Protein 3T69 (pdb70)

CATH classification: 3.30.420.300 (+1 more: 3.30.420.310)

Sequence (605 aa):
YYAAVDWGTSSFRLWIIGEDGAVLAERRSAEGMTTAAKTGFHTILDGHLAAVSAPAHLPIIICGMAGARQGWKEAGYIETPAALAEIAGRATAIPDVDRDIRILPGLAQRDRRHPDVMRGEETQLLGAAAHLGAGSHLVCMPGTHSKWVRLADDRVEGFSTFMTGELFDTIARHTILSHAVAEADTFAAGSAAFTDAVSRTRENPALATNLLFSVRAGQLLHGTAAADARAQLSGTLIGLEIAGALAGSGSVDGVCLVGSGGLGTLYRTALESQGLNVRAVDADEAVRAGLSAAARAIWPLYYAAVDWGTSSFRLWIIGEDGAVLAERRSAEGMTTAAKTFHTILDGHLAAVSAPAHLPIIICGMAGARQGWKEAGYIETPAALAEIAGRATAIPDVDRDIRILPGLAQRDRRHPDVMRGEETQLLGAAAHLGAGSHLVCMPGTHSKWVRLADDRVEGFSTFMTGELFDTIARHTILSHAVAEADTFAAGSAAFTDAVSRTRENPALATNLLFSVRAGQLLHGTAAADARAQLSGTLIGLEIAGALASVDGVCLVGSGGLGTLYRTALESQGLNVRAVDADEAVRAGLSAAARAIWPLAENLYFQ

Secondary structure (DSSP, 8-state):
-EEEEEE-SS-EEEEEE-TTS-EEEEEEES--HHHHHHH-HHHHHHHHHHHTT--TT--EEEEEGGGSTTSSS---EEESSEETTHHHHTPEEPSSSSS-EEE--EEEE--TTS-EEESSHHHHHHHHHTTS-SS-EEEEE-SSSEEEEEEETTEEEEEEEE-HHHHHHHHHHHSTTHHHHTT-S---TTSHHHHHHHHHHHH-GGGHHHHHHHHHHHHHHH---HHHHHHHHHHHHHHHHHHHHHTT-SS--EEEEEE-HHHHHHHHHHHHHTT-EEEEEEHHHHHHHHHHHHHHHHS--/-EEEEEE-SS-EEEEEE-TTS-EEEEEEES--HHHHTT--THHHHHHHHHTT--TT--EEEEEGGGSTTSSS---EEESSEEGGGTGGG-EEEP-SS--EEE--EEEE--SSS-EEESSHHHHHHHHHHHH-SSEEEEEE-SSSEEEEEEESSEEEEEEEE-HHHHHHHHHHHSTTHHHHTT-----TTSHHHHHHHHHHHH-GGGHHHHHHHHHHHHHHS---HHHHHHHHHHHHHHHHHHHHT----EEEEB--HHHHHHHHHHHHHTT-EE--B-HHHHHHHHHHHHHHHHS-----TT--

Radius of gyration: 28.6 Å; Cα contacts (8 Å, |Δi|>4): 1329; chains: 2; bounding box: 54×69×95 Å

Solvent-accessible surface area: 24964 Å² total; per-residue (Å²): 108,18,0,1,0,41,0,20,71,83,61,0,73,0,6,10,6,4,116,123,36,48,58,97,25,96,88,188,34,76,51,0,14,82,46,0,63,168,85,28,13,71,95,14,0,59,40,10,4,78,58,38,96,22,71,71,128,8,24,0,0,0,0,4,52,0,1,11,145,129,20,46,95,110,4,28,59,9,107,14,75,3,34,9,86,77,2,9,71,134,21,34,57,15,99,138,51,113,39,50,2,69,0,1,0,0,2,3,27,124,70,172,144,70,10,2,13,2,39,13,35,0,0,34,0,25,1,0,8,89,118,22,49,56,43,96,46,19,0,0,5,19,21,86,43,0,8,1,0,105,4,25,99,65,87,1,66,5,2,23,0,1,0,2,25,27,6,42,73,4,2,8,152,66,8,40,0,21,110,3,0,74,158,12,137,103,46,68,19,68,37,64,24,0,31,86,6,0,30,56,0,73,120,62,24,16,31,2,4,12,9,6,6,10,0,10,0,6,31,35,14,50,61,39,57,24,42,60,0,48,0,50,0,7,0,5,5,14,0,4,0,0,2,5,12,23,54,89,42,73,112,32,109,16,7,6,6,3,11,43,62,55,73,12,58,33,4,91,20,0,0,83,50,37,67,12,113,30,119,77,15,57,12,62,109,2,7,84,40,0,0,22,42,0,1,161,72,31,52,102,170,52,4,0,1,0,32,0,22,60,80,62,2,10,0,20,12,12,8,135,112,46,44,85,114,31,89,89,131,40,78,56,0,9,95,81,1,72,72,98,51,60,77,14,1,70,40,12,5,80,58,33,93,22,82,63,128,10,19,0,0,0,0,2,43,0,0,5,136,70,20,37,88,99,0,33,65,15,98,16,68,1,32,4,89,65,1,11,52,142,24,30,54,9,106,56,152,68,31,54,4,66,0,0,2,0,0,1,29,104,73,182,146,67,11,3,10,0,13,8,34,0,0,27,2,30,19,14,9,85,138,47,38,94,30,103,43,38,8,0,3,22,20,77,34,0,5,8,0,143,11,20,100,76,92,0,60,1,7,36,0,1,0,4,19,27,5,34,78,11,2,11,180,76,5,52,0,22,122,4,0,52,182,16,126,109,39,73,23,64,36,65,24,0,36,87,4,0,33,46,0,76,125,57,25,14,38,1,4,9,12,5,7,7,0,20,0,6,40,52,37,30,73,45,39,34,42,65,0,46,0,50,0,7,0,3,4,7,0,5,0,0,6,4,29,48,98,154,60,102,35,4,28,5,7,19,54,58,63,74,8,82,25,3,25,34,0,0,98,53,29,64,10,106,30,66,72,30,76,13,45,63,4,0,24,41,0,0,27,44,0,0,158,64,40,42,96,67,111,129,70,151,181,145,214

B-factor: mean 48.3, std 12.0, range [20.0, 86.22]

Nearest PDB structures (foldseek):
  3t69-assembly1_A  TM=1.003E+00  e=5.692E-64  Sinorhizobium meliloti 1021
  3t69-assembly1_B  TM=9.667E-01  e=6.360E-55  Sinorhizobium meliloti 1021
  3r1x-assembly1_A  TM=9.160E-01  e=2.643E-26  Klebsiella pneumoniae subsp. pneumoniae MGH 78578
  5f7r-assembly1_E  TM=4.695E-01  e=1.061E-04  Listeria monocytogenes EGD-e
  4mo5-assembly2_D  TM=3.779E-01  e=2.503E-03  Pseudomonas aeruginosa

Foldseek 3Di:
DAKEWEAEQQKIKIFDADPVGDTPDIDIGRCHFVNCLVVHDVVVVVVVCVVVVPDQAHAYEYFYDCQPPSHVHPLEAAEPQFALVVFLVSWDFDPDGDYTYTYTYWHWHPDPVATDTGTRVSLLCLLVVVVDDQAWAFEWEDDCWIKTFIGHNRTTHDIHIARLNVVLVCCCPPHPLVVQQVVDDEADLPDPLQLVLLVVCLVPVVCLVVQLVVLVVCCVPPNDHNRSSSNNNNSSSVSNVVSVSVVPPPDDQHYEYEEDDVRSVSNCSSQVSVRHDYHYDYNVSSNSSSSVVSCCVVPPD/DAKEWEAEQFKIKIFDADPVGDTPDIDIDGCHFVNCLVPPCPVVVVVCVVSVHDQAHAYEYWYPCQPPSHVHPQAAAEPQDQLVCFLVRWDFDDDPRYTYTYTHWHWHPPPVQTDTGTRVSLLCLQCVVVVHAAWAWEWEDDCWIKTFTDHDSTTHDIDTQRLNVCLVCCCPPDPCVVLAVPPDEADLVDPLQLVLLVVCLVPVVCLVVQLVCLVVVCVPPNDDNRSSSSSSSNNSVSNVVNVVPCPDQDHEYEEAPDVSSNVCSSVVSVNHDYNYDYNVSSNSRSSVVSCCVPCPDDDDPPDD

Structure (mmCIF, N/CA/C/O backbone):
data_3T69
#
_entry.id   3T69
#
_cell.length_a   62.398
_cell.length_b   109.741
_cell.length_c   121.134
_cell.angle_alpha   90.00
_cell.angle_beta   90.00
_cell.angle_gamma   90.00
#
_symmetry.space_group_name_H-M   'P 21 21 21'
#
loop_
_entity.id
_entity.type
_entity.pdbx_description
1 polymer 'Putative 2-dehydro-3-deoxygalactonokinase'
2 non-polymer 'SULFATE ION'
3 water water
#
loop_
_atom_site.group_PDB
_atom_site.id
_atom_site.type_symbol
_atom_site.label_atom_id
_atom_site.label_alt_id
_atom_site.label_comp_id
_atom_site.label_asym_id
_atom_site.label_entity_id
_atom_site.label_seq_id
_atom_site.pdbx_PDB_ins_code
_atom_site.Cartn_x
_atom_site.Cartn_y
_atom_site.Cartn_z
_atom_site.occupancy
_atom_site.B_iso_or_equiv
_atom_site.auth_seq_id
_atom_site.auth_comp_id
_atom_site.auth_asym_id
_atom_site.auth_atom_id
_atom_site.pdbx_PDB_model_num
ATOM 1 N N . TYR A 1 8 ? 2.991 38.236 -70.534 1.00 46.14 8 TYR A N 1
ATOM 2 C CA . TYR A 1 8 ? 3.832 37.115 -71.069 1.00 45.57 8 TYR A CA 1
ATOM 3 C C . TYR A 1 8 ? 5.110 37.223 -70.209 1.00 43.22 8 TYR A C 1
ATOM 4 O O . TYR A 1 8 ? 5.866 38.175 -70.331 1.00 40.96 8 TYR A O 1
ATOM 13 N N . TYR A 1 9 ? 5.286 36.265 -69.303 1.00 41.67 9 TYR A N 1
ATOM 14 C CA . TYR A 1 9 ? 6.511 36.086 -68.527 1.00 40.88 9 TYR A CA 1
ATOM 15 C C . TYR A 1 9 ? 6.509 34.636 -68.191 1.00 39.08 9 TYR A C 1
ATOM 16 O O . TYR A 1 9 ? 5.497 33.991 -68.385 1.00 39.08 9 TYR A O 1
ATOM 25 N N . ALA A 1 10 ? 7.652 34.123 -67.744 1.00 36.79 10 ALA A N 1
ATOM 26 C CA . ALA A 1 10 ? 7.719 32.851 -67.065 1.00 34.01 10 ALA A CA 1
ATOM 27 C C . ALA A 1 10 ? 7.591 33.180 -65.569 1.00 33.20 10 ALA A C 1
ATOM 28 O O . ALA A 1 10 ? 7.961 34.272 -65.114 1.00 32.81 10 ALA A O 1
ATOM 30 N N . ALA A 1 11 ? 7.079 32.233 -64.806 1.00 32.05 11 ALA A N 1
ATOM 31 C CA . ALA A 1 11 ? 7.038 32.346 -63.375 1.00 32.18 11 ALA A CA 1
ATOM 32 C C . ALA A 1 11 ? 7.575 31.053 -62.862 1.00 32.61 11 ALA A C 1
ATOM 33 O O . ALA A 1 11 ? 7.148 29.990 -63.317 1.00 32.22 11 ALA A O 1
ATOM 35 N N . VAL A 1 12 ? 8.476 31.150 -61.878 1.00 33.15 12 VAL A N 1
ATOM 36 C CA . VAL A 1 12 ? 9.132 29.991 -61.306 1.00 32.43 12 VAL A CA 1
ATOM 37 C C . VAL A 1 12 ? 9.029 29.878 -59.777 1.00 32.94 12 VAL A C 1
ATOM 38 O O . VAL A 1 12 ? 9.410 30.777 -58.987 1.00 32.54 12 VAL A O 1
ATOM 42 N N . ASP A 1 13 ? 8.590 28.718 -59.345 1.00 33.61 13 ASP A N 1
ATOM 43 C CA . ASP A 1 13 ? 8.682 28.387 -57.928 1.00 34.35 13 ASP A CA 1
ATOM 44 C C . ASP A 1 13 ? 9.889 27.480 -57.791 1.00 33.32 13 ASP A C 1
ATOM 45 O O . ASP A 1 13 ? 9.861 26.340 -58.230 1.00 32.64 13 ASP A O 1
ATOM 50 N N . TRP A 1 14 ? 10.973 28.017 -57.228 1.00 34.04 14 TRP A N 1
ATOM 51 C CA . TRP A 1 14 ? 12.213 27.236 -57.051 1.00 33.83 14 TRP A CA 1
ATOM 52 C C . TRP A 1 14 ? 12.248 26.793 -55.580 1.00 34.86 14 TRP A C 1
ATOM 53 O O . TRP A 1 14 ? 12.398 27.616 -54.675 1.00 34.40 14 TRP A O 1
ATOM 64 N N . GLY A 1 15 ? 11.998 25.501 -55.356 1.00 35.84 15 GLY A N 1
ATOM 65 C CA . GLY A 1 15 ? 12.037 24.919 -54.026 1.00 37.29 15 GLY A CA 1
ATOM 66 C C . GLY A 1 15 ? 13.384 24.261 -53.683 1.00 39.21 15 GLY A C 1
ATOM 67 O O . GLY A 1 15 ? 14.340 24.251 -54.493 1.00 38.66 15 GLY A O 1
ATOM 68 N N . THR A 1 16 ? 13.482 23.700 -52.485 1.00 40.41 16 THR A N 1
ATOM 69 C CA . THR A 1 16 ? 14.766 23.174 -52.121 1.00 42.88 16 THR A CA 1
ATOM 70 C C . THR A 1 16 ? 15.056 21.844 -52.812 1.00 43.77 16 THR A C 1
ATOM 71 O O . THR A 1 16 ? 16.210 21.554 -53.127 1.00 44.45 16 THR A O 1
ATOM 75 N N . SER A 1 17 ? 14.013 21.089 -53.148 1.00 45.02 17 SER A N 1
ATOM 76 C CA . SER A 1 17 ? 14.201 19.799 -53.868 1.00 45.87 17 SER A CA 1
ATOM 77 C C . SER A 1 17 ? 13.396 19.643 -55.156 1.00 45.38 17 SER A C 1
ATOM 78 O O . SER A 1 17 ? 13.492 18.585 -55.799 1.00 45.27 17 SER A O 1
ATOM 81 N N . SER A 1 18 ? 12.605 20.669 -55.517 1.00 43.93 18 SER A N 1
ATOM 82 C CA . SER A 1 18 ? 11.865 20.652 -56.772 1.00 42.80 18 SER A CA 1
ATOM 83 C C . SER A 1 18 ? 11.833 21.993 -57.538 1.00 42.03 18 SER A C 1
ATOM 84 O O . SER A 1 18 ? 12.269 23.039 -57.047 1.00 41.24 18 SER A O 1
ATOM 87 N N . PHE A 1 19 ? 11.269 21.957 -58.741 1.00 41.19 19 PHE A N 1
ATOM 88 C CA . PHE A 1 19 ? 11.276 23.121 -59.595 1.00 40.26 19 PHE A CA 1
ATOM 89 C C . PHE A 1 19 ? 10.001 23.129 -60.431 1.00 40.92 19 PHE A C 1
ATOM 90 O O . PHE A 1 19 ? 9.706 22.136 -61.090 1.00 42.47 19 PHE A O 1
ATOM 98 N N . ARG A 1 20 ? 9.252 24.226 -60.411 1.00 40.18 20 ARG A N 1
ATOM 99 C CA . ARG A 1 20 ? 8.034 24.380 -61.218 1.00 41.08 20 ARG A CA 1
ATOM 100 C C . ARG A 1 20 ? 8.130 25.635 -62.097 1.00 39.52 20 ARG A C 1
ATOM 101 O O . ARG A 1 20 ? 8.548 26.667 -61.622 1.00 40.21 20 ARG A O 1
ATOM 109 N N . LEU A 1 21 ? 7.727 25.569 -63.356 1.00 37.70 21 LEU A N 1
ATOM 110 C CA . LEU A 1 21 ? 7.704 26.747 -64.187 1.00 36.49 21 LEU A CA 1
ATOM 111 C C . LEU A 1 21 ? 6.419 26.811 -65.001 1.00 36.58 21 LEU A C 1
ATOM 112 O O . LEU A 1 21 ? 5.904 25.787 -65.436 1.00 35.66 21 LEU A O 1
ATOM 117 N N . TRP A 1 22 ? 5.933 28.033 -65.208 1.00 36.99 22 TRP A N 1
ATOM 118 C CA . TRP A 1 22 ? 4.743 28.304 -65.973 1.00 37.99 22 TRP A CA 1
ATOM 119 C C . TRP A 1 22 ? 5.020 29.406 -66.989 1.00 38.07 22 TRP A C 1
ATOM 120 O O . TRP A 1 22 ? 5.496 30.458 -66.601 1.00 37.73 22 TRP A O 1
ATOM 131 N N . ILE A 1 23 ? 4.671 29.220 -68.261 1.00 37.73 23 ILE A N 1
ATOM 132 C CA . ILE A 1 23 ? 4.705 30.368 -69.148 1.00 38.72 23 ILE A CA 1
ATOM 133 C C . ILE A 1 23 ? 3.331 30.919 -69.154 1.00 39.85 23 ILE A C 1
ATOM 134 O O . ILE A 1 23 ? 2.418 30.181 -69.445 1.00 39.65 23 ILE A O 1
ATOM 139 N N . ILE A 1 24 ? 3.192 32.203 -68.829 1.00 41.82 24 ILE A N 1
ATOM 140 C CA . ILE A 1 24 ? 1.907 32.885 -68.778 1.00 43.96 24 ILE A CA 1
ATOM 141 C C . ILE A 1 24 ? 1.746 33.806 -69.985 1.00 45.91 24 ILE A C 1
ATOM 142 O O . ILE A 1 24 ? 2.618 34.638 -70.258 1.00 45.37 24 ILE A O 1
ATOM 147 N N . GLY A 1 25 ? 0.621 33.679 -70.688 1.00 48.15 25 GLY A N 1
ATOM 148 C CA . GLY A 1 25 ? 0.355 34.549 -71.826 1.00 51.78 25 GLY A CA 1
ATOM 149 C C . GLY A 1 25 ? -0.223 35.888 -71.435 1.00 54.44 25 GLY A C 1
ATOM 150 O O . GLY A 1 25 ? -0.729 36.073 -70.309 1.00 55.20 25 GLY A O 1
ATOM 151 N N . GLU A 1 26 ? -0.139 36.819 -72.385 1.00 57.04 26 GLU A N 1
ATOM 152 C CA . GLU A 1 26 ? -0.634 38.215 -72.267 1.00 58.83 26 GLU A CA 1
ATOM 153 C C . GLU A 1 26 ? -2.003 38.287 -71.576 1.00 58.84 26 GLU A C 1
ATOM 154 O O . GLU A 1 26 ? -2.325 39.298 -70.986 1.00 59.29 26 GLU A O 1
ATOM 160 N N . ASP A 1 27 ? -2.788 37.208 -71.628 1.00 59.57 27 ASP A N 1
ATOM 161 C CA . ASP A 1 27 ? -4.181 37.211 -71.102 1.00 60.01 27 ASP A CA 1
ATOM 162 C C . ASP A 1 27 ? -4.384 36.472 -69.776 1.00 58.46 27 ASP A C 1
ATOM 163 O O . ASP A 1 27 ? -5.512 36.309 -69.320 1.00 58.13 27 ASP A O 1
ATOM 168 N N . GLY A 1 28 ? -3.276 36.028 -69.177 1.00 57.29 28 GLY A N 1
ATOM 169 C CA . GLY A 1 28 ? -3.278 35.391 -67.881 1.00 54.00 28 GLY A CA 1
ATOM 170 C C . GLY A 1 28 ? -3.211 33.886 -67.972 1.00 53.27 28 GLY A C 1
ATOM 171 O O . GLY A 1 28 ? -2.981 33.210 -66.942 1.00 53.07 28 GLY A O 1
ATOM 172 N N . ALA A 1 29 ? -3.439 33.329 -69.172 1.00 51.43 29 ALA A N 1
ATOM 173 C CA . ALA A 1 29 ? -3.500 31.852 -69.300 1.00 49.58 29 ALA A CA 1
ATOM 174 C C . ALA A 1 29 ? -2.092 31.195 -69.260 1.00 48.31 29 ALA A C 1
ATOM 175 O O . ALA A 1 29 ? -1.131 31.740 -69.831 1.00 47.32 29 ALA A O 1
ATOM 177 N N . VAL A 1 30 ? -2.000 30.047 -68.579 1.00 46.36 30 VAL A N 1
ATOM 178 C CA . VAL A 1 30 ? -0.886 29.136 -68.704 1.00 45.71 30 VAL A CA 1
ATOM 179 C C . VAL A 1 30 ? -0.760 28.551 -70.107 1.00 45.73 30 VAL A C 1
ATOM 180 O O . VAL A 1 30 ? -1.609 27.773 -70.546 1.00 46.31 30 VAL A O 1
ATOM 184 N N . LEU A 1 31 ? 0.326 28.905 -70.782 1.00 45.42 31 LEU A N 1
ATOM 185 C CA . LEU A 1 31 ? 0.618 28.456 -72.128 1.00 44.78 31 LEU A CA 1
ATOM 186 C C . LEU A 1 31 ? 1.484 27.205 -72.120 1.00 44.78 31 LEU A C 1
ATOM 187 O O . LEU A 1 31 ? 1.473 26.451 -73.088 1.00 45.41 31 LEU A O 1
ATOM 192 N N . ALA A 1 32 ? 2.220 26.996 -71.026 1.00 44.05 32 ALA A N 1
ATOM 193 C CA . ALA A 1 32 ? 3.172 25.901 -70.846 1.00 43.63 32 ALA A CA 1
ATOM 194 C C . ALA A 1 32 ? 3.570 25.734 -69.372 1.00 43.87 32 ALA A C 1
ATOM 195 O O . ALA A 1 32 ? 3.515 26.681 -68.581 1.00 43.25 32 ALA A O 1
ATOM 197 N N . GLU A 1 33 ? 4.022 24.534 -69.024 1.00 44.50 33 GLU A N 1
ATOM 198 C CA . GLU A 1 33 ? 4.273 24.176 -67.644 1.00 45.99 33 GLU A CA 1
ATOM 199 C C . GLU A 1 33 ? 5.411 23.173 -67.607 1.00 45.57 33 GLU A C 1
ATOM 200 O O . GLU A 1 33 ? 5.436 22.256 -68.406 1.00 46.55 33 GLU A O 1
ATOM 206 N N . ARG A 1 34 ? 6.355 23.321 -66.693 1.00 44.56 34 ARG A N 1
ATOM 207 C CA . ARG A 1 34 ? 7.384 22.315 -66.575 1.00 44.34 34 ARG A CA 1
ATOM 208 C C . ARG A 1 34 ? 7.606 22.039 -65.115 1.00 45.32 34 ARG A C 1
ATOM 209 O O . ARG A 1 34 ? 7.422 22.920 -64.281 1.00 45.72 34 ARG A O 1
ATOM 217 N N . ARG A 1 35 ? 8.068 20.845 -64.783 1.00 46.03 35 ARG A N 1
ATOM 218 C CA . ARG A 1 35 ? 8.134 20.482 -63.387 1.00 47.22 35 ARG A CA 1
ATOM 219 C C . ARG A 1 35 ? 9.223 19.422 -63.223 1.00 46.43 35 ARG A C 1
ATOM 220 O O . ARG A 1 35 ? 9.306 18.505 -64.016 1.00 47.70 35 ARG A O 1
ATOM 228 N N . SER A 1 36 ? 10.103 19.568 -62.240 1.00 45.24 36 SER A N 1
ATOM 229 C CA . SER A 1 36 ? 11.209 18.647 -62.125 1.00 43.75 36 SER A CA 1
ATOM 230 C C . SER A 1 36 ? 11.735 18.593 -60.723 1.00 44.32 36 SER A C 1
ATOM 231 O O . SER A 1 36 ? 11.178 19.228 -59.826 1.00 44.83 36 SER A O 1
ATOM 234 N N . ALA A 1 37 ? 12.804 17.815 -60.569 1.00 44.45 37 ALA A N 1
ATOM 235 C CA . ALA A 1 37 ? 13.543 17.572 -59.325 1.00 45.26 37 ALA A CA 1
ATOM 236 C C . ALA A 1 37 ? 14.757 18.496 -59.160 1.00 45.45 37 ALA A C 1
ATOM 237 O O . ALA A 1 37 ? 15.538 18.323 -58.204 1.00 45.14 37 ALA A O 1
ATOM 239 N N . GLU A 1 38 ? 14.977 19.409 -60.106 1.00 44.62 38 GLU A N 1
ATOM 240 C CA . GLU A 1 38 ? 16.174 20.217 -60.030 1.00 43.99 38 GLU A CA 1
ATOM 241 C C . GLU A 1 38 ? 15.885 21.403 -59.084 1.00 43.00 38 GLU A C 1
ATOM 242 O O . GLU A 1 38 ? 15.648 22.526 -59.536 1.00 42.84 38 GLU A O 1
ATOM 248 N N . GLY A 1 39 ? 15.853 21.129 -57.782 1.00 41.06 39 GLY A N 1
ATOM 249 C CA . GLY A 1 39 ? 15.565 22.135 -56.788 1.00 40.30 39 GLY A CA 1
ATOM 250 C C . GLY A 1 39 ? 16.821 22.900 -56.407 1.00 39.88 39 GLY A C 1
ATOM 251 O O . GLY A 1 39 ? 17.808 22.792 -57.094 1.00 38.80 39 GLY A O 1
ATOM 252 N N . MET A 1 40 ? 16.795 23.642 -55.296 1.00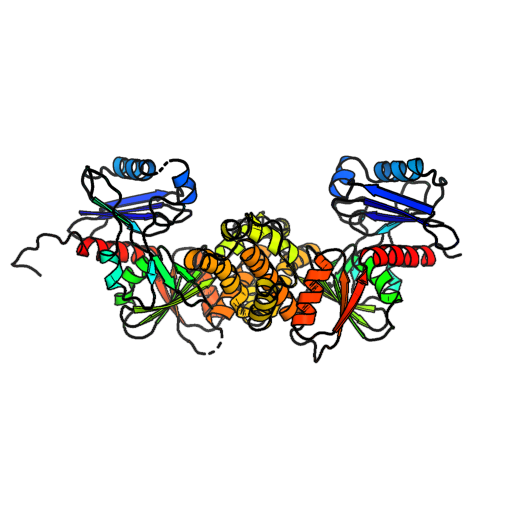 40.23 40 MET A N 1
ATOM 253 C CA . MET A 1 40 ? 17.977 24.404 -54.872 1.00 40.90 40 MET A CA 1
ATOM 254 C C . MET A 1 40 ? 19.234 23.505 -54.768 1.00 41.75 40 MET A C 1
ATOM 255 O O . MET A 1 40 ? 20.296 23.842 -55.292 1.00 41.78 40 MET A O 1
ATOM 260 N N . THR A 1 41 ? 19.109 22.346 -54.138 1.00 42.54 41 THR A N 1
ATOM 261 C CA . THR A 1 41 ? 20.302 21.582 -53.871 1.00 44.11 41 THR A CA 1
ATOM 262 C C . THR A 1 41 ? 20.951 20.953 -55.141 1.00 44.78 41 THR A C 1
ATOM 263 O O . THR A 1 41 ? 22.181 20.876 -55.198 1.00 45.03 41 THR A O 1
ATOM 267 N N . THR A 1 42 ? 20.149 20.569 -56.156 1.00 44.88 42 THR A N 1
ATOM 268 C CA . THR A 1 42 ? 20.688 20.134 -57.440 1.00 45.10 42 THR A CA 1
ATOM 269 C C . THR A 1 42 ? 21.314 21.316 -58.216 1.00 45.87 42 THR A C 1
ATOM 270 O O . THR A 1 42 ? 22.437 21.228 -58.767 1.00 45.68 42 THR A O 1
ATOM 274 N N . ALA A 1 43 ? 20.591 22.429 -58.240 1.00 45.55 43 ALA A N 1
ATOM 275 C CA . ALA A 1 43 ? 20.988 23.553 -59.033 1.00 45.19 43 ALA A CA 1
ATOM 276 C C . ALA A 1 43 ? 22.271 24.174 -58.535 1.00 46.05 43 ALA A C 1
ATOM 277 O O . ALA A 1 43 ? 23.026 24.734 -59.325 1.00 46.98 43 ALA A O 1
ATOM 279 N N . ALA A 1 44 ? 22.529 24.110 -57.231 1.00 46.37 44 ALA A N 1
ATOM 280 C CA . ALA A 1 44 ? 23.774 24.655 -56.710 1.00 45.85 44 ALA A CA 1
ATOM 281 C C . ALA A 1 44 ? 24.998 23.814 -57.152 1.00 46.58 44 ALA A C 1
ATOM 282 O O . ALA A 1 44 ? 26.115 24.322 -57.151 1.00 47.37 44 ALA A O 1
ATOM 284 N N . LYS A 1 45 ? 24.803 22.543 -57.515 1.00 46.72 45 LYS A N 1
ATOM 285 C CA . LYS A 1 45 ? 25.888 21.738 -58.095 1.00 46.74 45 LYS A CA 1
ATOM 286 C C . LYS A 1 45 ? 26.028 21.955 -59.607 1.00 46.05 45 LYS A C 1
ATOM 287 O O . LYS A 1 45 ? 27.151 21.889 -60.157 1.00 47.36 45 LYS A O 1
ATOM 293 N N . THR A 1 46 ? 24.900 22.134 -60.301 1.00 43.67 46 THR A N 1
ATOM 294 C CA . THR A 1 46 ? 24.925 22.026 -61.738 1.00 41.92 46 THR A CA 1
ATOM 295 C C . THR A 1 46 ? 24.594 23.317 -62.499 1.00 40.79 46 THR A C 1
ATOM 296 O O . THR A 1 46 ? 24.859 23.416 -63.717 1.00 39.02 46 THR A O 1
ATOM 300 N N . GLY A 1 47 ? 24.038 24.300 -61.772 1.00 39.34 47 GLY A N 1
ATOM 301 C CA . GLY A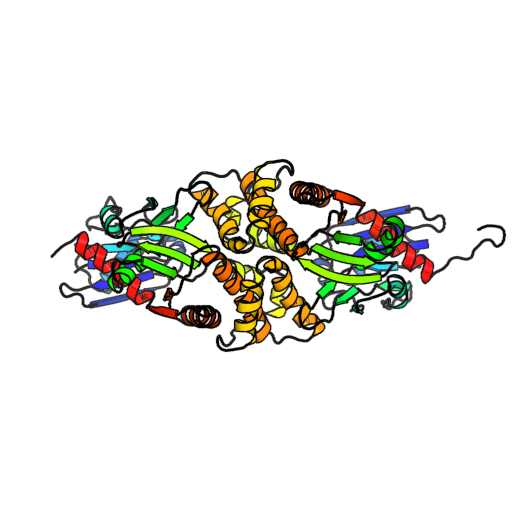 1 47 ? 23.899 25.664 -62.268 1.00 36.63 47 GLY A CA 1
ATOM 302 C C . GLY A 1 47 ? 22.463 26.043 -62.517 1.00 35.29 47 GLY A C 1
ATOM 303 O O . GLY A 1 47 ? 21.757 25.370 -63.293 1.00 35.17 47 GLY A O 1
ATOM 304 N N . PHE A 1 48 ? 22.040 27.112 -61.846 1.00 33.63 48 PHE A N 1
ATOM 305 C CA . PHE A 1 48 ? 20.672 27.635 -61.909 1.00 33.77 48 PHE A CA 1
ATOM 306 C C . PHE A 1 48 ? 20.293 28.102 -63.298 1.00 33.74 48 PHE A C 1
ATOM 307 O O . PHE A 1 48 ? 19.260 27.748 -63.808 1.00 32.72 48 PHE A O 1
ATOM 315 N N . HIS A 1 49 ? 21.191 28.861 -63.913 1.00 35.06 49 HIS A N 1
ATOM 316 C CA . HIS A 1 49 ? 20.963 29.518 -65.173 1.00 36.00 49 HIS A CA 1
ATOM 317 C C . HIS A 1 49 ? 20.785 28.440 -66.253 1.00 35.19 49 HIS A C 1
ATOM 318 O O . HIS A 1 49 ? 19.893 28.528 -67.149 1.00 35.42 49 HIS A O 1
ATOM 325 N N . THR A 1 50 ? 21.550 27.373 -66.115 1.00 33.36 50 THR A N 1
ATOM 326 C CA . THR A 1 50 ? 21.543 26.324 -67.111 1.00 33.26 50 THR A CA 1
ATOM 327 C C . THR A 1 50 ? 20.273 25.514 -66.996 1.00 33.90 50 THR A C 1
ATOM 328 O O . THR A 1 50 ? 19.589 25.248 -68.015 1.00 34.16 50 THR A O 1
ATOM 332 N N . ILE A 1 51 ? 19.934 25.105 -65.758 1.00 34.35 51 ILE A N 1
ATOM 333 C CA . ILE A 1 51 ? 18.641 24.468 -65.513 1.00 33.51 51 ILE A CA 1
ATOM 334 C C . ILE A 1 51 ? 17.470 25.317 -66.068 1.00 33.57 51 ILE A C 1
ATOM 335 O O . ILE A 1 51 ? 16.634 24.816 -66.824 1.00 33.61 51 ILE A O 1
ATOM 340 N N . LEU A 1 52 ? 17.460 26.608 -65.785 1.00 33.23 52 LEU A N 1
ATOM 341 C CA . LEU A 1 52 ? 16.422 27.467 -66.354 1.00 34.67 52 LEU A CA 1
ATOM 342 C C . LEU A 1 52 ? 16.424 27.510 -67.893 1.00 35.46 52 LEU A C 1
ATOM 343 O O . LEU A 1 52 ? 15.370 27.282 -68.549 1.00 34.37 52 LEU A O 1
ATOM 348 N N . ASP A 1 53 ? 17.608 27.789 -68.479 1.00 37.21 53 ASP A N 1
ATOM 349 C CA . ASP A 1 53 ? 17.722 27.862 -69.966 1.00 37.48 53 ASP A CA 1
ATOM 350 C C . ASP A 1 53 ? 17.225 26.546 -70.612 1.00 36.59 53 ASP A C 1
ATOM 351 O O . ASP A 1 53 ? 16.551 26.565 -71.640 1.00 36.38 53 ASP A O 1
ATOM 356 N N . GLY A 1 54 ? 17.459 25.420 -69.944 1.00 35.73 54 GLY A N 1
ATOM 357 C CA . GLY A 1 54 ? 16.872 24.142 -70.348 1.00 35.98 54 GLY A CA 1
ATOM 358 C C . GLY A 1 54 ? 15.358 24.147 -70.499 1.00 37.55 54 GLY A C 1
ATOM 359 O O . GLY A 1 54 ? 14.819 23.742 -71.538 1.00 38.66 54 GLY A O 1
ATOM 360 N N . HIS A 1 55 ? 14.649 24.641 -69.484 1.00 37.45 55 HIS A N 1
ATOM 361 C CA . HIS A 1 55 ? 13.204 24.664 -69.543 1.00 36.63 55 HIS A CA 1
ATOM 362 C C . HIS A 1 55 ? 12.670 25.709 -70.556 1.00 37.16 55 HIS A C 1
ATOM 363 O O . HIS A 1 55 ? 11.788 25.394 -71.376 1.00 37.43 55 HIS A O 1
ATOM 370 N N . LEU A 1 56 ? 13.248 26.910 -70.556 1.00 37.23 56 LEU A N 1
ATOM 371 C CA . LEU A 1 56 ? 12.882 27.921 -71.581 1.00 37.42 56 LEU A CA 1
ATOM 372 C C . LEU A 1 56 ? 13.074 27.386 -72.975 1.00 38.49 56 LEU A C 1
ATOM 373 O O . LEU A 1 56 ? 12.145 27.470 -73.762 1.00 39.53 56 LEU A O 1
ATOM 378 N N . ALA A 1 57 ? 14.231 26.791 -73.288 1.00 39.13 57 ALA A N 1
ATOM 379 C CA . ALA A 1 57 ? 14.391 26.107 -74.607 1.00 39.88 57 ALA A CA 1
ATOM 380 C C . ALA A 1 57 ? 13.351 25.008 -74.853 1.00 40.23 57 ALA A C 1
ATOM 381 O O . ALA A 1 57 ? 12.751 24.952 -75.901 1.00 39.65 57 ALA A O 1
ATOM 383 N N . ALA A 1 58 ? 13.126 24.157 -73.863 1.00 41.00 58 ALA A N 1
ATOM 384 C CA . ALA A 1 58 ? 12.215 23.032 -74.026 1.00 41.45 58 ALA A CA 1
ATOM 385 C C . ALA A 1 58 ? 10.773 23.448 -74.417 1.00 41.50 58 ALA A C 1
ATOM 386 O O . ALA A 1 58 ? 10.052 22.696 -75.095 1.00 42.33 58 ALA A O 1
ATOM 388 N N . VAL A 1 59 ? 10.374 24.649 -74.019 1.00 41.18 59 VAL A N 1
ATOM 389 C CA . VAL A 1 59 ? 9.082 25.194 -74.408 1.00 40.46 59 VAL A CA 1
ATOM 390 C C . VAL A 1 59 ? 9.197 26.372 -75.373 1.00 41.28 59 VAL A C 1
ATOM 391 O O . VAL A 1 59 ? 8.231 27.108 -75.574 1.00 41.38 59 VAL A O 1
ATOM 395 N N . SER A 1 60 ? 10.360 26.561 -75.991 1.00 41.80 60 SER A N 1
ATOM 396 C CA . SER A 1 60 ? 10.492 27.630 -76.984 1.00 42.76 60 SER A CA 1
ATOM 397 C C . SER A 1 60 ? 10.068 29.016 -76.464 1.00 43.59 60 SER A C 1
ATOM 398 O O . SER A 1 60 ? 9.309 29.739 -77.125 1.00 43.94 60 SER A O 1
ATOM 401 N N . ALA A 1 61 ? 10.562 29.400 -75.289 1.00 43.99 61 ALA A N 1
ATOM 402 C CA . ALA A 1 61 ? 10.384 30.764 -74.842 1.00 44.54 61 ALA A CA 1
ATOM 403 C C . ALA A 1 61 ? 11.141 31.733 -75.785 1.00 45.61 61 ALA A C 1
ATOM 404 O O . ALA A 1 61 ? 12.213 31.404 -76.296 1.00 46.51 61 ALA A O 1
ATOM 406 N N . PRO A 1 62 ? 10.577 32.925 -76.038 1.00 46.06 62 PRO A N 1
ATOM 407 C CA . PRO A 1 62 ? 11.338 34.012 -76.683 1.00 46.41 62 PRO A CA 1
ATOM 408 C C . PRO A 1 62 ? 12.561 34.388 -75.836 1.00 47.14 62 PRO A C 1
ATOM 409 O O . PRO A 1 62 ? 12.488 34.256 -74.605 1.00 48.24 62 PRO A O 1
ATOM 413 N N . ALA A 1 63 ? 13.651 34.890 -76.445 1.00 47.11 63 ALA A N 1
ATOM 414 C CA . ALA A 1 63 ? 14.885 35.169 -75.677 1.00 45.92 63 ALA A CA 1
ATOM 415 C C . ALA A 1 63 ? 14.750 36.342 -74.675 1.00 45.77 63 ALA A C 1
ATOM 416 O O . ALA A 1 63 ? 15.580 36.490 -73.768 1.00 46.07 63 ALA A O 1
ATOM 418 N N . HIS A 1 64 ? 13.731 37.181 -74.842 1.00 44.57 64 HIS A N 1
ATOM 419 C CA . HIS A 1 64 ? 13.580 38.342 -73.986 1.00 44.00 64 HIS A CA 1
ATOM 420 C C . HIS A 1 64 ? 12.328 38.254 -73.136 1.00 41.92 64 HIS A C 1
ATOM 421 O O . HIS A 1 64 ? 11.847 39.248 -72.623 1.00 41.91 64 HIS A O 1
ATOM 428 N N . LEU A 1 65 ? 11.809 37.041 -72.987 1.00 39.88 65 LEU A N 1
ATOM 429 C CA . LEU A 1 65 ? 10.735 36.769 -72.070 1.00 37.17 65 LEU A CA 1
ATOM 430 C C . LEU A 1 65 ? 11.230 37.007 -70.669 1.00 35.87 65 LEU A C 1
ATOM 431 O O . LEU A 1 65 ? 12.252 36.470 -70.234 1.00 36.07 65 LEU A O 1
ATOM 436 N N . PRO A 1 66 ? 10.543 37.863 -69.953 1.00 34.92 66 PRO A N 1
ATOM 437 C CA . PRO A 1 66 ? 11.062 38.139 -68.593 1.00 33.31 66 PRO A CA 1
ATOM 438 C C . PRO A 1 66 ? 10.596 37.042 -67.620 1.00 33.83 66 PRO A C 1
ATOM 439 O O . PRO A 1 66 ? 9.611 36.293 -67.902 1.00 34.38 66 PRO A O 1
ATOM 443 N N . ILE A 1 67 ? 11.257 36.959 -66.466 1.00 33.56 67 ILE A N 1
ATOM 444 C CA . ILE A 1 67 ? 11.104 35.819 -65.605 1.00 32.69 67 ILE A CA 1
ATOM 445 C C . ILE A 1 67 ? 11.121 36.242 -64.172 1.00 32.79 67 ILE A C 1
ATOM 446 O O . ILE A 1 67 ? 12.071 36.901 -63.740 1.00 33.57 67 ILE A O 1
ATOM 451 N N . ILE A 1 68 ? 10.073 35.836 -63.446 1.00 31.35 68 ILE A N 1
ATOM 452 C CA . ILE A 1 68 ? 9.889 36.157 -62.061 1.00 30.75 68 ILE A CA 1
ATOM 453 C C . ILE A 1 68 ? 10.049 34.848 -61.292 1.00 31.66 68 ILE A C 1
ATOM 454 O O . ILE A 1 68 ? 9.474 33.793 -61.685 1.00 31.92 68 ILE A O 1
ATOM 459 N N . ILE A 1 69 ? 10.850 34.896 -60.221 1.00 31.05 69 ILE A N 1
ATOM 460 C CA . ILE A 1 69 ? 11.122 33.709 -59.420 1.00 30.53 69 ILE A CA 1
ATOM 461 C C . ILE A 1 69 ? 10.863 33.968 -57.945 1.00 30.61 69 ILE A C 1
ATOM 462 O O . ILE A 1 69 ? 11.194 35.039 -57.463 1.00 30.56 69 ILE A O 1
ATOM 467 N N . CYS A 1 70 ? 10.317 32.992 -57.222 1.00 30.43 70 CYS A N 1
ATOM 468 C CA . CYS A 1 70 ? 10.288 33.077 -55.732 1.00 31.63 70 CYS A CA 1
ATOM 469 C C . CYS A 1 70 ? 10.953 31.864 -55.106 1.00 31.20 70 CYS A C 1
ATOM 470 O O . CYS A 1 70 ? 11.110 30.852 -55.796 1.00 31.16 70 CYS A O 1
ATOM 473 N N . GLY A 1 71 ? 11.309 31.932 -53.814 1.00 30.93 71 GLY A N 1
ATOM 474 C CA . GLY A 1 71 ? 11.807 30.733 -53.123 1.00 31.90 71 GLY A CA 1
ATOM 475 C C . GLY A 1 71 ? 13.306 30.588 -52.958 1.00 33.29 71 GLY A C 1
ATOM 476 O O . GLY A 1 71 ? 14.034 31.599 -52.828 1.00 35.60 71 GLY A O 1
ATOM 477 N N . MET A 1 72 ? 13.800 29.364 -52.943 1.00 32.50 72 MET A N 1
ATOM 478 C CA . MET A 1 72 ? 15.183 29.146 -52.457 1.00 34.02 72 MET A CA 1
ATOM 479 C C . MET A 1 72 ? 16.297 29.510 -53.507 1.00 34.77 72 MET A C 1
ATOM 480 O O . MET A 1 72 ? 17.491 29.607 -53.194 1.00 34.94 72 MET A O 1
ATOM 485 N N . ALA A 1 73 ? 15.895 29.756 -54.745 1.00 35.54 73 ALA A N 1
ATOM 486 C CA . ALA A 1 73 ? 16.825 30.330 -55.696 1.00 35.87 73 ALA A CA 1
ATOM 487 C C . ALA A 1 73 ? 17.414 31.646 -55.104 1.00 36.56 73 ALA A C 1
ATOM 488 O O . ALA A 1 73 ? 18.479 32.108 -55.534 1.00 36.34 73 ALA A O 1
ATOM 490 N N . GLY A 1 74 ? 16.733 32.215 -54.093 1.00 36.70 74 GLY A N 1
ATOM 491 C CA . GLY A 1 74 ? 17.121 33.497 -53.482 1.00 36.61 74 GLY A CA 1
ATOM 492 C C . GLY A 1 74 ? 17.751 33.396 -52.093 1.00 37.04 74 GLY A C 1
ATOM 493 O O . GLY A 1 74 ? 18.019 34.411 -51.468 1.00 35.78 74 GLY A O 1
ATOM 494 N N . ALA A 1 75 ? 17.964 32.167 -51.614 1.00 38.39 75 ALA A N 1
ATOM 495 C CA . ALA A 1 75 ? 18.686 31.921 -50.374 1.00 40.18 75 ALA A CA 1
ATOM 496 C C . ALA A 1 75 ? 20.227 32.105 -50.539 1.00 41.89 75 ALA A C 1
ATOM 497 O O . ALA A 1 75 ? 20.761 32.095 -51.633 1.00 41.34 75 ALA A O 1
ATOM 499 N N . ARG A 1 76 ? 20.923 32.254 -49.423 1.00 44.93 76 ARG A N 1
ATOM 500 C CA . ARG A 1 76 ? 22.379 32.331 -49.387 1.00 47.15 76 ARG A CA 1
ATOM 501 C C . ARG A 1 76 ? 22.971 31.162 -50.159 1.00 46.82 76 ARG A C 1
ATOM 502 O O . ARG A 1 76 ? 23.917 31.350 -50.877 1.00 47.29 76 ARG A O 1
ATOM 510 N N . GLN A 1 77 ? 22.404 29.967 -50.073 1.00 47.36 77 GLN A N 1
ATOM 511 C CA . GLN A 1 77 ? 23.005 28.854 -50.818 1.00 48.06 77 GLN A CA 1
ATOM 512 C C . GLN A 1 77 ? 22.474 28.740 -52.258 1.00 47.24 77 GLN A C 1
ATOM 513 O O . GLN A 1 77 ? 22.785 27.771 -52.939 1.00 48.35 77 GLN A O 1
ATOM 519 N N . GLY A 1 78 ? 21.694 29.726 -52.718 1.00 46.07 78 GLY A N 1
ATOM 520 C CA . GLY A 1 78 ? 20.981 29.661 -54.008 1.00 44.52 78 GLY A CA 1
ATOM 521 C C . GLY A 1 78 ? 21.659 30.374 -55.168 1.00 43.72 78 GLY A C 1
ATOM 522 O O . GLY A 1 78 ? 22.881 30.453 -55.226 1.00 44.65 78 GLY A O 1
ATOM 523 N N . TRP A 1 79 ? 20.876 30.883 -56.106 1.00 41.63 79 TRP A N 1
ATOM 524 C CA . TRP A 1 79 ? 21.413 31.493 -57.316 1.00 40.36 79 TRP A CA 1
ATOM 525 C C . TRP A 1 79 ? 22.047 32.877 -57.023 1.00 40.95 79 TRP A C 1
ATOM 526 O O . TRP A 1 79 ? 23.070 33.229 -57.585 1.00 39.00 79 TRP A O 1
ATOM 537 N N . LYS A 1 80 ? 21.387 33.652 -56.157 1.00 41.60 80 LYS A N 1
ATOM 538 C CA . LYS A 1 80 ? 21.753 35.015 -55.854 1.00 43.03 80 LYS A CA 1
ATOM 539 C C . LYS A 1 80 ? 20.898 35.453 -54.662 1.00 43.34 80 LYS A C 1
ATOM 540 O O . LYS A 1 80 ? 19.688 35.396 -54.710 1.00 44.29 80 LYS A O 1
ATOM 546 N N . GLU A 1 81 ? 21.535 35.884 -53.588 1.00 43.75 81 GLU A N 1
ATOM 547 C CA . GLU A 1 81 ? 20.834 36.316 -52.408 1.00 44.48 81 GLU A CA 1
ATOM 548 C C . GLU A 1 81 ? 19.790 37.358 -52.725 1.00 43.81 81 GLU A C 1
ATOM 549 O O . GLU A 1 81 ? 20.101 38.347 -53.364 1.00 44.56 81 GLU A O 1
ATOM 555 N N . ALA A 1 82 ? 18.559 37.124 -52.272 1.00 41.93 82 ALA A N 1
ATOM 556 C CA . ALA A 1 82 ? 17.499 38.088 -52.423 1.00 40.10 82 ALA A CA 1
ATOM 557 C C . ALA A 1 82 ? 17.184 38.804 -51.117 1.00 39.31 82 ALA A C 1
ATOM 558 O O . ALA A 1 82 ? 16.521 39.816 -51.135 1.00 39.60 82 ALA A O 1
ATOM 560 N N . GLY A 1 83 ? 17.663 38.279 -49.991 1.00 38.87 83 GLY A N 1
ATOM 561 C CA . GLY A 1 83 ? 17.504 38.915 -48.697 1.00 38.03 83 GLY A CA 1
ATOM 562 C C . GLY A 1 83 ? 16.069 38.915 -48.231 1.00 38.78 83 GLY A C 1
ATOM 563 O O . GLY A 1 83 ? 15.239 38.113 -48.691 1.00 38.73 83 GLY A O 1
ATOM 564 N N . TYR A 1 84 ? 15.775 39.823 -47.312 1.00 38.96 84 TYR A N 1
ATOM 565 C CA . TYR A 1 84 ? 14.482 39.903 -46.689 1.00 39.45 84 TYR A CA 1
ATOM 566 C C . TYR A 1 84 ? 14.018 41.322 -46.669 1.00 39.78 84 TYR A C 1
ATOM 567 O O . TYR A 1 84 ? 14.797 42.251 -46.773 1.00 40.45 84 TYR A O 1
ATOM 576 N N . ILE A 1 85 ? 12.719 41.463 -46.510 1.00 40.57 85 ILE A N 1
ATOM 577 C CA . ILE A 1 85 ? 12.076 42.712 -46.143 1.00 40.87 85 ILE A CA 1
ATOM 578 C C . ILE A 1 85 ? 11.595 42.561 -44.708 1.00 41.82 85 ILE A C 1
ATOM 579 O O . ILE A 1 85 ? 11.048 41.520 -44.310 1.00 41.45 85 ILE A O 1
ATOM 584 N N . GLU A 1 86 ? 11.819 43.598 -43.931 1.00 43.51 86 GLU A N 1
ATOM 585 C CA . GLU A 1 86 ? 11.465 43.589 -42.526 1.00 45.72 86 GLU A CA 1
ATOM 586 C C . GLU A 1 86 ? 10.010 43.845 -42.344 1.00 44.93 86 GLU A C 1
ATOM 587 O O . GLU A 1 86 ? 9.471 44.799 -42.911 1.00 45.77 86 GLU A O 1
ATOM 593 N N . THR A 1 87 ? 9.388 43.039 -41.511 1.00 44.19 87 THR A N 1
ATOM 594 C CA . THR A 1 87 ? 7.997 43.228 -41.170 1.00 44.19 87 THR A CA 1
ATOM 595 C C . THR A 1 87 ? 7.950 44.224 -40.026 1.00 44.34 87 THR A C 1
ATOM 596 O O . THR A 1 87 ? 8.910 44.336 -39.268 1.00 44.41 87 THR A O 1
ATOM 600 N N . PRO A 1 88 ? 6.825 44.948 -39.865 1.00 44.54 88 PRO A N 1
ATOM 601 C CA . PRO A 1 88 ? 5.632 45.002 -40.700 1.00 43.31 88 PRO A CA 1
ATOM 602 C C . PRO A 1 88 ? 5.982 45.459 -42.095 1.00 43.12 88 PRO A C 1
ATOM 603 O O . PRO A 1 88 ? 6.973 46.156 -42.281 1.00 43.34 88 PRO A O 1
ATOM 607 N N . ALA A 1 89 ? 5.208 45.022 -43.085 1.00 42.29 89 ALA A N 1
ATOM 608 C CA . ALA A 1 89 ? 5.459 45.384 -44.502 1.00 41.38 89 ALA A CA 1
ATOM 609 C C . ALA A 1 89 ? 4.195 45.149 -45.370 1.00 41.12 89 ALA A C 1
ATOM 610 O O . ALA A 1 89 ? 3.572 44.061 -45.335 1.00 41.23 89 ALA A O 1
ATOM 612 N N . ALA A 1 90 ? 3.809 46.174 -46.132 1.00 40.16 90 ALA A N 1
ATOM 613 C CA . ALA A 1 90 ? 2.809 46.001 -47.167 1.00 38.49 90 ALA A CA 1
ATOM 614 C C . ALA A 1 90 ? 3.206 44.812 -48.069 1.00 37.98 90 ALA A C 1
ATOM 615 O O . ALA A 1 90 ? 4.341 44.750 -48.549 1.00 37.66 90 ALA A O 1
ATOM 617 N N . LEU A 1 91 ? 2.270 43.887 -48.325 1.00 37.68 91 LEU A N 1
ATOM 618 C CA . LEU A 1 91 ? 2.405 42.895 -49.448 1.00 37.49 91 LEU A CA 1
ATOM 619 C C . LEU A 1 91 ? 2.936 43.442 -50.783 1.00 38.47 91 LEU A C 1
ATOM 620 O O . LEU A 1 91 ? 3.710 42.761 -51.437 1.00 39.29 91 LEU A O 1
ATOM 625 N N . ALA A 1 92 ? 2.535 44.650 -51.182 1.00 39.65 92 ALA A N 1
ATOM 626 C CA . ALA A 1 92 ? 3.044 45.280 -52.411 1.00 41.64 92 ALA A CA 1
ATOM 627 C C . ALA A 1 92 ? 4.538 45.648 -52.379 1.00 43.28 92 ALA A C 1
ATOM 628 O O . ALA A 1 92 ? 5.101 46.006 -53.399 1.00 44.01 92 ALA A O 1
ATOM 630 N N . GLU A 1 93 ? 5.193 45.595 -51.227 1.00 44.68 93 GLU A N 1
ATOM 631 C CA . GLU A 1 93 ? 6.600 45.965 -51.229 1.00 46.18 93 GLU A CA 1
ATOM 632 C C . GLU A 1 93 ? 7.375 44.858 -51.927 1.00 45.59 93 GLU A C 1
ATOM 633 O O . GLU A 1 93 ? 8.402 45.103 -52.539 1.00 46.93 93 GLU A O 1
ATOM 639 N N . ILE A 1 94 ? 6.876 43.640 -51.832 1.00 44.52 94 ILE A N 1
ATOM 640 C CA . ILE A 1 94 ? 7.650 42.467 -52.251 1.00 43.86 94 ILE A CA 1
ATOM 641 C C . ILE A 1 94 ? 8.249 42.577 -53.675 1.00 44.08 94 ILE A C 1
ATOM 642 O O . ILE A 1 94 ? 9.475 42.389 -53.862 1.00 43.73 94 ILE A O 1
ATOM 647 N N . ALA A 1 95 ? 7.378 42.907 -54.650 1.00 44.16 95 ALA A N 1
ATOM 648 C CA . ALA A 1 95 ? 7.703 42.944 -56.097 1.00 43.51 95 ALA A CA 1
ATOM 649 C C . ALA A 1 95 ? 8.737 43.997 -56.423 1.00 43.21 95 ALA A C 1
ATOM 650 O O . ALA A 1 95 ? 9.585 43.806 -57.304 1.00 42.98 95 ALA A O 1
ATOM 652 N N . GLY A 1 96 ? 8.654 45.107 -55.707 1.00 43.96 96 GLY A N 1
ATOM 653 C CA . GLY A 1 96 ? 9.560 46.213 -55.920 1.00 45.07 96 GLY A CA 1
ATOM 654 C C . GLY A 1 96 ? 10.929 45.935 -55.326 1.00 46.02 96 GLY A C 1
ATOM 655 O O . GLY A 1 96 ? 11.923 46.478 -55.822 1.00 46.99 96 GLY A O 1
ATOM 656 N N . ARG A 1 97 ? 11.012 45.076 -54.306 1.00 45.82 97 ARG A N 1
ATOM 657 C CA . ARG A 1 97 ? 12.328 44.820 -53.692 1.00 46.43 97 ARG A CA 1
ATOM 658 C C . ARG A 1 97 ? 12.960 43.511 -54.235 1.00 45.86 97 ARG A C 1
ATOM 659 O O . ARG A 1 97 ? 13.754 42.861 -53.546 1.00 46.02 97 ARG A O 1
ATOM 667 N N . ALA A 1 98 ? 12.604 43.124 -55.457 1.00 44.30 98 ALA A N 1
ATOM 668 C CA . ALA A 1 98 ? 13.163 41.913 -56.049 1.00 44.42 98 ALA A CA 1
ATOM 669 C C . ALA A 1 98 ? 14.583 42.082 -56.654 1.00 44.29 98 ALA A C 1
ATOM 670 O O . ALA A 1 98 ? 14.937 43.118 -57.181 1.00 44.06 98 ALA A O 1
ATOM 672 N N . THR A 1 99 ? 15.377 41.040 -56.595 1.00 43.47 99 THR A N 1
ATOM 673 C CA . THR A 1 99 ? 16.726 41.124 -57.041 1.00 44.33 99 THR A CA 1
ATOM 674 C C . THR A 1 99 ? 16.850 40.611 -58.489 1.00 44.40 99 THR A C 1
ATOM 675 O O . THR A 1 99 ? 16.305 39.538 -58.835 1.00 44.23 99 THR A O 1
ATOM 679 N N . ALA A 1 100 ? 17.587 41.382 -59.294 1.00 44.00 100 ALA A N 1
ATOM 680 C CA . ALA A 1 100 ? 17.892 41.126 -60.712 1.00 43.60 100 ALA A CA 1
ATOM 681 C C . ALA A 1 100 ? 19.130 40.260 -60.857 1.00 44.03 100 ALA A C 1
ATOM 682 O O . ALA A 1 100 ? 20.081 40.429 -60.126 1.00 44.72 100 ALA A O 1
ATOM 684 N N . ILE A 1 101 ? 19.123 39.313 -61.774 1.00 45.55 101 ILE A N 1
ATOM 685 C CA . ILE A 1 101 ? 20.327 38.523 -62.063 1.00 47.01 101 ILE A CA 1
ATOM 686 C C . ILE A 1 101 ? 21.199 39.312 -63.048 1.00 49.34 101 ILE A C 1
ATOM 687 O O . ILE A 1 101 ? 20.730 39.636 -64.135 1.00 48.48 101 ILE A O 1
ATOM 692 N N . PRO A 1 102 ? 22.480 39.587 -62.671 1.00 51.53 102 PRO A N 1
ATOM 693 C CA . PRO A 1 102 ? 23.298 40.704 -63.156 1.00 53.28 102 PRO A CA 1
ATOM 694 C C . PRO A 1 102 ? 23.970 40.662 -64.520 1.00 55.69 102 PRO A C 1
ATOM 695 O O . PRO A 1 102 ? 24.334 41.779 -65.040 1.00 57.15 102 PRO A O 1
ATOM 699 N N . ASP A 1 103 ? 24.221 39.485 -65.100 1.00 56.06 103 ASP A N 1
ATOM 700 C CA . ASP A 1 103 ? 25.096 39.525 -66.294 1.00 57.49 103 ASP A CA 1
ATOM 701 C C . ASP A 1 103 ? 24.513 38.675 -67.427 1.00 57.08 103 ASP A C 1
ATOM 702 O O . ASP A 1 103 ? 25.163 37.781 -68.037 1.00 57.55 103 ASP A O 1
ATOM 707 N N . VAL A 1 104 ? 23.245 38.956 -67.691 1.00 55.72 104 VAL A N 1
ATOM 708 C CA . VAL A 1 104 ? 22.460 38.152 -68.591 1.00 53.82 104 VAL A CA 1
ATOM 709 C C . VAL A 1 104 ? 21.628 39.113 -69.450 1.00 53.61 104 VAL A C 1
ATOM 710 O O . VAL A 1 104 ? 21.590 40.310 -69.201 1.00 53.99 104 VAL A O 1
ATOM 714 N N . ASP A 1 105 ? 21.018 38.583 -70.482 1.00 53.06 105 ASP A N 1
ATOM 715 C CA . ASP A 1 105 ? 20.331 39.342 -71.491 1.00 51.88 105 ASP A CA 1
ATOM 716 C C . ASP A 1 105 ? 18.833 39.204 -71.378 1.00 50.51 105 ASP A C 1
ATOM 717 O O . ASP A 1 105 ? 18.139 39.266 -72.345 1.00 50.70 105 ASP A O 1
ATOM 722 N N . ARG A 1 106 ? 18.361 38.909 -70.188 1.00 48.05 106 ARG A N 1
ATOM 723 C CA . ARG A 1 106 ? 16.972 38.712 -69.915 1.00 44.86 106 ARG A CA 1
ATOM 724 C C . ARG A 1 106 ? 16.702 39.338 -68.592 1.00 42.82 106 ARG A C 1
ATOM 725 O O . ARG A 1 106 ? 17.537 39.304 -67.756 1.00 42.28 106 ARG A O 1
ATOM 733 N N . ASP A 1 107 ? 15.514 39.856 -68.373 1.00 40.33 107 ASP A N 1
ATOM 734 C CA . ASP A 1 107 ? 15.170 40.393 -67.088 1.00 38.89 107 ASP A CA 1
ATOM 735 C C . ASP A 1 107 ? 14.716 39.223 -66.243 1.00 37.41 107 ASP A C 1
ATOM 736 O O . ASP A 1 107 ? 13.694 38.657 -66.462 1.00 35.30 107 ASP A O 1
ATOM 741 N N . ILE A 1 108 ? 15.521 38.870 -65.268 1.00 35.88 108 ILE A N 1
ATOM 742 C CA . ILE A 1 108 ? 15.264 37.734 -64.416 1.00 34.85 108 ILE A CA 1
ATOM 743 C C . ILE A 1 108 ? 15.383 38.299 -63.044 1.00 35.23 108 ILE A C 1
ATOM 744 O O . ILE A 1 108 ? 16.430 38.880 -62.691 1.00 35.12 108 ILE A O 1
ATOM 749 N N . ARG A 1 109 ? 14.302 38.146 -62.282 1.00 34.61 109 ARG A N 1
ATOM 750 C CA . ARG A 1 109 ? 14.221 38.700 -60.946 1.00 34.25 109 ARG A CA 1
ATOM 751 C C . ARG A 1 109 ? 13.784 37.685 -59.889 1.00 33.63 109 ARG A C 1
ATOM 752 O O . ARG A 1 109 ? 12.978 36.800 -60.147 1.00 32.83 109 ARG A O 1
ATOM 760 N N . ILE A 1 110 ? 14.327 37.822 -58.687 1.00 34.00 110 ILE A N 1
ATOM 761 C CA . ILE A 1 110 ? 14.002 36.896 -57.578 1.00 32.93 110 ILE A CA 1
ATOM 762 C C . ILE A 1 110 ? 13.420 37.673 -56.437 1.00 32.83 110 ILE A C 1
ATOM 763 O O . ILE A 1 110 ? 13.952 38.697 -56.043 1.00 34.02 110 ILE A O 1
ATOM 768 N N . LEU A 1 111 ? 12.300 37.210 -55.923 1.00 32.88 111 LEU A N 1
ATOM 769 C CA . LEU A 1 111 ? 11.619 37.885 -54.850 1.00 32.24 111 LEU A CA 1
ATOM 770 C C . LEU A 1 111 ? 12.230 37.555 -53.479 1.00 33.42 111 LEU A C 1
ATOM 771 O O . LEU A 1 111 ? 12.701 36.407 -53.235 1.00 33.59 111 LEU A O 1
ATOM 776 N N . PRO A 1 112 ? 12.232 38.537 -52.560 1.00 33.05 112 PRO A N 1
ATOM 777 C CA . PRO A 1 112 ? 12.848 38.295 -51.256 1.00 33.37 112 PRO A CA 1
ATOM 778 C C . PRO A 1 112 ? 11.890 37.603 -50.295 1.00 33.85 112 PRO A C 1
ATOM 779 O O . PRO A 1 112 ? 10.683 37.553 -50.577 1.00 33.15 112 PRO A O 1
ATOM 783 N N . GLY A 1 113 ? 12.454 37.046 -49.206 1.00 34.13 113 GLY A N 1
ATOM 784 C CA . GLY A 1 113 ? 11.699 36.509 -48.072 1.00 34.22 113 GLY A CA 1
ATOM 785 C C . GLY A 1 113 ? 11.244 37.662 -47.193 1.00 34.83 113 GLY A C 1
ATOM 786 O O . GLY A 1 113 ? 11.359 38.841 -47.556 1.00 35.83 113 GLY A O 1
ATOM 787 N N . LEU A 1 114 ? 10.711 37.327 -46.053 1.00 34.51 114 LEU A N 1
ATOM 788 C CA . LEU A 1 114 ? 10.291 38.306 -45.080 1.00 35.72 114 LEU A CA 1
ATOM 789 C C . LEU A 1 114 ? 11.052 37.993 -43.798 1.00 36.81 114 LEU A C 1
ATOM 790 O O . LEU A 1 114 ? 11.342 36.839 -43.511 1.00 36.94 114 LEU A O 1
ATOM 795 N N . ALA A 1 115 ? 11.384 39.009 -43.028 1.00 37.33 115 ALA A N 1
ATOM 796 C CA . ALA A 1 115 ? 12.108 38.752 -41.789 1.00 38.30 115 ALA A CA 1
ATOM 797 C C . ALA A 1 115 ? 11.510 39.557 -40.654 1.00 39.04 115 ALA A C 1
ATOM 798 O O . ALA A 1 115 ? 11.141 40.726 -40.822 1.00 40.25 115 ALA A O 1
ATOM 800 N N . GLN A 1 116 ? 11.375 38.934 -39.505 1.00 39.25 116 GLN A N 1
ATOM 801 C CA . GLN A 1 116 ? 10.901 39.654 -38.370 1.00 40.48 116 GLN A CA 1
ATOM 802 C C . GLN A 1 116 ? 12.146 39.809 -37.528 1.00 42.39 116 GLN A C 1
ATOM 803 O O . GLN A 1 116 ? 12.670 38.837 -36.986 1.00 42.63 116 GLN A O 1
ATOM 809 N N . ARG A 1 117 ? 12.675 41.027 -37.489 1.00 45.09 117 ARG A N 1
ATOM 810 C CA . ARG A 1 117 ? 13.923 41.285 -36.779 1.00 47.72 117 ARG A CA 1
ATOM 811 C C . ARG A 1 117 ? 13.757 41.330 -35.224 1.00 48.84 117 ARG A C 1
ATOM 812 O O . ARG A 1 117 ? 14.739 41.210 -34.518 1.00 49.80 117 ARG A O 1
ATOM 820 N N . ASP A 1 118 ? 12.540 41.440 -34.680 1.00 50.04 118 ASP A N 1
ATOM 821 C CA . ASP A 1 118 ? 12.377 41.507 -33.215 1.00 51.57 118 ASP A CA 1
ATOM 822 C C . ASP A 1 118 ? 13.324 40.595 -32.428 1.00 51.73 118 ASP A C 1
ATOM 823 O O . ASP A 1 118 ? 13.319 39.398 -32.613 1.00 51.56 118 ASP A O 1
ATOM 828 N N . ARG A 1 119 ? 14.112 41.152 -31.519 1.00 52.46 119 ARG A N 1
ATOM 829 C CA . ARG A 1 119 ? 15.074 40.330 -30.752 1.00 53.45 119 ARG A CA 1
ATOM 830 C C . ARG A 1 119 ? 14.470 39.223 -29.875 1.00 52.45 119 ARG A C 1
ATOM 831 O O . ARG A 1 119 ? 15.034 38.154 -29.790 1.00 52.51 119 ARG A O 1
ATOM 839 N N . ARG A 1 120 ? 13.347 39.456 -29.222 1.00 51.59 120 ARG A N 1
ATOM 840 C CA . ARG A 1 120 ? 12.715 38.341 -28.511 1.00 52.29 120 ARG A CA 1
ATOM 841 C C . ARG A 1 120 ? 11.970 37.324 -29.428 1.00 50.68 120 ARG A C 1
ATOM 842 O O . ARG A 1 120 ? 11.678 36.197 -29.009 1.00 49.80 120 ARG A O 1
ATOM 850 N N . HIS A 1 121 ? 11.663 37.720 -30.670 1.00 49.13 121 HIS A N 1
ATOM 851 C CA . HIS A 1 121 ? 10.942 36.833 -31.601 1.00 47.27 121 HIS A CA 1
ATOM 852 C C . HIS A 1 121 ? 11.520 36.797 -33.000 1.00 44.90 121 HIS A C 1
ATOM 853 O O . HIS A 1 121 ? 10.825 37.060 -33.978 1.00 44.55 121 HIS A O 1
ATOM 860 N N . PRO A 1 122 ? 12.799 36.470 -33.118 1.00 43.28 122 PRO A N 1
ATOM 861 C CA . PRO A 1 122 ? 13.317 36.548 -34.482 1.00 42.51 122 PRO A CA 1
ATOM 862 C C . PRO A 1 122 ? 12.632 35.494 -35.357 1.00 42.38 122 PRO A C 1
ATOM 863 O O . PRO A 1 122 ? 12.318 34.369 -34.876 1.00 42.44 122 PRO A O 1
ATOM 867 N N . ASP A 1 123 ? 12.373 35.841 -36.616 1.00 41.17 123 ASP A N 1
ATOM 868 C CA . ASP A 1 123 ? 11.683 34.896 -37.505 1.00 39.80 123 ASP A CA 1
ATOM 869 C C . ASP A 1 123 ? 11.851 35.187 -38.979 1.00 38.78 123 ASP A C 1
ATOM 870 O O . ASP A 1 123 ? 12.090 36.294 -39.382 1.00 38.84 123 ASP A O 1
ATOM 875 N N . VAL A 1 124 ? 11.672 34.172 -39.797 1.00 38.39 124 VAL A N 1
ATOM 876 C CA . VAL A 1 124 ? 12.170 34.241 -41.140 1.00 37.11 124 VAL A CA 1
ATOM 877 C C . VAL A 1 124 ? 11.325 33.380 -42.094 1.00 36.80 124 VAL A C 1
ATOM 878 O O . VAL A 1 124 ? 10.776 32.367 -41.703 1.00 36.55 124 VAL A O 1
ATOM 882 N N . MET A 1 125 ? 11.137 33.822 -43.325 1.00 36.81 125 MET A N 1
ATOM 883 C CA . MET A 1 125 ? 10.351 33.042 -44.300 1.00 36.25 125 MET A CA 1
ATOM 884 C C . MET A 1 125 ? 10.895 33.343 -45.683 1.00 35.92 125 MET A C 1
ATOM 885 O O . MET A 1 125 ? 11.253 34.453 -45.959 1.00 35.47 125 MET A O 1
ATOM 890 N N . ARG A 1 126 ? 10.970 32.331 -46.535 1.00 36.86 126 ARG A N 1
ATOM 891 C CA . ARG A 1 126 ? 11.372 32.497 -47.904 1.00 37.45 126 ARG A CA 1
ATOM 892 C C . ARG A 1 126 ? 10.507 31.590 -48.794 1.00 38.53 126 ARG A C 1
ATOM 893 O O . ARG A 1 126 ? 10.648 30.362 -48.700 1.00 39.69 126 ARG A O 1
ATOM 901 N N . GLY A 1 127 ? 9.641 32.164 -49.662 1.00 38.07 127 GLY A N 1
ATOM 902 C CA . GLY A 1 127 ? 8.660 31.338 -50.432 1.00 37.23 127 GLY A CA 1
ATOM 903 C C . GLY A 1 127 ? 7.220 31.666 -50.038 1.00 36.46 127 GLY A C 1
ATOM 904 O O . GLY A 1 127 ? 6.430 32.172 -50.833 1.00 36.97 127 GLY A O 1
ATOM 905 N N . GLU A 1 128 ? 6.894 31.420 -48.784 1.00 36.13 128 GLU A N 1
ATOM 906 C CA . GLU A 1 128 ? 5.566 31.678 -48.236 1.00 35.98 128 GLU A CA 1
ATOM 907 C C . GLU A 1 128 ? 5.089 33.086 -48.476 1.00 35.55 128 GLU A C 1
ATOM 908 O O . GLU A 1 128 ? 3.891 33.280 -48.669 1.00 36.26 128 GLU A O 1
ATOM 914 N N . GLU A 1 129 ? 6.000 34.067 -48.508 1.00 34.06 129 GLU A N 1
ATOM 915 C CA . GLU A 1 129 ? 5.575 35.430 -48.740 1.00 33.30 129 GLU A CA 1
ATOM 916 C C . GLU A 1 129 ? 4.838 35.551 -50.089 1.00 34.54 129 GLU A C 1
ATOM 917 O O . GLU A 1 129 ? 3.948 36.403 -50.227 1.00 34.12 129 GLU A O 1
ATOM 923 N N . THR A 1 130 ? 5.184 34.686 -51.060 1.00 34.00 130 THR A N 1
ATOM 924 C CA . THR A 1 130 ? 4.646 34.826 -52.379 1.00 34.08 130 THR A CA 1
ATOM 925 C C . THR A 1 130 ? 3.288 34.132 -52.460 1.00 35.05 130 THR A C 1
ATOM 926 O O . THR A 1 130 ? 2.345 34.631 -53.106 1.00 33.31 130 THR A O 1
ATOM 930 N N . GLN A 1 131 ? 3.175 33.024 -51.731 1.00 35.66 131 GLN A N 1
ATOM 931 C CA . GLN A 1 131 ? 1.898 32.392 -51.513 1.00 36.27 131 GLN A CA 1
ATOM 932 C C . GLN A 1 131 ? 0.992 33.435 -50.828 1.00 38.06 131 GLN A C 1
ATOM 933 O O . GLN A 1 131 ? -0.219 33.564 -51.197 1.00 38.45 131 GLN A O 1
ATOM 939 N N . LEU A 1 132 ? 1.545 34.227 -49.880 1.00 37.54 132 LEU A N 1
ATOM 940 C CA . LEU A 1 132 ? 0.661 35.190 -49.194 1.00 37.55 132 LEU A CA 1
ATOM 941 C C . LEU A 1 132 ? 0.155 36.191 -50.163 1.00 36.33 132 LEU A C 1
ATOM 942 O O . LEU A 1 132 ? -0.967 36.623 -50.039 1.00 36.28 132 LEU A O 1
ATOM 947 N N . LEU A 1 133 ? 1.008 36.597 -51.084 1.00 35.70 133 LEU A N 1
ATOM 948 C CA . LEU A 1 133 ? 0.657 37.603 -52.061 1.00 36.18 133 LEU A CA 1
ATOM 949 C C . LEU A 1 133 ? -0.527 37.071 -52.932 1.00 37.12 133 LEU A C 1
ATOM 950 O O . LEU A 1 133 ? -1.462 37.800 -53.191 1.00 38.28 133 LEU A O 1
ATOM 955 N N . GLY A 1 134 ? -0.541 35.772 -53.254 1.00 37.62 134 GLY A N 1
ATOM 956 C CA . GLY A 1 134 ? -1.598 35.159 -54.031 1.00 37.49 134 GLY A CA 1
ATOM 957 C C . GLY A 1 134 ? -2.841 34.928 -53.211 1.00 38.69 134 GLY A C 1
ATOM 958 O O . GLY A 1 134 ? -3.946 35.119 -53.703 1.00 39.89 134 GLY A O 1
ATOM 959 N N . ALA A 1 135 ? -2.682 34.521 -51.962 1.00 38.82 135 ALA A N 1
ATOM 960 C CA . ALA A 1 135 ? -3.820 34.270 -51.080 1.00 38.53 135 ALA A CA 1
ATOM 961 C C . ALA A 1 135 ? -4.557 35.537 -50.730 1.00 39.36 135 ALA A C 1
ATOM 962 O O . ALA A 1 135 ? -5.808 35.526 -50.680 1.00 40.71 135 ALA A O 1
ATOM 964 N N . ALA A 1 136 ? -3.825 36.620 -50.483 1.00 39.01 136 ALA A N 1
ATOM 965 C CA . ALA A 1 136 ? -4.438 37.834 -49.928 1.00 39.42 136 ALA A CA 1
ATOM 966 C C . ALA A 1 136 ? -5.394 38.491 -50.927 1.00 39.90 136 ALA A C 1
ATOM 967 O O . ALA A 1 136 ? -6.372 39.118 -50.547 1.00 41.43 136 ALA A O 1
ATOM 969 N N . ALA A 1 137 ? -5.113 38.323 -52.198 1.00 40.89 137 ALA A N 1
ATOM 970 C CA . ALA A 1 137 ? -5.970 38.796 -53.265 1.00 41.98 137 ALA A CA 1
ATOM 971 C C . ALA A 1 137 ? -7.349 38.165 -53.174 1.00 42.31 137 ALA A C 1
ATOM 972 O O . ALA A 1 137 ? -8.321 38.794 -53.541 1.00 42.62 137 ALA A O 1
ATOM 974 N N . HIS A 1 138 ? -7.440 36.948 -52.654 1.00 42.72 138 HIS A N 1
ATOM 975 C CA . HIS A 1 138 ? -8.757 36.308 -52.468 1.00 44.02 138 HIS A CA 1
ATOM 976 C C . HIS A 1 138 ? -9.511 36.748 -51.218 1.00 43.97 138 HIS A C 1
ATOM 977 O O . HIS A 1 138 ? -10.698 36.453 -51.087 1.00 44.39 138 HIS A O 1
ATOM 984 N N . LEU A 1 139 ? -8.822 37.405 -50.291 1.00 43.86 139 LEU A N 1
ATOM 985 C CA . LEU A 1 139 ? -9.436 37.837 -49.028 1.00 43.81 139 LEU A CA 1
ATOM 986 C C . LEU A 1 139 ? -9.661 39.376 -49.045 1.00 43.51 139 LEU A C 1
ATOM 987 O O . LEU A 1 139 ? -9.178 40.063 -49.928 1.00 44.15 139 LEU A O 1
ATOM 992 N N . GLY A 1 140 ? -10.377 39.920 -48.073 1.00 43.43 140 GLY A N 1
ATOM 993 C CA . GLY A 1 140 ? -10.463 41.374 -47.937 1.00 43.27 140 GLY A CA 1
ATOM 994 C C . GLY A 1 140 ? -9.164 42.038 -47.472 1.00 42.35 140 GLY A C 1
ATOM 995 O O . GLY A 1 140 ? -8.149 41.378 -47.284 1.00 42.53 140 GLY A O 1
ATOM 996 N N . ALA A 1 141 ? -9.201 43.349 -47.291 1.00 41.27 141 ALA A N 1
ATOM 997 C CA . ALA A 1 141 ? -8.099 44.050 -46.664 1.00 40.42 141 ALA A CA 1
ATOM 998 C C . ALA A 1 141 ? -8.253 44.105 -45.162 1.00 39.51 141 ALA A C 1
ATOM 999 O O . ALA A 1 141 ? -7.493 44.792 -44.499 1.00 40.49 141 ALA A O 1
ATOM 1001 N N . GLY A 1 142 ? -9.227 43.385 -44.628 1.00 38.68 142 GLY A N 1
ATOM 1002 C CA . GLY A 1 142 ? -9.449 43.297 -43.190 1.00 37.88 142 GLY A CA 1
ATOM 1003 C C . GLY A 1 142 ? -8.409 42.433 -42.491 1.00 37.39 142 GLY A C 1
ATOM 1004 O O . GLY A 1 142 ? -7.340 42.200 -43.019 1.00 36.54 142 GLY A O 1
ATOM 1005 N N . SER A 1 143 ? -8.756 41.930 -41.317 1.00 37.47 143 SER A N 1
ATOM 1006 C CA . SER A 1 143 ? -7.806 41.220 -40.461 1.00 38.33 143 SER A CA 1
ATOM 1007 C C . SER A 1 143 ? -7.843 39.736 -40.765 1.00 37.11 143 SER A C 1
ATOM 1008 O O . SER A 1 143 ? -8.927 39.189 -40.927 1.00 36.30 143 SER A O 1
ATOM 1011 N N . HIS A 1 144 ? -6.679 39.090 -40.894 1.00 36.23 144 HIS A N 1
ATOM 1012 C CA . HIS A 1 144 ? -6.665 37.633 -41.082 1.00 35.07 144 HIS A CA 1
ATOM 1013 C C . HIS A 1 144 ? -5.554 36.963 -40.306 1.00 34.33 144 HIS A C 1
ATOM 1014 O O . HIS A 1 144 ? -4.452 37.489 -40.233 1.00 33.90 144 HIS A O 1
ATOM 1021 N N . LEU A 1 145 ? -5.853 35.806 -39.732 1.00 33.64 145 LEU A N 1
ATOM 1022 C CA . LEU A 1 145 ? -4.827 34.953 -39.189 1.00 33.34 145 LEU A CA 1
ATOM 1023 C C . LEU A 1 145 ? -4.685 33.809 -40.174 1.00 33.36 145 LEU A C 1
ATOM 1024 O O . LEU A 1 145 ? -5.665 33.076 -40.428 1.00 33.87 145 LEU A O 1
ATOM 1029 N N . VAL A 1 146 ? -3.492 33.652 -40.731 1.00 32.06 146 VAL A N 1
ATOM 1030 C CA . VAL A 1 146 ? -3.285 32.713 -41.805 1.00 32.27 146 VAL A CA 1
ATOM 1031 C C . VAL A 1 146 ? -2.338 31.582 -41.404 1.00 32.46 146 VAL A C 1
ATOM 1032 O O . VAL A 1 146 ? -1.232 31.826 -40.914 1.00 33.38 146 VAL A O 1
ATOM 1036 N N . CYS A 1 147 ? -2.759 30.343 -41.597 1.00 31.85 147 CYS A N 1
ATOM 1037 C CA . CYS A 1 147 ? -1.917 29.199 -41.288 1.00 32.91 147 CYS A CA 1
ATOM 1038 C C . CYS A 1 147 ? -1.264 28.605 -42.566 1.00 33.09 147 CYS A C 1
ATOM 1039 O O . CYS A 1 147 ? -1.973 28.207 -43.486 1.00 32.57 147 CYS A O 1
ATOM 1042 N N . MET A 1 148 ? 0.064 28.500 -42.603 1.00 32.67 148 MET A N 1
ATOM 1043 C CA . MET A 1 148 ? 0.732 27.950 -43.805 1.00 33.11 148 MET A CA 1
ATOM 1044 C C . MET A 1 148 ? 1.605 26.734 -43.464 1.00 33.03 148 MET A C 1
ATOM 1045 O O . MET A 1 148 ? 2.773 26.887 -43.198 1.00 33.59 148 MET A O 1
ATOM 1050 N N . PRO A 1 149 ? 1.020 25.528 -43.441 1.00 32.33 149 PRO A N 1
ATOM 1051 C CA . PRO A 1 149 ? 1.693 24.394 -42.861 1.00 33.04 149 PRO A CA 1
ATOM 1052 C C . PRO A 1 149 ? 2.795 23.769 -43.746 1.00 34.28 149 PRO A C 1
ATOM 1053 O O . PRO A 1 149 ? 2.855 24.042 -44.934 1.00 32.82 149 PRO A O 1
ATOM 1057 N N . GLY A 1 150 ? 3.671 22.973 -43.119 1.00 35.16 150 GLY A N 1
ATOM 1058 C CA . GLY A 1 150 ? 4.814 22.358 -43.793 1.00 37.45 150 GLY A CA 1
ATOM 1059 C C . GLY A 1 150 ? 5.873 21.826 -42.827 1.00 38.52 150 GLY A C 1
ATOM 1060 O O . GLY A 1 150 ? 5.627 21.567 -41.642 1.00 38.58 150 GLY A O 1
ATOM 1061 N N . THR A 1 151 ? 7.065 21.636 -43.353 1.00 39.48 151 THR A N 1
ATOM 1062 C CA . THR A 1 151 ? 8.206 21.299 -42.524 1.00 40.47 151 THR A CA 1
ATOM 1063 C C . THR A 1 151 ? 8.328 22.401 -41.471 1.00 41.47 151 THR A C 1
ATOM 1064 O O . THR A 1 151 ? 8.687 22.141 -40.336 1.00 42.61 151 THR A O 1
ATOM 1068 N N . HIS A 1 152 ? 7.986 23.634 -41.841 1.00 42.00 152 HIS A N 1
ATOM 1069 C CA . HIS A 1 152 ? 7.898 24.727 -40.892 1.00 41.35 152 HIS A CA 1
ATOM 1070 C C . HIS A 1 152 ? 6.560 25.416 -41.111 1.00 40.78 152 HIS A C 1
ATOM 1071 O O . HIS A 1 152 ? 6.426 26.116 -42.059 1.00 42.13 152 HIS A O 1
ATOM 1078 N N . SER A 1 153 ? 5.557 25.214 -40.269 1.00 40.74 153 SER A N 1
ATOM 1079 C CA . SER A 1 153 ? 4.292 25.966 -40.392 1.00 40.59 153 SER A CA 1
ATOM 1080 C C . SER A 1 153 ? 4.464 27.431 -40.055 1.00 40.31 153 SER A C 1
ATOM 1081 O O . SER A 1 153 ? 5.066 27.774 -39.022 1.00 40.30 153 SER A O 1
ATOM 1084 N N . LYS A 1 154 ? 3.897 28.292 -40.900 1.00 39.06 154 LYS A N 1
ATOM 1085 C CA . LYS A 1 154 ? 3.989 29.713 -40.679 1.00 38.14 154 LYS A CA 1
ATOM 1086 C C . LYS A 1 154 ? 2.616 30.191 -40.332 1.00 36.99 154 LYS A C 1
ATOM 1087 O O . LYS A 1 154 ? 1.636 29.813 -41.005 1.00 36.72 154 LYS A O 1
ATOM 1093 N N . TRP A 1 155 ? 2.524 30.983 -39.263 1.00 35.41 155 TRP A N 1
ATOM 1094 C CA . TRP A 1 155 ? 1.263 31.583 -38.880 1.00 34.66 155 TRP A CA 1
ATOM 1095 C C . TRP A 1 155 ? 1.425 33.041 -39.021 1.00 34.69 155 TRP A C 1
ATOM 1096 O O . TRP A 1 155 ? 2.282 33.615 -38.402 1.00 35.69 155 TRP A O 1
ATOM 1107 N N . VAL A 1 156 ? 0.604 33.663 -39.851 1.00 35.09 156 VAL A N 1
ATOM 1108 C CA . VAL A 1 156 ? 0.850 35.060 -40.239 1.00 34.12 156 VAL A CA 1
ATOM 1109 C C . VAL A 1 156 ? -0.346 35.924 -39.908 1.00 34.49 156 VAL A C 1
ATOM 1110 O O . VAL A 1 156 ? -1.469 35.480 -40.038 1.00 34.85 156 VAL A O 1
ATOM 1114 N N . ARG A 1 157 ? -0.089 37.144 -39.470 1.00 35.53 157 ARG A N 1
ATOM 1115 C CA . ARG A 1 157 ? -1.120 38.109 -39.131 1.00 37.30 157 ARG A CA 1
ATOM 1116 C C . ARG A 1 157 ? -1.182 39.102 -40.265 1.00 37.16 157 ARG A C 1
ATOM 1117 O O . ARG A 1 157 ? -0.258 39.885 -40.444 1.00 37.92 157 ARG A O 1
ATOM 1125 N N . LEU A 1 158 ? -2.257 39.092 -41.031 1.00 37.67 158 LEU A N 1
ATOM 1126 C CA . LEU A 1 158 ? -2.468 40.080 -42.110 1.00 38.01 158 LEU A CA 1
ATOM 1127 C C . LEU A 1 158 ? -3.474 41.148 -41.683 1.00 38.07 158 LEU A C 1
ATOM 1128 O O . LEU A 1 158 ? -4.568 40.832 -41.143 1.00 39.16 158 LEU A O 1
ATOM 1133 N N . ALA A 1 159 ? -3.158 42.401 -41.942 1.00 36.92 159 ALA A N 1
ATOM 1134 C CA . ALA A 1 159 ? -4.183 43.408 -41.799 1.00 36.54 159 ALA A CA 1
ATOM 1135 C C . ALA A 1 159 ? -3.878 44.487 -42.817 1.00 36.56 159 ALA A C 1
ATOM 1136 O O . ALA A 1 159 ? -2.716 44.809 -42.994 1.00 36.21 159 ALA A O 1
ATOM 1138 N N . ASP A 1 160 ? -4.899 44.982 -43.540 1.00 36.91 160 ASP A N 1
ATOM 1139 C CA . ASP A 1 160 ? -4.708 46.069 -44.494 1.00 36.99 160 ASP A CA 1
ATOM 1140 C C . ASP A 1 160 ? -3.734 45.690 -45.568 1.00 37.16 160 ASP A C 1
ATOM 1141 O O . ASP A 1 160 ? -3.042 46.541 -46.089 1.00 36.00 160 ASP A O 1
ATOM 1146 N N . ASP A 1 161 ? -3.615 44.399 -45.848 1.00 38.27 161 ASP A N 1
ATOM 1147 C CA . ASP A 1 161 ? -2.708 43.933 -46.885 1.00 39.34 161 ASP A CA 1
ATOM 1148 C C . ASP A 1 161 ? -1.248 44.125 -46.474 1.00 39.32 161 ASP A C 1
ATOM 1149 O O . ASP A 1 161 ? -0.354 44.242 -47.332 1.00 39.87 161 ASP A O 1
ATOM 1154 N N . ARG A 1 162 ? -1.018 44.178 -45.166 1.00 38.28 162 ARG A N 1
ATOM 1155 C CA . ARG A 1 162 ? 0.334 44.244 -44.653 1.00 38.25 162 ARG A CA 1
ATOM 1156 C C . ARG A 1 162 ? 0.526 42.976 -43.910 1.00 36.96 162 ARG A C 1
ATOM 1157 O O . ARG A 1 162 ? -0.413 42.463 -43.363 1.00 38.30 162 ARG A O 1
ATOM 1165 N N . VAL A 1 163 ? 1.735 42.456 -43.909 1.00 36.25 163 VAL A N 1
ATOM 1166 C CA . VAL A 1 163 ? 2.109 41.396 -42.985 1.00 36.11 163 VAL A CA 1
ATOM 1167 C C . VAL A 1 163 ? 2.587 42.103 -41.708 1.00 36.64 163 VAL A C 1
ATOM 1168 O O . VAL A 1 163 ? 3.581 42.830 -41.737 1.00 35.75 163 VAL A O 1
ATOM 1172 N N . GLU A 1 164 ? 1.852 41.927 -40.617 1.00 37.55 164 GLU A N 1
ATOM 1173 C CA . GLU A 1 164 ? 2.189 42.594 -39.340 1.00 39.75 164 GLU A CA 1
ATOM 1174 C C . GLU A 1 164 ? 3.292 41.848 -38.520 1.00 39.02 164 GLU A C 1
ATOM 1175 O O . GLU A 1 164 ? 4.195 42.470 -37.948 1.00 39.33 164 GLU A O 1
ATOM 1181 N N . GLY A 1 165 ? 3.197 40.526 -3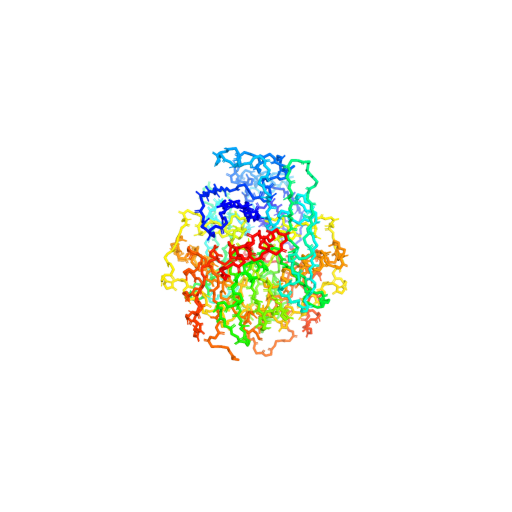8.473 1.00 37.99 165 GLY A N 1
ATOM 1182 C CA . GLY A 1 165 ? 4.235 39.687 -37.892 1.00 36.98 165 GLY A CA 1
ATOM 1183 C C . GLY A 1 165 ? 3.854 38.252 -38.181 1.00 36.56 165 GLY A C 1
ATOM 1184 O O . GLY A 1 165 ? 2.799 37.999 -38.766 1.00 38.23 165 GLY A O 1
ATOM 1185 N N . PHE A 1 166 ? 4.679 37.312 -37.773 1.00 35.34 166 PHE A N 1
ATOM 1186 C CA . PHE A 1 166 ? 4.420 35.913 -38.000 1.00 34.90 166 PHE A CA 1
ATOM 1187 C C . PHE A 1 166 ? 5.219 34.998 -37.032 1.00 35.53 166 PHE A C 1
ATOM 1188 O O . PHE A 1 166 ? 6.248 35.388 -36.475 1.00 34.26 166 PHE A O 1
ATOM 1196 N N . SER A 1 167 ? 4.794 33.754 -36.900 1.00 35.51 167 SER A N 1
ATOM 1197 C CA . SER A 1 167 ? 5.526 32.843 -36.067 1.00 36.49 167 SER A CA 1
ATOM 1198 C C . SER A 1 167 ? 5.729 31.546 -36.825 1.00 36.77 167 SER A C 1
ATOM 1199 O O . SER A 1 167 ? 4.755 30.988 -37.328 1.00 37.75 167 SER A O 1
ATOM 1202 N N . THR A 1 168 ? 6.969 31.066 -36.924 1.00 35.54 168 THR A N 1
ATOM 1203 C CA . THR A 1 168 ? 7.197 29.733 -37.434 1.00 35.12 168 THR A CA 1
ATOM 1204 C C . THR A 1 168 ? 7.094 28.731 -36.297 1.00 35.66 168 THR A C 1
ATOM 1205 O O . THR A 1 168 ? 7.556 29.009 -35.188 1.00 35.58 168 THR A O 1
ATOM 1209 N N . PHE A 1 169 ? 6.508 27.570 -36.589 1.00 35.81 169 PHE A N 1
ATOM 1210 C CA . PHE A 1 169 ? 6.528 26.414 -35.696 1.00 35.69 169 PHE A CA 1
ATOM 1211 C C . PHE A 1 169 ? 7.138 25.250 -36.436 1.00 35.89 169 PHE A C 1
ATOM 1212 O O . PHE A 1 169 ? 6.618 24.873 -37.465 1.00 35.82 169 PHE A O 1
ATOM 1220 N N . MET A 1 170 ? 8.210 24.650 -35.914 1.00 36.31 170 MET A N 1
ATOM 1221 C CA . MET A 1 170 ? 8.923 23.584 -36.672 1.00 36.19 170 MET A CA 1
ATOM 1222 C C . MET A 1 170 ? 8.299 22.192 -36.625 1.00 36.99 170 MET A C 1
ATOM 1223 O O . MET A 1 170 ? 9.026 21.173 -36.669 1.00 38.19 170 MET A O 1
ATOM 1228 N N . THR A 1 171 ? 6.959 22.147 -36.607 1.00 36.40 171 THR A N 1
ATOM 1229 C CA . THR A 1 171 ? 6.213 20.919 -36.384 1.00 36.49 171 THR A CA 1
ATOM 1230 C C . THR A 1 171 ? 6.529 19.800 -37.392 1.00 36.23 171 THR A C 1
ATOM 1231 O O . THR A 1 171 ? 6.809 18.654 -36.981 1.00 36.39 171 THR A O 1
ATOM 1235 N N . GLY A 1 172 ? 6.580 20.113 -38.683 1.00 35.52 172 GLY A N 1
ATOM 1236 C CA . GLY A 1 172 ? 6.877 19.072 -39.678 1.00 35.48 172 GLY A CA 1
ATOM 1237 C C . GLY A 1 172 ? 8.283 18.488 -39.538 1.00 36.62 172 GLY A C 1
ATOM 1238 O O . GLY A 1 172 ? 8.506 17.271 -39.704 1.00 35.12 172 GLY A O 1
ATOM 1239 N N . GLU A 1 173 ? 9.247 19.363 -39.228 1.00 36.96 173 GLU A N 1
ATOM 1240 C CA . GLU A 1 173 ? 10.607 18.933 -39.165 1.00 37.49 173 GLU A CA 1
ATOM 1241 C C . GLU A 1 173 ? 10.708 18.086 -37.911 1.00 37.38 173 GLU A C 1
ATOM 1242 O O . GLU A 1 173 ? 11.321 17.027 -37.935 1.00 37.58 173 GLU A O 1
ATOM 1248 N N . LEU A 1 174 ? 10.053 18.522 -36.837 1.00 37.76 174 LEU A N 1
ATOM 1249 C CA . LEU A 1 174 ? 10.049 17.751 -35.590 1.00 36.95 174 LEU A CA 1
ATOM 1250 C C . LEU A 1 174 ? 9.432 16.391 -35.803 1.00 36.47 174 LEU A C 1
ATOM 1251 O O . LEU A 1 174 ? 9.995 15.376 -35.405 1.00 36.91 174 LEU A O 1
ATOM 1256 N N . PHE A 1 175 ? 8.297 16.351 -36.471 1.00 36.64 175 PHE A N 1
ATOM 1257 C CA . PHE A 1 175 ? 7.685 15.062 -36.772 1.00 36.87 175 PHE A CA 1
ATOM 1258 C C . PHE A 1 175 ? 8.658 14.110 -37.452 1.00 37.89 175 PHE A C 1
ATOM 1259 O O . PHE A 1 175 ? 8.758 12.931 -37.103 1.00 37.56 175 PHE A O 1
ATOM 1267 N N . ASP A 1 176 ? 9.374 14.617 -38.438 1.00 39.59 176 ASP A N 1
ATOM 1268 C CA . ASP A 1 176 ? 10.164 13.731 -39.234 1.00 41.29 176 ASP A CA 1
ATOM 1269 C C . ASP A 1 176 ? 11.394 13.197 -38.449 1.00 41.74 176 ASP A C 1
ATOM 1270 O O . ASP A 1 176 ? 11.811 12.032 -38.636 1.00 41.85 176 ASP A O 1
ATOM 1275 N N . THR A 1 177 ? 11.949 14.025 -37.559 1.00 41.18 177 THR A N 1
ATOM 1276 C CA . THR A 1 177 ? 13.108 13.611 -36.779 1.00 41.91 177 THR A CA 1
ATOM 1277 C C . THR A 1 177 ? 12.673 12.672 -35.680 1.00 41.76 177 THR A C 1
ATOM 1278 O O . THR A 1 177 ? 13.337 11.697 -35.398 1.00 42.21 177 THR A O 1
ATOM 1282 N N . ILE A 1 178 ? 11.544 12.960 -35.048 1.00 41.89 178 ILE A N 1
ATOM 1283 C CA . ILE A 1 178 ? 11.110 12.123 -33.952 1.00 41.51 178 ILE A CA 1
ATOM 1284 C C . ILE A 1 178 ? 10.735 10.760 -34.469 1.00 42.11 178 ILE A C 1
ATOM 1285 O O . ILE A 1 178 ? 11.055 9.764 -33.831 1.00 42.36 178 ILE A O 1
ATOM 1290 N N . ALA A 1 179 ? 10.107 10.723 -35.647 1.00 42.67 179 ALA A N 1
ATOM 1291 C CA . ALA A 1 179 ? 9.661 9.476 -36.275 1.00 43.12 179 ALA A CA 1
ATOM 1292 C C . ALA A 1 179 ? 10.790 8.592 -36.764 1.00 43.88 179 ALA A C 1
ATOM 1293 O O . ALA A 1 179 ? 10.602 7.388 -36.903 1.00 43.91 179 ALA A O 1
ATOM 1295 N N . ARG A 1 180 ? 11.943 9.176 -37.073 1.00 44.92 180 ARG A N 1
ATOM 1296 C CA . ARG A 1 180 ? 13.004 8.399 -37.687 1.00 46.14 180 ARG A CA 1
ATOM 1297 C C . ARG A 1 180 ? 14.232 8.239 -36.791 1.00 46.44 180 ARG A C 1
ATOM 1298 O O . ARG A 1 180 ? 15.042 7.334 -36.993 1.00 46.48 180 ARG A O 1
ATOM 1306 N N . HIS A 1 181 ? 14.394 9.115 -35.810 1.00 46.52 181 HIS A N 1
ATOM 1307 C CA . HIS A 1 181 ? 15.680 9.209 -35.147 1.00 47.14 181 HIS A CA 1
ATOM 1308 C C . HIS A 1 181 ? 15.582 9.083 -33.636 1.00 47.42 181 HIS A C 1
ATOM 1309 O O . HIS A 1 181 ? 16.592 9.255 -32.913 1.00 48.75 181 HIS A O 1
ATOM 1316 N N . THR A 1 182 ? 14.397 8.735 -33.149 1.00 46.68 182 THR A N 1
ATOM 1317 C CA . THR A 1 182 ? 14.264 8.475 -31.728 1.00 45.67 182 THR A CA 1
ATOM 1318 C C . THR A 1 182 ? 13.555 7.182 -31.464 1.00 45.54 182 THR A C 1
ATOM 1319 O O . THR A 1 182 ? 13.144 6.479 -32.389 1.00 45.37 182 THR A O 1
ATOM 1323 N N . ILE A 1 183 ? 13.409 6.857 -30.187 1.00 45.38 183 ILE A N 1
ATOM 1324 C CA . ILE A 1 183 ? 12.741 5.629 -29.796 1.00 45.03 183 ILE A CA 1
ATOM 1325 C C . ILE A 1 183 ? 11.348 5.515 -30.454 1.00 45.50 183 ILE A C 1
ATOM 1326 O O . ILE A 1 183 ? 10.847 4.413 -30.664 1.00 46.30 183 ILE A O 1
ATOM 1331 N N . LEU A 1 184 ? 10.727 6.641 -30.791 1.00 45.65 184 LEU A N 1
ATOM 1332 C CA . LEU A 1 184 ? 9.367 6.602 -31.279 1.00 46.21 184 LEU A CA 1
ATOM 1333 C C . LEU A 1 184 ? 9.286 5.855 -32.600 1.00 46.90 184 LEU A C 1
ATOM 1334 O O . LEU A 1 184 ? 8.234 5.287 -32.912 1.00 47.27 184 LEU A O 1
ATOM 1339 N N . SER A 1 185 ? 10.394 5.804 -33.335 1.00 46.58 185 SER A N 1
ATOM 1340 C CA . SER A 1 185 ? 10.426 5.081 -34.596 1.00 47.09 185 SER A CA 1
ATOM 1341 C C . SER A 1 185 ? 10.026 3.603 -34.457 1.00 47.96 185 SER A C 1
ATOM 1342 O O . SER A 1 185 ? 9.488 3.024 -35.389 1.00 47.68 185 SER A O 1
ATOM 1345 N N . HIS A 1 186 ? 10.278 2.991 -33.299 1.00 49.27 186 HIS A N 1
ATOM 1346 C CA . HIS A 1 186 ? 9.834 1.606 -33.073 1.00 50.36 186 HIS A CA 1
ATOM 1347 C C . HIS A 1 186 ? 8.297 1.503 -32.972 1.00 49.76 186 HIS A C 1
ATOM 1348 O O . HIS A 1 186 ? 7.716 0.420 -33.073 1.00 49.59 186 HIS A O 1
ATOM 1355 N N . ALA A 1 187 ? 7.634 2.639 -32.793 1.00 49.05 187 ALA A N 1
ATOM 1356 C CA . ALA A 1 187 ? 6.189 2.648 -32.711 1.00 48.20 187 ALA A CA 1
ATOM 1357 C C . ALA A 1 187 ? 5.528 3.114 -34.008 1.00 47.91 187 ALA A C 1
ATOM 1358 O O . ALA A 1 187 ? 4.369 2.813 -34.234 1.00 48.40 187 ALA A O 1
ATOM 1360 N N . VAL A 1 188 ? 6.214 3.870 -34.848 1.00 47.56 188 VAL A N 1
ATOM 1361 C CA . VAL A 1 188 ? 5.545 4.381 -36.028 1.00 48.13 188 VAL A CA 1
ATOM 1362 C C . VAL A 1 188 ? 6.093 3.883 -37.344 1.00 49.09 188 VAL A C 1
ATOM 1363 O O . VAL A 1 188 ? 5.604 4.292 -38.371 1.00 49.41 188 VAL A O 1
ATOM 1367 N N . ALA A 1 189 ? 7.138 3.096 -37.348 1.00 50.52 189 ALA A N 1
ATOM 1368 C CA . ALA A 1 189 ? 7.764 2.650 -38.586 1.00 51.92 189 ALA A CA 1
ATOM 1369 C C . ALA A 1 189 ? 6.944 1.743 -39.458 1.00 52.82 189 ALA A C 1
ATOM 1370 O O . ALA A 1 189 ? 6.990 1.825 -40.641 1.00 53.61 189 ALA A O 1
ATOM 1372 N N . GLU A 1 190 ? 6.172 0.885 -38.843 1.00 54.09 190 GLU A N 1
ATOM 1373 C CA . GLU A 1 190 ? 5.378 -0.117 -39.514 1.00 55.71 190 GLU A CA 1
ATOM 1374 C C . GLU A 1 190 ? 4.216 0.417 -40.316 1.00 55.57 190 GLU A C 1
ATOM 1375 O O . GLU A 1 190 ? 3.541 -0.343 -40.967 1.00 56.16 190 GLU A O 1
ATOM 1381 N N . ALA A 1 191 ? 3.904 1.687 -40.147 1.00 54.46 191 ALA A N 1
ATOM 1382 C CA . ALA A 1 191 ? 2.784 2.300 -40.810 1.00 53.71 191 ALA A CA 1
ATOM 1383 C C . ALA A 1 191 ? 3.179 3.392 -41.788 1.00 53.48 191 ALA A C 1
ATOM 1384 O O . ALA A 1 191 ? 3.991 4.205 -41.496 1.00 53.57 191 ALA A O 1
ATOM 1386 N N . ASP A 1 192 ? 2.602 3.399 -42.971 1.00 52.90 192 ASP A N 1
ATOM 1387 C CA . ASP A 1 192 ? 2.944 4.408 -43.943 1.00 52.70 192 ASP A CA 1
ATOM 1388 C C . ASP A 1 192 ? 2.045 5.599 -43.822 1.00 51.08 192 ASP A C 1
ATOM 1389 O O . ASP A 1 192 ? 2.469 6.718 -44.090 1.00 50.74 192 ASP A O 1
ATOM 1394 N N . THR A 1 193 ? 0.788 5.356 -43.479 1.00 49.37 193 THR A N 1
ATOM 1395 C CA . THR A 1 193 ? -0.202 6.426 -43.429 1.00 47.71 193 THR A CA 1
ATOM 1396 C C . THR A 1 193 ? -1.109 6.187 -42.273 1.00 46.65 193 THR A C 1
ATOM 1397 O O . THR A 1 193 ? -1.022 5.178 -41.617 1.00 46.55 193 THR A O 1
ATOM 1401 N N . PHE A 1 194 ? -1.995 7.139 -42.056 1.00 46.09 194 PHE A N 1
ATOM 1402 C CA . PHE A 1 194 ? -3.104 7.048 -41.122 1.00 45.29 194 PHE A CA 1
ATOM 1403 C C . PHE A 1 194 ? -4.211 7.954 -41.662 1.00 45.54 194 PHE A C 1
ATOM 1404 O O . PHE A 1 194 ? -3.977 8.797 -42.510 1.00 46.34 194 PHE A O 1
ATOM 1412 N N . ALA A 1 195 ? -5.413 7.781 -41.169 1.00 45.76 195 ALA A N 1
ATOM 1413 C CA . ALA A 1 195 ? -6.504 8.575 -41.621 1.00 46.32 195 ALA A CA 1
ATOM 1414 C C . ALA A 1 195 ? -6.706 9.782 -40.721 1.00 46.95 195 ALA A C 1
ATOM 1415 O O . ALA A 1 195 ? -7.141 9.656 -39.542 1.00 47.76 195 ALA A O 1
ATOM 1417 N N . ALA A 1 196 ? -6.425 10.950 -41.301 1.00 46.83 196 ALA A N 1
ATOM 1418 C CA . ALA A 1 196 ? -6.706 12.256 -40.710 1.00 46.48 196 ALA A CA 1
ATOM 1419 C C . ALA A 1 196 ? -7.985 12.315 -39.889 1.00 46.98 196 ALA A C 1
ATOM 1420 O O . ALA A 1 196 ? -8.054 13.015 -38.860 1.00 47.63 196 ALA A O 1
ATOM 1422 N N . GLY A 1 197 ? -9.001 11.590 -40.355 1.00 47.18 197 GLY A N 1
ATOM 1423 C CA . GLY A 1 197 ? -10.321 11.531 -39.704 1.00 47.02 197 GLY A CA 1
ATOM 1424 C C . GLY A 1 197 ? -10.367 10.728 -38.431 1.00 46.96 197 GLY A C 1
ATOM 1425 O O . GLY A 1 197 ? -11.273 10.907 -37.617 1.00 47.08 197 GLY A O 1
ATOM 1426 N N . SER A 1 198 ? -9.383 9.854 -38.235 1.00 47.11 198 SER A N 1
ATOM 1427 C CA . SER A 1 198 ? -9.365 8.969 -37.043 1.00 47.45 198 SER A CA 1
ATOM 1428 C C . SER A 1 198 ? -9.255 9.668 -35.673 1.00 46.90 198 SER A C 1
ATOM 1429 O O . SER A 1 198 ? -8.689 10.754 -35.552 1.00 47.69 198 SER A O 1
ATOM 1432 N N . ALA A 1 199 ? -9.745 9.001 -34.634 1.00 46.17 199 ALA A N 1
ATOM 1433 C CA . ALA A 1 199 ? -9.693 9.508 -33.262 1.00 44.67 199 ALA A CA 1
ATOM 1434 C C . ALA A 1 199 ? -8.291 9.611 -32.662 1.00 43.40 199 ALA A C 1
ATOM 1435 O O . ALA A 1 199 ? -7.979 10.559 -31.962 1.00 43.57 199 ALA A O 1
ATOM 1437 N N . ALA A 1 200 ? -7.460 8.617 -32.918 1.00 42.17 200 ALA A N 1
ATOM 1438 C CA . ALA A 1 200 ? -6.034 8.687 -32.587 1.00 40.07 200 ALA A CA 1
ATOM 1439 C C . ALA A 1 200 ? -5.515 10.109 -32.889 1.00 39.63 200 ALA A C 1
ATOM 1440 O O . ALA A 1 200 ? -4.980 10.793 -31.997 1.00 39.77 200 ALA A O 1
ATOM 1442 N N . PHE A 1 201 ? -5.730 10.584 -34.116 1.00 38.33 201 PHE A N 1
ATOM 1443 C CA . PHE A 1 201 ? -5.270 11.929 -34.482 1.00 37.37 201 PHE A CA 1
ATOM 1444 C C . PHE A 1 201 ? -5.929 13.078 -33.697 1.00 37.46 201 PHE A C 1
ATOM 1445 O O . PHE A 1 201 ? -5.253 13.761 -32.907 1.00 37.59 201 PHE A O 1
ATOM 1453 N N . THR A 1 202 ? -7.221 13.298 -33.888 1.00 37.33 202 THR A N 1
ATOM 1454 C CA . THR A 1 202 ? -7.870 14.410 -33.182 1.00 38.45 202 THR A CA 1
ATOM 1455 C C . THR A 1 202 ? -7.885 14.344 -31.662 1.00 38.58 202 THR A C 1
ATOM 1456 O O . THR A 1 202 ? -7.927 15.393 -31.030 1.00 39.28 202 THR A O 1
ATOM 1460 N N . ASP A 1 203 ? -7.869 13.148 -31.068 1.00 38.47 203 ASP A N 1
ATOM 1461 C CA . ASP A 1 203 ? -7.624 13.062 -29.615 1.00 39.58 203 ASP A CA 1
ATOM 1462 C C . ASP A 1 203 ? -6.277 13.621 -29.231 1.00 38.75 203 ASP A C 1
ATOM 1463 O O . ASP A 1 203 ? -6.176 14.348 -28.261 1.00 38.81 203 ASP A O 1
ATOM 1468 N N . ALA A 1 204 ? -5.247 13.294 -29.999 1.00 38.19 204 ALA A N 1
ATOM 1469 C CA . ALA A 1 204 ? -3.925 13.796 -29.685 1.00 37.51 204 ALA A CA 1
ATOM 1470 C C . ALA A 1 204 ? -3.914 15.317 -29.834 1.00 37.71 204 ALA A C 1
ATOM 1471 O O . ALA A 1 204 ? -3.456 15.999 -28.922 1.00 37.88 204 ALA A O 1
ATOM 1473 N N . VAL A 1 205 ? -4.474 15.849 -30.926 1.00 38.07 205 VAL A N 1
ATOM 1474 C CA . VAL A 1 205 ? -4.487 17.316 -31.141 1.00 38.49 205 VAL A CA 1
ATOM 1475 C C . VAL A 1 205 ? -5.132 17.976 -29.938 1.00 40.26 205 VAL A C 1
ATOM 1476 O O . VAL A 1 205 ? -4.675 19.011 -29.482 1.00 40.49 205 VAL A O 1
ATOM 1480 N N . SER A 1 206 ? -6.169 17.358 -29.389 1.00 41.98 206 SER A N 1
ATOM 1481 C CA . SER A 1 206 ? -6.837 17.959 -28.218 1.00 43.97 206 SER A CA 1
ATOM 1482 C C . SER A 1 206 ? -6.099 17.849 -26.864 1.00 45.03 206 SER A C 1
ATOM 1483 O O . SER A 1 206 ? -6.198 18.765 -26.043 1.00 46.13 206 SER A O 1
ATOM 1486 N N . ARG A 1 207 ? -5.393 16.743 -26.630 1.00 45.21 207 ARG A N 1
ATOM 1487 C CA . ARG A 1 207 ? -4.673 16.518 -25.386 1.00 46.17 207 ARG A CA 1
ATOM 1488 C C . ARG A 1 207 ? -3.621 17.624 -25.248 1.00 46.40 207 ARG A C 1
ATOM 1489 O O . ARG A 1 207 ? -3.560 18.318 -24.222 1.00 47.06 207 ARG A O 1
ATOM 1497 N N . THR A 1 208 ? -2.806 17.771 -26.295 1.00 45.76 208 THR A N 1
ATOM 1498 C CA . THR A 1 208 ? -1.710 18.729 -26.349 1.00 44.71 208 THR A CA 1
ATOM 1499 C C . THR A 1 208 ? -2.171 20.157 -26.490 1.00 44.17 208 THR A C 1
ATOM 1500 O O . THR A 1 208 ? -1.585 21.015 -25.912 1.00 43.67 208 THR A O 1
ATOM 1504 N N . ARG A 1 209 ? -3.190 20.434 -27.291 1.00 44.86 209 ARG A N 1
ATOM 1505 C CA . ARG A 1 209 ? -3.676 21.805 -27.401 1.00 45.11 209 ARG A CA 1
ATOM 1506 C C . ARG A 1 209 ? -4.129 22.258 -26.021 1.00 45.56 209 ARG A C 1
ATOM 1507 O O . ARG A 1 209 ? -3.745 23.317 -25.571 1.00 44.66 209 ARG A O 1
ATOM 1515 N N . GLU A 1 210 ? -4.900 21.424 -25.336 1.00 46.67 210 GLU A N 1
ATOM 1516 C CA . GLU A 1 210 ? -5.320 21.735 -23.968 1.00 48.10 210 GLU A CA 1
ATOM 1517 C C . GLU A 1 210 ? -4.208 21.611 -22.904 1.00 47.91 210 GLU A C 1
ATOM 1518 O O . GLU A 1 210 ? -4.258 22.314 -21.898 1.00 48.72 210 GLU A O 1
ATOM 1524 N N . ASN A 1 211 ? -3.208 20.753 -23.101 1.00 46.95 211 ASN A N 1
ATOM 1525 C CA . ASN A 1 211 ? -2.124 20.638 -22.105 1.00 46.07 211 ASN A CA 1
ATOM 1526 C C . ASN A 1 211 ? -0.756 20.778 -22.718 1.00 44.72 211 ASN A C 1
ATOM 1527 O O . ASN A 1 211 ? 0.053 19.867 -22.654 1.00 44.90 211 ASN A O 1
ATOM 1532 N N . PRO A 1 212 ? -0.469 21.946 -23.303 1.00 43.35 212 PRO A N 1
ATOM 1533 C CA . PRO A 1 212 ? 0.804 22.019 -24.004 1.00 41.83 212 PRO A CA 1
ATOM 1534 C C . PRO A 1 212 ? 1.989 21.715 -23.085 1.00 41.74 212 PRO A C 1
ATOM 1535 O O . PRO A 1 212 ? 2.937 21.052 -23.500 1.00 42.04 212 PRO A O 1
ATOM 1539 N N . ALA A 1 213 ? 1.932 22.159 -21.836 1.00 41.74 213 ALA A N 1
ATOM 1540 C CA . ALA A 1 213 ? 3.049 21.949 -20.911 1.00 41.07 213 ALA A CA 1
ATOM 1541 C C . ALA A 1 213 ? 3.496 20.498 -20.878 1.00 40.75 213 ALA A C 1
ATOM 1542 O O . ALA A 1 213 ? 4.670 20.232 -20.647 1.00 41.64 213 ALA A O 1
ATOM 1544 N N . LEU A 1 214 ? 2.585 19.557 -21.118 1.00 39.57 214 LEU A N 1
ATOM 1545 C CA . LEU A 1 214 ? 2.968 18.143 -21.061 1.00 38.91 214 LEU A CA 1
ATOM 1546 C C . LEU A 1 214 ? 3.583 17.561 -22.356 1.00 38.48 214 LEU A C 1
ATOM 1547 O O . LEU A 1 214 ? 3.895 16.370 -22.419 1.00 38.68 214 LEU A O 1
ATOM 1552 N N . ALA A 1 215 ? 3.773 18.393 -23.373 1.00 37.64 215 ALA A N 1
ATOM 1553 C CA . ALA A 1 215 ? 4.177 17.941 -24.715 1.00 37.62 215 ALA A CA 1
ATOM 1554 C C . ALA A 1 215 ? 5.177 16.804 -24.818 1.00 37.75 215 ALA A C 1
ATOM 1555 O O . ALA A 1 215 ? 4.958 15.845 -25.584 1.00 38.33 215 ALA A O 1
ATOM 1557 N N . THR A 1 216 ? 6.290 16.927 -24.103 1.00 37.42 216 THR A N 1
ATOM 1558 C CA . THR A 1 216 ? 7.355 15.943 -24.180 1.00 37.15 216 THR A CA 1
ATOM 1559 C C . THR A 1 216 ? 7.156 14.773 -23.241 1.00 37.29 216 THR A C 1
ATOM 1560 O O . THR A 1 216 ? 7.931 13.826 -23.243 1.00 37.68 216 THR A O 1
ATOM 1564 N N . ASN A 1 217 ? 6.121 14.838 -22.419 1.00 37.61 217 ASN A N 1
ATOM 1565 C CA . ASN A 1 217 ? 5.602 13.659 -21.774 1.00 37.20 217 ASN A CA 1
ATOM 1566 C C . ASN A 1 217 ? 4.643 12.953 -22.748 1.00 37.23 217 ASN A C 1
ATOM 1567 O O . ASN A 1 217 ? 4.723 11.729 -22.933 1.00 37.43 217 ASN A O 1
ATOM 1572 N N . LEU A 1 218 ? 3.758 13.713 -23.398 1.00 36.56 218 LEU A N 1
ATOM 1573 C CA . LEU A 1 218 ? 2.824 13.096 -24.350 1.00 36.57 218 LEU A CA 1
ATOM 1574 C C . LEU A 1 218 ? 3.538 12.348 -25.510 1.00 37.07 218 LEU A C 1
ATOM 1575 O O . LEU A 1 218 ? 3.084 11.290 -25.974 1.00 35.84 218 LEU A O 1
ATOM 1580 N N . LEU A 1 219 ? 4.674 12.896 -25.948 1.00 37.07 219 LEU A N 1
ATOM 1581 C CA . LEU A 1 219 ? 5.431 12.256 -27.000 1.00 36.99 219 LEU A CA 1
ATOM 1582 C C . LEU A 1 219 ? 5.897 10.924 -26.519 1.00 38.18 219 LEU A C 1
ATOM 1583 O O . LEU A 1 219 ? 5.821 9.968 -27.283 1.00 39.34 219 LEU A O 1
ATOM 1588 N N . PHE A 1 220 ? 6.397 10.845 -25.273 1.00 38.00 220 PHE A N 1
ATOM 1589 C CA . PHE A 1 220 ? 6.888 9.564 -24.776 1.00 37.23 220 PHE A CA 1
ATOM 1590 C C . PHE A 1 220 ? 5.691 8.646 -24.557 1.00 36.81 220 PHE A C 1
ATOM 1591 O O . PHE A 1 220 ? 5.756 7.440 -24.753 1.00 37.33 220 PHE A O 1
ATOM 1599 N N . SER A 1 221 ? 4.554 9.189 -24.263 1.00 36.20 221 SER A N 1
ATOM 1600 C CA . SER A 1 221 ? 3.445 8.309 -24.075 1.00 36.51 221 SER A CA 1
ATOM 1601 C C . SER A 1 221 ? 3.112 7.506 -25.309 1.00 35.82 221 SER A C 1
ATOM 1602 O O . SER A 1 221 ? 2.570 6.473 -25.202 1.00 35.71 221 SER A O 1
ATOM 1605 N N . VAL A 1 222 ? 3.401 7.979 -26.495 1.00 36.12 222 VAL A N 1
ATOM 1606 C CA . VAL A 1 222 ? 3.113 7.164 -27.644 1.00 34.92 222 VAL A CA 1
ATOM 1607 C C . VAL A 1 222 ? 3.931 5.876 -27.610 1.00 35.72 222 VAL A C 1
ATOM 1608 O O . VAL A 1 222 ? 3.453 4.869 -27.977 1.00 35.16 222 VAL A O 1
ATOM 1612 N N . ARG A 1 223 ? 5.176 5.927 -27.196 1.00 35.92 223 ARG A N 1
ATOM 1613 C CA . ARG A 1 223 ? 5.981 4.737 -27.025 1.00 36.40 223 ARG A CA 1
ATOM 1614 C C . ARG A 1 223 ? 5.534 3.842 -25.882 1.00 35.88 223 ARG A C 1
ATOM 1615 O O . ARG A 1 223 ? 5.552 2.664 -25.992 1.00 36.11 223 ARG A O 1
ATOM 1623 N N . ALA A 1 224 ? 5.140 4.434 -24.778 1.00 35.97 224 ALA A N 1
ATOM 1624 C CA . ALA A 1 224 ? 4.700 3.692 -23.583 1.00 35.65 224 ALA A CA 1
ATOM 1625 C C . ALA A 1 224 ? 3.403 2.991 -23.852 1.00 35.03 224 ALA A C 1
ATOM 1626 O O . ALA A 1 224 ? 3.277 1.839 -23.500 1.00 35.32 224 ALA A O 1
ATOM 1628 N N . GLY A 1 225 ? 2.453 3.717 -24.462 1.00 35.56 225 GLY A N 1
ATOM 1629 C CA . GLY A 1 225 ? 1.189 3.214 -24.989 1.00 35.47 225 GLY A CA 1
ATOM 1630 C C . GLY A 1 225 ? 1.389 1.974 -25.841 1.00 37.00 225 GLY A C 1
ATOM 1631 O O . GLY A 1 225 ? 0.703 0.969 -25.629 1.00 37.85 225 GLY A O 1
ATOM 1632 N N . GLN A 1 226 ? 2.334 2.014 -26.771 1.00 37.03 226 GLN A N 1
ATOM 1633 C CA . GLN A 1 226 ? 2.635 0.858 -27.606 1.00 38.78 226 GLN A CA 1
ATOM 1634 C C . GLN A 1 226 ? 3.135 -0.321 -26.798 1.00 39.66 226 GLN A C 1
ATOM 1635 O O . GLN A 1 226 ? 2.581 -1.437 -26.953 1.00 41.63 226 GLN A O 1
ATOM 1641 N N . LEU A 1 227 ? 4.167 -0.111 -25.962 1.00 38.87 227 LEU A N 1
ATOM 1642 C CA . LEU A 1 227 ? 4.688 -1.190 -25.089 1.00 38.25 227 LEU A CA 1
ATOM 1643 C C . LEU A 1 227 ? 3.621 -1.774 -24.141 1.00 37.38 227 LEU A C 1
ATOM 1644 O O . LEU A 1 227 ? 3.580 -2.973 -23.922 1.00 37.92 227 LEU A O 1
ATOM 1649 N N . LEU A 1 228 ? 2.774 -0.957 -23.551 1.00 36.16 228 LEU A N 1
ATOM 1650 C CA . LEU A 1 228 ? 1.901 -1.518 -22.521 1.00 35.61 228 LEU A CA 1
ATOM 1651 C C . LEU A 1 228 ? 0.520 -1.914 -23.016 1.00 37.87 228 LEU A C 1
ATOM 1652 O O . LEU A 1 228 ? -0.202 -2.672 -22.353 1.00 39.05 228 LEU A O 1
ATOM 1657 N N . HIS A 1 229 ? 0.119 -1.405 -24.179 1.00 39.52 229 HIS A N 1
ATOM 1658 C CA . HIS A 1 229 ? -1.228 -1.642 -24.636 1.00 39.88 229 HIS A CA 1
ATOM 1659 C C . HIS A 1 229 ? -1.328 -2.012 -26.076 1.00 40.85 229 HIS A C 1
ATOM 1660 O O . HIS A 1 229 ? -2.450 -2.114 -26.565 1.00 42.02 229 HIS A O 1
ATOM 1667 N N . GLY A 1 230 ? -0.191 -2.179 -26.768 1.00 41.08 230 GLY A N 1
ATOM 1668 C CA . GLY A 1 230 ? -0.204 -2.562 -28.189 1.00 40.55 230 GLY A CA 1
ATOM 1669 C C . GLY A 1 230 ? -0.870 -1.578 -29.150 1.00 41.51 230 GLY A C 1
ATOM 1670 O O . GLY A 1 230 ? -1.621 -1.983 -30.030 1.00 40.94 230 GLY A O 1
ATOM 1671 N N . THR A 1 231 ? -0.588 -0.279 -29.003 1.00 41.92 231 THR A N 1
ATOM 1672 C CA . THR A 1 231 ? -1.105 0.700 -29.949 1.00 42.10 231 THR A CA 1
ATOM 1673 C C . THR A 1 231 ? -0.661 0.304 -31.352 1.00 42.23 231 THR A C 1
ATOM 1674 O O . THR A 1 231 ? 0.509 0.019 -31.572 1.00 41.96 231 THR A O 1
ATOM 1678 N N . ALA A 1 232 ? -1.601 0.277 -32.287 1.00 41.84 232 ALA A N 1
ATOM 1679 C CA . ALA A 1 232 ? -1.266 -0.045 -33.667 1.00 41.83 232 ALA A CA 1
ATOM 1680 C C . ALA A 1 232 ? -0.341 1.053 -34.247 1.00 41.41 232 ALA A C 1
ATOM 1681 O O . ALA A 1 232 ? -0.438 2.231 -33.896 1.00 42.05 232 ALA A O 1
ATOM 1683 N N . ALA A 1 233 ? 0.574 0.671 -35.103 1.00 40.29 233 ALA A N 1
ATOM 1684 C CA . ALA A 1 233 ? 1.443 1.638 -35.708 1.00 40.17 233 ALA A CA 1
ATOM 1685 C C . ALA A 1 233 ? 0.668 2.841 -36.302 1.00 41.28 233 ALA A C 1
ATOM 1686 O O . ALA A 1 233 ? 1.036 4.012 -36.057 1.00 42.02 233 ALA A O 1
ATOM 1688 N N . ALA A 1 234 ? -0.394 2.589 -37.077 1.00 41.01 234 ALA A N 1
ATOM 1689 C CA . ALA A 1 234 ? -1.136 3.707 -37.670 1.00 40.32 234 ALA A CA 1
ATOM 1690 C C . ALA A 1 234 ? -1.626 4.680 -36.640 1.00 39.50 234 ALA A C 1
ATOM 1691 O O . ALA A 1 234 ? -1.540 5.854 -36.887 1.00 40.12 234 ALA A O 1
ATOM 1693 N N . ASP A 1 235 ? -2.153 4.201 -35.512 1.00 39.07 235 ASP A N 1
ATOM 1694 C CA . ASP A 1 235 ? -2.663 5.071 -34.446 1.00 38.88 235 ASP A CA 1
ATOM 1695 C C . ASP A 1 235 ? -1.476 5.753 -33.706 1.00 38.39 235 ASP A C 1
ATOM 1696 O O . ASP A 1 235 ? -1.642 6.830 -33.119 1.00 38.55 235 ASP A O 1
ATOM 1701 N N . ALA A 1 236 ? -0.310 5.106 -33.690 1.00 36.21 236 ALA A N 1
ATOM 1702 C CA . ALA A 1 236 ? 0.839 5.675 -33.020 1.00 36.41 236 ALA A CA 1
ATOM 1703 C C . ALA A 1 236 ? 1.339 6.847 -33.889 1.00 36.21 236 ALA A C 1
ATOM 1704 O O . ALA A 1 236 ? 1.619 7.939 -33.366 1.00 36.13 236 ALA A O 1
ATOM 1706 N N . ARG A 1 237 ? 1.409 6.612 -35.195 1.00 35.92 237 ARG A N 1
ATOM 1707 C CA . ARG A 1 237 ? 1.732 7.648 -36.184 1.00 36.52 237 ARG A CA 1
ATOM 1708 C C . ARG A 1 237 ? 0.779 8.824 -36.068 1.00 36.95 237 ARG A C 1
ATOM 1709 O O . ARG A 1 237 ? 1.220 9.952 -35.994 1.00 37.66 237 ARG A O 1
ATOM 1717 N N . ALA A 1 238 ? -0.524 8.559 -36.033 1.00 37.00 238 ALA A N 1
ATOM 1718 C CA . ALA A 1 238 ? -1.524 9.608 -35.861 1.00 37.25 238 ALA A CA 1
ATOM 1719 C C . ALA A 1 238 ? -1.263 10.423 -34.568 1.00 37.02 238 ALA A C 1
ATOM 1720 O O . ALA A 1 238 ? -1.204 11.657 -34.561 1.00 36.42 238 ALA A O 1
ATOM 1722 N N . GLN A 1 239 ? -1.160 9.688 -33.481 1.00 36.38 239 GLN A N 1
ATOM 1723 C CA . GLN A 1 239 ? -0.907 10.236 -32.166 1.00 36.83 239 GLN A CA 1
ATOM 1724 C C . GLN A 1 239 ? 0.326 11.182 -32.121 1.00 35.83 239 GLN A C 1
ATOM 1725 O O . GLN A 1 239 ? 0.260 12.287 -31.567 1.00 35.45 239 GLN A O 1
ATOM 1731 N N . LEU A 1 240 ? 1.440 10.732 -32.700 1.00 34.72 240 LEU A N 1
ATOM 1732 C CA . LEU A 1 240 ? 2.643 11.536 -32.786 1.00 34.37 240 LEU A CA 1
ATOM 1733 C C . LEU A 1 240 ? 2.330 12.817 -33.519 1.00 34.97 240 LEU A C 1
ATOM 1734 O O . LEU A 1 240 ? 2.678 13.914 -33.096 1.00 35.40 240 LEU A O 1
ATOM 1739 N N . SER A 1 241 ? 1.616 12.649 -34.619 1.00 35.52 241 SER A N 1
ATOM 1740 C CA . SER A 1 241 ? 1.287 13.693 -35.533 1.00 35.02 241 SER A CA 1
ATOM 1741 C C . SER A 1 241 ? 0.421 14.693 -34.858 1.00 33.72 241 SER A C 1
ATOM 1742 O O . SER A 1 241 ? 0.786 15.831 -34.764 1.00 34.88 241 SER A O 1
ATOM 1745 N N . GLY A 1 242 ? -0.724 14.256 -34.367 1.00 33.76 242 GLY A N 1
ATOM 1746 C CA . GLY A 1 242 ? -1.623 15.067 -33.526 1.00 33.14 242 GLY A CA 1
ATOM 1747 C C . GLY A 1 242 ? -1.006 15.832 -32.350 1.00 33.39 242 GLY A C 1
ATOM 1748 O O . GLY A 1 242 ? -1.304 17.018 -32.139 1.00 33.35 242 GLY A O 1
ATOM 1749 N N . THR A 1 243 ? -0.144 15.173 -31.582 1.00 32.86 243 THR A N 1
ATOM 1750 C CA . THR A 1 243 ? 0.555 15.829 -30.504 1.00 32.62 243 THR A CA 1
ATOM 1751 C C . THR A 1 243 ? 1.296 17.073 -30.997 1.00 32.25 243 THR A C 1
ATOM 1752 O O . THR A 1 243 ? 1.087 18.163 -30.474 1.00 31.20 243 THR A O 1
ATOM 1756 N N . LEU A 1 244 ? 2.130 16.899 -32.013 1.00 31.42 244 LEU A N 1
ATOM 1757 C CA . LEU A 1 244 ? 2.940 17.970 -32.523 1.00 32.18 244 LEU A CA 1
ATOM 1758 C C . LEU A 1 244 ? 2.100 19.093 -33.126 1.00 33.72 244 LEU A C 1
ATOM 1759 O O . LEU A 1 244 ? 2.421 20.287 -32.965 1.00 34.71 244 LEU A O 1
ATOM 1764 N N . ILE A 1 245 ? 1.032 18.733 -33.838 1.00 33.77 245 ILE A N 1
ATOM 1765 C CA . ILE A 1 245 ? 0.212 19.749 -34.429 1.00 33.50 245 ILE A CA 1
ATOM 1766 C C . ILE A 1 245 ? -0.672 20.426 -33.358 1.00 34.55 245 ILE A C 1
ATOM 1767 O O . ILE A 1 245 ? -0.832 21.638 -33.398 1.00 36.35 245 ILE A O 1
ATOM 1772 N N . GLY A 1 246 ? -1.237 19.692 -32.408 1.00 33.94 246 GLY A N 1
ATOM 1773 C CA . GLY A 1 246 ? -1.971 20.347 -31.316 1.00 34.46 246 GLY A CA 1
ATOM 1774 C C . GLY A 1 246 ? -1.117 21.354 -30.537 1.00 35.29 246 GLY A C 1
ATOM 1775 O O . GLY A 1 246 ? -1.622 22.394 -30.083 1.00 35.39 246 GLY A O 1
ATOM 1776 N N . LEU A 1 247 ? 0.180 21.072 -30.407 1.00 35.16 247 LEU A N 1
ATOM 1777 C CA . LEU A 1 247 ? 1.098 21.964 -29.677 1.00 36.05 247 LEU A CA 1
ATOM 1778 C C . LEU A 1 247 ? 1.356 23.247 -30.464 1.00 36.32 247 LEU A C 1
ATOM 1779 O O . LEU A 1 247 ? 1.345 24.342 -29.886 1.00 36.46 247 LEU A O 1
ATOM 1784 N N . GLU A 1 248 ? 1.591 23.098 -31.770 1.00 36.13 248 GLU A N 1
ATOM 1785 C CA . GLU A 1 248 ? 1.488 24.215 -32.727 1.00 36.52 248 GLU A CA 1
ATOM 1786 C C . GLU A 1 248 ? 0.208 25.053 -32.603 1.00 36.58 248 GLU A C 1
ATOM 1787 O O . GLU A 1 248 ? 0.249 26.266 -32.477 1.00 36.17 248 GLU A O 1
ATOM 1793 N N . ILE A 1 249 ? -0.941 24.419 -32.612 1.00 36.62 249 ILE A N 1
ATOM 1794 C CA . ILE A 1 249 ? -2.135 25.215 -32.471 1.00 37.76 249 ILE A CA 1
ATOM 1795 C C . ILE A 1 249 ? -2.169 25.962 -31.143 1.00 38.59 249 ILE A C 1
ATOM 1796 O O . ILE A 1 249 ? -2.356 27.160 -31.112 1.00 39.55 249 ILE A O 1
ATOM 1801 N N . ALA A 1 250 ? -1.981 25.268 -30.039 1.00 39.67 250 ALA A N 1
ATOM 1802 C CA . ALA A 1 250 ? -1.868 25.957 -28.752 1.00 39.64 250 ALA A CA 1
ATOM 1803 C C . ALA A 1 250 ? -1.009 27.217 -28.855 1.00 40.15 250 ALA A C 1
ATOM 1804 O O . ALA A 1 250 ? -1.415 28.295 -28.445 1.00 39.20 250 ALA A O 1
ATOM 1806 N N . GLY A 1 251 ? 0.183 27.087 -29.418 1.00 41.14 251 GLY A N 1
ATOM 1807 C CA . GLY A 1 251 ? 1.091 28.255 -29.505 1.00 42.40 251 GLY A CA 1
ATOM 1808 C C . GLY A 1 251 ? 0.569 29.370 -30.385 1.00 43.38 251 GLY A C 1
ATOM 1809 O O . GLY A 1 251 ? 0.692 30.545 -30.073 1.00 43.50 251 GLY A O 1
ATOM 1810 N N . ALA A 1 252 ? -0.024 28.976 -31.503 1.00 44.95 252 ALA A N 1
ATOM 1811 C CA . ALA A 1 252 ? -0.593 29.896 -32.461 1.00 45.76 252 ALA A CA 1
ATOM 1812 C C . ALA A 1 252 ? -1.687 30.728 -31.851 1.00 47.06 252 ALA A C 1
ATOM 1813 O O . ALA A 1 252 ? -1.914 31.834 -32.289 1.00 47.04 252 ALA A O 1
ATOM 1815 N N . LEU A 1 253 ? -2.379 30.202 -30.850 1.00 49.32 253 LEU A N 1
ATOM 1816 C CA . LEU A 1 253 ? -3.515 30.917 -30.315 1.00 51.80 253 LEU A CA 1
ATOM 1817 C C . LEU A 1 253 ? -3.266 31.560 -28.960 1.00 54.43 253 LEU A C 1
ATOM 1818 O O . LEU A 1 253 ? -4.117 32.321 -28.469 1.00 54.84 253 LEU A O 1
ATOM 1823 N N . ALA A 1 254 ? -2.114 31.248 -28.357 1.00 57.36 254 ALA A N 1
ATOM 1824 C CA . ALA A 1 254 ? -1.736 31.790 -27.051 1.00 60.05 254 ALA A CA 1
ATOM 1825 C C . ALA A 1 254 ? -1.922 33.316 -27.077 1.00 62.29 254 ALA A C 1
ATOM 1826 O O . ALA A 1 254 ? -1.376 33.982 -27.942 1.00 62.19 254 ALA A O 1
ATOM 1828 N N . GLY A 1 255 ? -2.741 33.844 -26.165 1.00 65.16 255 GLY A N 1
ATOM 1829 C CA . GLY A 1 255 ? -3.317 35.213 -26.291 1.00 68.87 255 GLY A CA 1
ATOM 1830 C C . GLY A 1 255 ? -3.448 35.856 -27.690 1.00 70.95 255 GLY A C 1
ATOM 1831 O O . GLY A 1 255 ? -2.753 36.832 -27.996 1.00 71.42 255 GLY A O 1
ATOM 1832 N N . SER A 1 256 ? -4.323 35.312 -28.546 1.00 72.92 256 SER A N 1
ATOM 1833 C CA . SER A 1 256 ? -4.708 35.955 -29.835 1.00 74.19 256 SER A CA 1
ATOM 1834 C C . SER A 1 256 ? -6.064 36.699 -29.743 1.00 75.09 256 SER A C 1
ATOM 1835 O O . SER A 1 256 ? -6.737 36.930 -30.771 1.00 75.48 256 SER A O 1
ATOM 1837 N N . GLY A 1 257 ? -6.442 37.091 -28.512 1.00 75.73 257 GLY A N 1
ATOM 1838 C CA . GLY A 1 257 ? -7.823 37.489 -28.173 1.00 75.08 257 GLY A CA 1
ATOM 1839 C C . GLY A 1 257 ? -8.757 36.312 -28.428 1.00 74.59 257 GLY A C 1
ATOM 1840 O O . GLY A 1 257 ? -8.374 35.146 -28.254 1.00 74.38 257 GLY A O 1
ATOM 1841 N N . SER A 1 258 ? -9.991 36.618 -28.829 1.00 74.16 258 SER A N 1
ATOM 1842 C CA . SER A 1 258 ? -10.829 35.630 -29.500 1.00 72.65 258 SER A CA 1
ATOM 1843 C C . SER A 1 258 ? -10.318 35.580 -30.955 1.00 71.51 258 SER A C 1
ATOM 1844 O O . SER A 1 258 ? -9.954 36.612 -31.545 1.00 71.46 258 SER A O 1
ATOM 1846 N N . VAL A 1 259 ? -10.230 34.371 -31.501 1.00 69.48 259 VAL A N 1
ATOM 1847 C CA . VAL A 1 259 ? -9.946 34.169 -32.920 1.00 67.05 259 VAL A CA 1
ATOM 1848 C C . VAL A 1 259 ? -10.925 33.152 -33.477 1.00 65.51 259 VAL A C 1
ATOM 1849 O O . VAL A 1 259 ? -10.968 32.003 -33.036 1.00 64.94 259 VAL A O 1
ATOM 1853 N N . ASP A 1 260 ? -11.686 33.593 -34.471 1.00 63.69 260 ASP A N 1
ATOM 1854 C CA . ASP A 1 260 ? -12.756 32.822 -35.095 1.00 61.65 260 ASP A CA 1
ATOM 1855 C C . ASP A 1 260 ? -12.536 31.521 -35.896 1.00 58.03 260 ASP A C 1
ATOM 1856 O O . ASP A 1 260 ? -13.048 30.520 -35.490 1.00 58.24 260 ASP A O 1
ATOM 1861 N N . GLY A 1 261 ? -11.950 31.523 -37.086 1.00 53.81 261 GLY A N 1
ATOM 1862 C CA . GLY A 1 261 ? -11.300 32.639 -37.711 1.00 49.49 261 GLY A CA 1
ATOM 1863 C C . GLY A 1 261 ? -9.934 32.431 -38.306 1.00 46.15 261 GLY A C 1
ATOM 1864 O O . GLY A 1 261 ? -9.096 33.260 -38.152 1.00 46.51 261 GLY A O 1
ATOM 1865 N N . VAL A 1 262 ? -9.717 31.328 -38.986 1.00 42.51 262 VAL A N 1
ATOM 1866 C CA . VAL A 1 262 ? -8.438 31.048 -39.615 1.00 40.74 262 VAL A CA 1
ATOM 1867 C C . VAL A 1 262 ? -8.426 30.702 -41.109 1.00 39.39 262 VAL A C 1
ATOM 1868 O O . VAL A 1 262 ? -9.186 29.904 -41.552 1.00 38.21 262 VAL A O 1
ATOM 1872 N N . CYS A 1 263 ? -7.510 31.275 -41.873 1.00 37.88 263 CYS A N 1
ATOM 1873 C CA . CYS A 1 263 ? -7.358 30.943 -43.286 1.00 36.91 263 CYS A CA 1
ATOM 1874 C C . CYS A 1 263 ? -6.228 29.972 -43.475 1.00 36.23 263 CYS A C 1
ATOM 1875 O O . CYS A 1 263 ? -5.157 30.239 -43.089 1.00 36.03 263 CYS A O 1
ATOM 1878 N N . LEU A 1 264 ? -6.490 28.846 -44.096 1.00 36.01 264 LEU A N 1
ATOM 1879 C CA . LEU A 1 264 ? -5.517 27.778 -44.261 1.00 35.62 264 LEU A CA 1
ATOM 1880 C C . LEU A 1 264 ? -4.988 27.639 -45.686 1.00 36.01 264 LEU A C 1
ATOM 1881 O O . LEU A 1 264 ? -5.746 27.248 -46.574 1.00 37.26 264 LEU A O 1
ATOM 1886 N N . VAL A 1 265 ? -3.703 27.948 -45.895 1.00 36.25 265 VAL A N 1
ATOM 1887 C CA . VAL A 1 265 ? -3.011 27.832 -47.196 1.00 36.57 265 VAL A CA 1
ATOM 1888 C C . VAL A 1 265 ? -2.189 26.546 -47.274 1.00 37.49 265 VAL A C 1
ATOM 1889 O O . VAL A 1 265 ? -1.153 26.441 -46.636 1.00 37.94 265 VAL A O 1
ATOM 1893 N N . GLY A 1 266 ? -2.655 25.591 -48.067 1.00 38.35 266 GLY A N 1
ATOM 1894 C CA . GLY A 1 266 ? -2.189 24.216 -48.029 1.00 40.73 266 GLY A CA 1
ATOM 1895 C C . GLY A 1 266 ? -2.668 23.403 -49.225 1.00 42.72 266 GLY A C 1
ATOM 1896 O O . GLY A 1 266 ? -3.344 23.916 -50.102 1.00 43.61 266 GLY A O 1
ATOM 1897 N N . SER A 1 267 ? -2.272 22.141 -49.297 1.00 44.33 267 SER A N 1
ATOM 1898 C CA . SER A 1 267 ? -2.666 21.259 -50.397 1.00 45.36 267 SER A CA 1
ATOM 1899 C C . SER A 1 267 ? -2.311 19.860 -49.998 1.00 45.72 267 SER A C 1
ATOM 1900 O O . SER A 1 267 ? -1.544 19.650 -49.038 1.00 46.26 267 SER A O 1
ATOM 1903 N N . GLY A 1 268 ? -2.835 18.908 -50.767 1.00 45.25 268 GLY A N 1
ATOM 1904 C CA . GLY A 1 268 ? -2.594 17.496 -50.526 1.00 44.49 268 GLY A CA 1
ATOM 1905 C C . GLY A 1 268 ? -3.165 17.033 -49.192 1.00 43.89 268 GLY A C 1
ATOM 1906 O O . GLY A 1 268 ? -4.105 17.648 -48.653 1.00 42.99 268 GLY A O 1
ATOM 1907 N N . GLY A 1 269 ? -2.577 15.947 -48.680 1.00 43.15 269 GLY A N 1
ATOM 1908 C CA . GLY A 1 269 ? -2.980 15.356 -47.414 1.00 43.21 269 GLY A CA 1
ATOM 1909 C C . GLY A 1 269 ? -2.621 16.259 -46.251 1.00 43.55 269 GLY A C 1
ATOM 1910 O O . GLY A 1 269 ? -3.334 16.301 -45.253 1.00 44.15 269 GLY A O 1
ATOM 1911 N N . LEU A 1 270 ? -1.525 17.002 -46.400 1.00 43.36 270 LEU A N 1
ATOM 1912 C CA . LEU A 1 270 ? -1.120 17.995 -45.445 1.00 42.90 270 LEU A CA 1
ATOM 1913 C C . LEU A 1 270 ? -2.240 18.960 -45.127 1.00 42.72 270 LEU A C 1
ATOM 1914 O O . LEU A 1 270 ? -2.607 19.136 -43.937 1.00 42.91 270 LEU A O 1
ATOM 1919 N N . GLY A 1 271 ? -2.785 19.587 -46.176 1.00 42.24 271 GLY A N 1
ATOM 1920 C CA . GLY A 1 271 ? -3.890 20.524 -46.016 1.00 40.52 271 GLY A CA 1
ATOM 1921 C C . GLY A 1 271 ? -5.084 19.889 -45.308 1.00 40.65 271 GLY A C 1
ATOM 1922 O O . GLY A 1 271 ? -5.834 20.567 -44.630 1.00 40.61 271 GLY A O 1
ATOM 1923 N N . THR A 1 272 ? -5.264 18.580 -45.445 1.00 40.18 272 THR A N 1
ATOM 1924 C CA . THR A 1 272 ? -6.427 17.922 -44.876 1.00 40.33 272 THR A CA 1
ATOM 1925 C C . THR A 1 272 ? -6.217 17.658 -43.399 1.00 39.75 272 THR A C 1
ATOM 1926 O O . THR A 1 272 ? -7.125 17.813 -42.563 1.00 40.03 272 THR A O 1
ATOM 1930 N N . LEU A 1 273 ? -5.012 17.199 -43.101 1.00 39.24 273 LEU A N 1
ATOM 1931 C CA . LEU A 1 273 ? -4.550 16.998 -41.731 1.00 38.64 273 LEU A CA 1
ATOM 1932 C C . LEU A 1 273 ? -4.780 18.289 -40.946 1.00 37.12 273 LEU A C 1
ATOM 1933 O O . LEU A 1 273 ? -5.365 18.245 -39.872 1.00 36.39 273 LEU A O 1
ATOM 1938 N N . TYR A 1 274 ? -4.375 19.431 -41.495 1.00 35.33 274 TYR A N 1
ATOM 1939 C CA . TYR A 1 274 ? -4.447 20.648 -40.684 1.00 35.90 274 TYR A CA 1
ATOM 1940 C C . TYR A 1 274 ? -5.868 21.116 -40.483 1.00 36.81 274 TYR A C 1
ATOM 1941 O O . TYR A 1 274 ? -6.218 21.602 -39.399 1.00 38.01 274 TYR A O 1
ATOM 1950 N N . ARG A 1 275 ? -6.688 20.938 -41.519 1.00 37.30 275 ARG A N 1
ATOM 1951 C CA . ARG A 1 275 ? -8.025 21.427 -41.530 1.00 37.03 275 ARG A CA 1
ATOM 1952 C C . ARG A 1 275 ? -8.814 20.619 -40.529 1.00 37.18 275 ARG A C 1
ATOM 1953 O O . ARG A 1 275 ? -9.534 21.186 -39.711 1.00 36.61 275 ARG A O 1
ATOM 1961 N N . THR A 1 276 ? -8.654 19.294 -40.584 1.00 36.73 276 THR A N 1
ATOM 1962 C CA . THR A 1 276 ? -9.222 18.409 -39.573 1.00 37.39 276 THR A CA 1
ATOM 1963 C C . THR A 1 276 ? -8.780 18.858 -38.169 1.00 38.04 276 THR A C 1
ATOM 1964 O O . THR A 1 276 ? -9.624 19.031 -37.261 1.00 38.06 276 THR A O 1
ATOM 1968 N N . ALA A 1 277 ? -7.469 19.086 -38.005 1.00 38.34 277 ALA A N 1
ATOM 1969 C CA . ALA A 1 277 ? -6.924 19.519 -36.710 1.00 39.13 277 ALA A CA 1
ATOM 1970 C C . ALA A 1 277 ? -7.594 20.796 -36.215 1.00 39.54 277 ALA A C 1
ATOM 1971 O O . ALA A 1 277 ? -8.168 20.827 -35.104 1.00 39.59 277 ALA A O 1
ATOM 1973 N N . LEU A 1 278 ? -7.577 21.821 -37.066 1.00 39.99 278 LEU A N 1
ATOM 1974 C CA . LEU A 1 278 ? -8.149 23.134 -36.726 1.00 40.55 278 LEU A CA 1
ATOM 1975 C C . LEU A 1 278 ? -9.651 23.107 -36.459 1.00 41.51 278 LEU A C 1
ATOM 1976 O O . LEU A 1 278 ? -10.141 23.637 -35.452 1.00 41.95 278 LEU A O 1
ATOM 1981 N N . GLU A 1 279 ? -10.385 22.468 -37.348 1.00 42.00 279 GLU A N 1
ATOM 1982 C CA . GLU A 1 279 ? -11.803 22.285 -37.122 1.00 42.77 279 GLU A CA 1
ATOM 1983 C C . GLU A 1 279 ? -12.095 21.471 -35.873 1.00 42.46 279 GLU A C 1
ATOM 1984 O O . GLU A 1 279 ? -13.076 21.764 -35.185 1.00 42.14 279 GLU A O 1
ATOM 1990 N N . SER A 1 280 ? -11.244 20.490 -35.548 1.00 42.30 280 SER A N 1
ATOM 1991 C CA . SER A 1 280 ? -11.458 19.734 -34.283 1.00 42.56 280 SER A CA 1
ATOM 1992 C C . SER A 1 280 ? -11.312 20.643 -33.043 1.00 42.35 280 SER A C 1
ATOM 1993 O O . SER A 1 280 ? -11.821 20.321 -32.006 1.00 41.90 280 SER A O 1
ATOM 1996 N N . GLN A 1 281 ? -10.621 21.767 -33.167 1.00 42.10 281 GLN A N 1
ATOM 1997 C CA . GLN A 1 281 ? -10.473 22.653 -32.040 1.00 42.78 281 GLN A CA 1
ATOM 1998 C C . GLN A 1 281 ? -11.461 23.841 -32.070 1.00 43.24 281 GLN A C 1
ATOM 1999 O O . GLN A 1 281 ? -11.291 24.846 -31.347 1.00 41.92 281 GLN A O 1
ATOM 2005 N N . GLY A 1 282 ? -12.511 23.698 -32.890 1.00 43.98 282 GLY A N 1
ATOM 2006 C CA . GLY A 1 282 ? -13.588 24.713 -32.997 1.00 43.81 282 GLY A CA 1
ATOM 2007 C C . GLY A 1 282 ? -13.312 25.974 -33.813 1.00 44.22 282 GLY A C 1
ATOM 2008 O O . GLY A 1 282 ? -13.895 27.019 -33.510 1.00 44.46 282 GLY A O 1
ATOM 2009 N N . LEU A 1 283 ? -12.425 25.903 -34.827 1.00 43.60 283 LEU A N 1
ATOM 2010 C CA . LEU A 1 283 ? -12.084 27.077 -35.634 1.00 42.85 283 LEU A CA 1
ATOM 2011 C C . LEU A 1 283 ? -12.743 26.943 -36.971 1.00 42.41 283 LEU A C 1
ATOM 2012 O O . LEU A 1 283 ? -12.797 25.851 -37.471 1.00 43.06 283 LEU A O 1
ATOM 2017 N N . ASN A 1 284 ? -13.259 28.023 -37.559 1.00 41.79 284 ASN A N 1
ATOM 2018 C CA . ASN A 1 284 ? -13.672 27.967 -38.958 1.00 41.45 284 ASN A CA 1
ATOM 2019 C C . ASN A 1 284 ? -12.403 28.031 -39.806 1.00 41.04 284 ASN A C 1
ATOM 2020 O O . ASN A 1 284 ? -11.408 28.703 -39.448 1.00 41.10 284 ASN A O 1
ATOM 2025 N N . VAL A 1 285 ? -12.448 27.321 -40.919 1.00 39.28 285 VAL A N 1
ATOM 2026 C CA . VAL A 1 285 ? -11.359 27.290 -41.859 1.00 37.61 285 VAL A CA 1
ATOM 2027 C C . VAL A 1 285 ? -11.757 27.801 -43.255 1.00 36.75 285 VAL A C 1
ATOM 2028 O O . VAL A 1 285 ? -12.755 27.391 -43.836 1.00 36.60 285 VAL A O 1
ATOM 2032 N N . ARG A 1 286 ? -10.965 28.713 -43.784 1.00 35.15 286 ARG A N 1
ATOM 2033 C CA . ARG A 1 286 ? -11.097 29.041 -45.146 1.00 34.41 286 ARG A CA 1
ATOM 2034 C C . ARG A 1 286 ? -9.864 28.481 -45.857 1.00 33.53 286 ARG A C 1
ATOM 2035 O O . ARG A 1 286 ? -8.768 28.912 -45.602 1.00 33.79 286 ARG A O 1
ATOM 2043 N N . ALA A 1 287 ? -10.067 27.496 -46.723 1.00 32.72 287 ALA A N 1
ATOM 2044 C CA . ALA A 1 287 ? -9.005 26.829 -47.456 1.00 32.08 287 ALA A CA 1
ATOM 2045 C C . ALA A 1 287 ? -8.558 27.677 -48.637 1.00 32.39 287 ALA A C 1
ATOM 2046 O O . ALA A 1 287 ? -9.393 28.201 -49.353 1.00 34.39 287 ALA A O 1
ATOM 2048 N N . VAL A 1 288 ? -7.259 27.833 -48.848 1.00 31.75 288 VAL A N 1
ATOM 2049 C CA . VAL A 1 288 ? -6.750 28.404 -50.085 1.00 31.22 288 VAL A CA 1
ATOM 2050 C C . VAL A 1 288 ? -5.708 27.412 -50.609 1.00 32.24 288 VAL A C 1
ATOM 2051 O O . VAL A 1 288 ? -4.857 26.925 -49.864 1.00 32.34 288 VAL A O 1
ATOM 2055 N N . ASP A 1 289 ? -5.772 27.074 -51.884 1.00 33.39 289 ASP A N 1
ATOM 2056 C CA . ASP A 1 289 ? -4.890 26.033 -52.421 1.00 33.56 289 ASP A CA 1
ATOM 2057 C C . ASP A 1 289 ? -3.426 26.568 -52.569 1.00 33.64 289 ASP A C 1
ATOM 2058 O O . ASP A 1 289 ? -3.157 27.577 -53.231 1.00 32.82 289 ASP A O 1
ATOM 2063 N N . ALA A 1 290 ? -2.500 25.901 -51.901 1.00 33.36 290 ALA A N 1
ATOM 2064 C CA . ALA A 1 290 ? -1.135 26.408 -51.802 1.00 34.02 290 ALA A CA 1
ATOM 2065 C C . ALA A 1 290 ? -0.484 26.644 -53.166 1.00 35.05 290 ALA A C 1
ATOM 2066 O O . ALA A 1 290 ? 0.152 27.670 -53.357 1.00 36.26 290 ALA A O 1
ATOM 2068 N N . ASP A 1 291 ? -0.624 25.705 -54.093 1.00 36.00 291 ASP A N 1
ATOM 2069 C CA . ASP A 1 291 ? -0.052 25.826 -55.438 1.00 37.61 291 ASP A CA 1
ATOM 2070 C C . ASP A 1 291 ? -0.719 26.924 -56.288 1.00 37.05 291 ASP A C 1
ATOM 2071 O O . ASP A 1 291 ? -0.007 27.699 -56.986 1.00 36.72 291 ASP A O 1
ATOM 2076 N N . GLU A 1 292 ? -2.059 26.994 -56.246 1.00 35.59 292 GLU A N 1
ATOM 2077 C CA . GLU A 1 292 ? -2.760 28.110 -56.911 1.00 35.31 292 GLU A CA 1
ATOM 2078 C C . GLU A 1 292 ? -2.245 29.445 -56.383 1.00 34.77 292 GLU A C 1
ATOM 2079 O O . GLU A 1 292 ? -2.020 30.396 -57.166 1.00 35.83 292 GLU A O 1
ATOM 2085 N N . ALA A 1 293 ? -1.984 29.521 -55.083 1.00 33.55 293 ALA A N 1
ATOM 2086 C CA . ALA A 1 293 ? -1.527 30.795 -54.514 1.00 33.98 293 ALA A CA 1
ATOM 2087 C C . ALA A 1 293 ? -0.109 31.252 -54.925 1.00 34.59 293 ALA A C 1
ATOM 2088 O O . ALA A 1 293 ? 0.092 32.476 -55.120 1.00 34.92 293 ALA A O 1
ATOM 2090 N N . VAL A 1 294 ? 0.865 30.330 -55.057 1.00 34.31 294 VAL A N 1
ATOM 2091 C CA . VAL A 1 294 ? 2.162 30.760 -55.589 1.00 34.85 294 VAL A CA 1
ATOM 2092 C C . VAL A 1 294 ? 2.085 31.384 -56.928 1.00 35.30 294 VAL A C 1
ATOM 2093 O O . VAL A 1 294 ? 2.693 32.451 -57.106 1.00 35.40 294 VAL A O 1
ATOM 2097 N N . ARG A 1 295 ? 1.390 30.717 -57.869 1.00 36.23 295 ARG A N 1
ATOM 2098 C CA . ARG A 1 295 ? 1.247 31.246 -59.261 1.00 36.54 295 ARG A CA 1
ATOM 2099 C C . ARG A 1 295 ? 0.625 32.626 -59.228 1.00 35.07 295 ARG A C 1
ATOM 2100 O O . ARG A 1 295 ? 1.145 33.578 -59.854 1.00 34.62 295 ARG A O 1
ATOM 2108 N N . ALA A 1 296 ? -0.456 32.736 -58.468 1.00 32.79 296 ALA A N 1
ATOM 2109 C CA . ALA A 1 296 ? -1.173 33.981 -58.386 1.00 32.75 296 ALA A CA 1
ATOM 2110 C C . ALA A 1 296 ? -0.301 35.040 -57.750 1.00 33.30 296 ALA A C 1
ATOM 2111 O O . ALA A 1 296 ? -0.292 36.205 -58.204 1.00 33.39 296 ALA A O 1
ATOM 2113 N N . GLY A 1 297 ? 0.462 34.648 -56.702 1.00 33.56 297 GLY A N 1
ATOM 2114 C CA . GLY A 1 297 ? 1.469 35.529 -56.124 1.00 33.07 297 GLY A CA 1
ATOM 2115 C C . GLY A 1 297 ? 2.522 35.894 -57.166 1.00 33.92 297 GLY A C 1
ATOM 2116 O O . GLY A 1 297 ? 2.885 37.059 -57.336 1.00 33.43 297 GLY A O 1
ATOM 2117 N N . LEU A 1 298 ? 2.999 34.901 -57.901 1.00 34.81 298 LEU A N 1
ATOM 2118 C CA . LEU A 1 298 ? 4.035 35.174 -58.882 1.00 36.81 298 LEU A CA 1
ATOM 2119 C C . LEU A 1 298 ? 3.465 36.054 -59.995 1.00 38.49 298 LEU A C 1
ATOM 2120 O O . LEU A 1 298 ? 4.179 36.919 -60.493 1.00 39.80 298 LEU A O 1
ATOM 2125 N N . SER A 1 299 ? 2.188 35.871 -60.360 1.00 39.13 299 SER A N 1
ATOM 2126 C CA . SER A 1 299 ? 1.533 36.745 -61.369 1.00 39.89 299 SER A CA 1
ATOM 2127 C C . SER A 1 299 ? 1.259 38.150 -60.916 1.00 39.96 299 SER A C 1
ATOM 2128 O O . SER A 1 299 ? 1.450 39.083 -61.711 1.00 41.75 299 SER A O 1
ATOM 2131 N N . ALA A 1 300 ? 0.810 38.338 -59.671 1.00 39.23 300 ALA A N 1
ATOM 2132 C CA . ALA A 1 300 ? 0.713 39.707 -59.149 1.00 39.27 300 ALA A CA 1
ATOM 2133 C C . ALA A 1 300 ? 2.048 40.449 -59.219 1.00 39.55 300 ALA A C 1
ATOM 2134 O O . ALA A 1 300 ? 2.078 41.629 -59.546 1.00 40.39 300 ALA A O 1
ATOM 2136 N N . ALA A 1 301 ? 3.159 39.763 -58.977 1.00 39.47 301 ALA A N 1
ATOM 2137 C CA . ALA A 1 301 ? 4.436 40.474 -58.949 1.00 39.41 301 ALA A CA 1
ATOM 2138 C C . ALA A 1 301 ? 4.852 40.867 -60.346 1.00 39.09 301 ALA A C 1
ATOM 2139 O O . ALA A 1 301 ? 5.214 42.020 -60.579 1.00 38.68 301 ALA A O 1
ATOM 2141 N N . ALA A 1 302 ? 4.755 39.921 -61.269 1.00 39.14 302 ALA A N 1
ATOM 2142 C CA . ALA A 1 302 ? 4.991 40.179 -62.688 1.00 40.15 302 ALA A CA 1
ATOM 2143 C C . ALA A 1 302 ? 4.138 41.311 -63.210 1.00 41.16 302 ALA A C 1
ATOM 2144 O O . ALA A 1 302 ? 4.651 42.164 -63.908 1.00 41.63 302 ALA A O 1
ATOM 2146 N N . ARG A 1 303 ? 2.849 41.338 -62.890 1.00 43.24 303 ARG A N 1
ATOM 2147 C CA . ARG A 1 303 ? 2.018 42.455 -63.356 1.00 45.62 303 ARG A CA 1
ATOM 2148 C C . ARG A 1 303 ? 2.491 43.780 -62.730 1.00 45.95 303 ARG A C 1
ATOM 2149 O O . ARG A 1 303 ? 2.371 44.818 -63.373 1.00 48.31 303 ARG A O 1
ATOM 2157 N N . ALA A 1 304 ? 3.026 43.781 -61.502 1.00 45.44 304 ALA A N 1
ATOM 2158 C CA . ALA A 1 304 ? 3.572 45.032 -60.928 1.00 45.03 304 ALA A CA 1
ATOM 2159 C C . ALA A 1 304 ? 5.010 45.381 -61.392 1.00 45.50 304 ALA A C 1
ATOM 2160 O O . ALA A 1 304 ? 5.432 46.517 -61.280 1.00 46.41 304 ALA A O 1
ATOM 2162 N N . ILE A 1 305 ? 5.790 44.443 -61.897 1.00 45.77 305 ILE A N 1
ATOM 2163 C CA . ILE A 1 305 ? 7.096 44.879 -62.359 1.00 46.60 305 ILE A CA 1
ATOM 2164 C C . ILE A 1 305 ? 7.123 45.090 -63.894 1.00 47.22 305 ILE A C 1
ATOM 2165 O O . ILE A 1 305 ? 7.785 46.003 -64.394 1.00 47.12 305 ILE A O 1
ATOM 2170 N N . TRP A 1 306 ? 6.341 44.292 -64.619 1.00 47.36 306 TRP A N 1
ATOM 2171 C CA . TRP A 1 306 ? 6.138 44.484 -66.061 1.00 47.62 306 TRP A CA 1
ATOM 2172 C C . TRP A 1 306 ? 4.657 44.760 -66.454 1.00 48.98 306 TRP A C 1
ATOM 2173 O O . TRP A 1 306 ? 3.986 43.936 -67.127 1.00 48.84 306 TRP A O 1
ATOM 2184 N N . PRO A 1 307 ? 4.144 45.931 -66.060 1.00 49.97 307 PRO A N 1
ATOM 2185 C CA . PRO A 1 307 ? 2.745 46.237 -66.363 1.00 50.72 307 PRO A CA 1
ATOM 2186 C C . PRO A 1 307 ? 2.449 46.214 -67.876 1.00 51.56 307 PRO A C 1
ATOM 2187 O O . PRO A 1 307 ? 3.307 46.574 -68.701 1.00 50.38 307 PRO A O 1
ATOM 2191 N N . LEU A 1 308 ? 1.253 45.737 -68.213 1.00 53.29 308 LEU A N 1
ATOM 2192 C CA . LEU A 1 308 ? 0.632 46.007 -69.519 1.00 55.21 308 LEU A CA 1
ATOM 2193 C C . LEU A 1 308 ? -0.177 47.318 -69.406 1.00 55.29 308 LEU A C 1
ATOM 2194 O O . LEU A 1 308 ? 0.146 48.322 -70.053 1.00 55.66 308 LEU A O 1
ATOM 2199 N N . TYR B 1 8 ? 31.828 -10.965 -3.094 1.00 49.36 8 TYR B N 1
ATOM 2200 C CA . TYR B 1 8 ? 30.339 -11.053 -2.815 1.00 50.60 8 TYR B CA 1
ATOM 2201 C C . TYR B 1 8 ? 29.439 -11.042 -4.057 1.00 52.55 8 TYR B C 1
ATOM 2202 O O . TYR B 1 8 ? 28.903 -12.084 -4.432 1.00 53.37 8 TYR B O 1
ATOM 2211 N N . TYR B 1 9 ? 29.261 -9.870 -4.685 1.00 53.83 9 TYR B N 1
ATOM 2212 C CA . TYR B 1 9 ? 28.450 -9.766 -5.901 1.00 54.89 9 TYR B CA 1
ATOM 2213 C C . TYR B 1 9 ? 29.010 -8.768 -6.906 1.00 55.10 9 TYR B C 1
ATOM 2214 O O . TYR B 1 9 ? 29.777 -7.887 -6.539 1.00 55.33 9 TYR B O 1
ATOM 2223 N N . ALA B 1 10 ? 28.676 -8.967 -8.185 1.00 55.36 10 ALA B N 1
ATOM 2224 C CA . ALA B 1 10 ? 28.876 -7.947 -9.220 1.00 55.37 10 ALA B CA 1
ATOM 2225 C C . ALA B 1 10 ? 27.556 -7.183 -9.354 1.00 55.48 10 ALA B C 1
ATOM 2226 O O . ALA B 1 10 ? 26.478 -7.790 -9.339 1.00 55.32 10 ALA B O 1
ATOM 2228 N N . ALA B 1 11 ? 27.651 -5.853 -9.436 1.00 55.12 11 ALA B N 1
ATOM 2229 C CA . ALA B 1 11 ? 26.517 -4.997 -9.721 1.00 54.50 11 ALA B CA 1
ATOM 2230 C C . ALA B 1 11 ? 26.763 -4.367 -11.082 1.00 54.45 11 ALA B C 1
ATOM 2231 O O . ALA B 1 11 ? 27.853 -3.830 -11.326 1.00 53.63 11 ALA B O 1
ATOM 2233 N N . VAL B 1 12 ? 25.761 -4.470 -11.965 1.00 53.62 12 VAL B N 1
ATOM 2234 C CA . VAL B 1 12 ? 25.856 -3.974 -13.334 1.00 53.23 12 VAL B CA 1
ATOM 2235 C C . VAL B 1 12 ? 24.653 -3.080 -13.641 1.00 53.75 12 VAL B C 1
ATOM 2236 O O . VAL B 1 12 ? 23.500 -3.510 -13.478 1.00 53.54 12 VAL B O 1
ATOM 2240 N N . ASP B 1 13 ? 24.920 -1.839 -14.070 1.00 54.02 13 ASP B N 1
ATOM 2241 C CA . ASP B 1 13 ? 23.875 -0.875 -14.479 1.00 53.80 13 ASP B CA 1
ATOM 2242 C C . ASP B 1 13 ? 23.985 -0.672 -15.975 1.00 53.30 13 ASP B C 1
ATOM 2243 O O . ASP B 1 13 ? 24.843 0.046 -16.452 1.00 53.00 13 ASP B O 1
ATOM 2248 N N . TRP B 1 14 ? 23.111 -1.349 -16.711 1.00 53.37 14 TRP B N 1
ATOM 2249 C CA . TRP B 1 14 ? 23.248 -1.489 -18.143 1.00 53.09 14 TRP B CA 1
ATOM 2250 C C . TRP B 1 14 ? 22.200 -0.591 -18.816 1.00 54.14 14 TRP B C 1
ATOM 2251 O O . TRP B 1 14 ? 21.023 -0.970 -19.015 1.00 54.25 14 TRP B O 1
ATOM 2262 N N . GLY B 1 15 ? 22.651 0.624 -19.134 1.00 54.75 15 GLY B N 1
ATOM 2263 C CA . GLY B 1 15 ? 21.821 1.646 -19.743 1.00 55.31 15 GLY B CA 1
ATOM 2264 C C . GLY B 1 15 ? 21.757 1.531 -21.246 1.00 55.45 15 GLY B C 1
ATOM 2265 O O . GLY B 1 15 ? 22.415 0.667 -21.830 1.00 54.50 15 GLY B O 1
ATOM 2266 N N . THR B 1 16 ? 20.973 2.414 -21.870 1.00 56.26 16 THR B N 1
ATOM 2267 C CA . THR B 1 16 ? 20.846 2.389 -23.318 1.00 57.54 16 THR B CA 1
ATOM 2268 C C . THR B 1 16 ? 22.193 2.661 -23.964 1.00 57.91 16 THR B C 1
ATOM 2269 O O . THR B 1 16 ? 22.498 2.068 -24.994 1.00 57.41 16 THR B O 1
ATOM 2273 N N . SER B 1 17 ? 22.987 3.550 -23.364 1.00 58.65 17 SER B N 1
ATOM 2274 C CA . SER B 1 17 ? 24.200 4.066 -24.044 1.00 59.66 17 SER B CA 1
ATOM 2275 C C . SER B 1 17 ? 25.503 3.880 -23.272 1.00 60.03 17 SER B C 1
ATOM 2276 O O . SER B 1 17 ? 26.576 4.291 -23.730 1.00 60.43 17 SER B O 1
ATOM 2279 N N . SER B 1 18 ? 25.396 3.249 -22.111 1.00 60.69 18 SER B N 1
ATOM 2280 C CA . SER B 1 18 ? 26.492 3.165 -21.180 1.00 61.25 18 SER B CA 1
ATOM 2281 C C . SER B 1 18 ? 26.410 1.924 -20.289 1.00 62.12 18 SER B C 1
ATOM 2282 O O . SER B 1 18 ? 25.325 1.505 -19.875 1.00 62.15 18 SER B O 1
ATOM 2285 N N . PHE B 1 19 ? 27.584 1.376 -19.977 1.00 62.82 19 PHE B N 1
ATOM 2286 C CA . PHE B 1 19 ? 27.738 0.201 -19.129 1.00 63.10 19 PHE B CA 1
ATOM 2287 C C . PHE B 1 19 ? 28.564 0.543 -17.895 1.00 63.48 19 PHE B C 1
ATOM 2288 O O . PHE B 1 19 ? 29.654 1.077 -18.009 1.00 64.04 19 PHE B O 1
ATOM 2296 N N . ARG B 1 20 ? 28.051 0.222 -16.721 1.00 63.81 20 ARG B N 1
ATOM 2297 C CA . ARG B 1 20 ? 28.799 0.394 -15.494 1.00 64.67 20 ARG B CA 1
ATOM 2298 C C . ARG B 1 20 ? 28.767 -0.876 -14.627 1.00 64.95 20 ARG B C 1
ATOM 2299 O O . ARG B 1 20 ? 27.724 -1.509 -14.499 1.00 65.53 20 ARG B O 1
ATOM 2301 N N . LEU B 1 21 ? 29.911 -1.222 -14.032 1.00 65.13 21 LEU B N 1
ATOM 2302 C CA . LEU B 1 21 ? 30.049 -2.370 -13.119 1.00 64.86 21 LEU B CA 1
ATOM 2303 C C . LEU B 1 21 ? 30.753 -2.027 -11.790 1.00 65.42 21 LEU B C 1
ATOM 2304 O O . LEU B 1 21 ? 31.637 -1.193 -11.738 1.00 65.10 21 LEU B O 1
ATOM 2309 N N . TRP B 1 22 ? 30.349 -2.702 -10.720 1.00 66.63 22 TRP B N 1
ATOM 2310 C CA . TRP B 1 22 ? 30.982 -2.598 -9.402 1.00 67.21 22 TRP B CA 1
ATOM 2311 C C . TRP B 1 22 ? 31.097 -4.008 -8.799 1.00 66.73 22 TRP B C 1
ATOM 2312 O O . TRP B 1 22 ? 30.121 -4.740 -8.771 1.00 66.73 22 TRP B O 1
ATOM 2323 N N . ILE B 1 23 ? 32.275 -4.371 -8.292 1.00 66.52 23 ILE B N 1
ATOM 2324 C CA . ILE B 1 23 ? 32.465 -5.640 -7.612 1.00 65.69 23 ILE B CA 1
ATOM 2325 C C . ILE B 1 23 ? 32.370 -5.309 -6.139 1.00 66.03 23 ILE B C 1
ATOM 2326 O O . ILE B 1 23 ? 32.967 -4.344 -5.710 1.00 65.97 23 ILE B O 1
ATOM 2331 N N . ILE B 1 24 ? 31.629 -6.092 -5.365 1.00 66.31 24 ILE B N 1
ATOM 2332 C CA . ILE B 1 24 ? 31.379 -5.755 -3.961 1.00 67.04 24 ILE B CA 1
ATOM 2333 C C . ILE B 1 24 ? 31.804 -6.878 -2.987 1.00 68.13 24 ILE B C 1
ATOM 2334 O O . ILE B 1 24 ? 31.651 -8.074 -3.292 1.00 68.37 24 ILE B O 1
ATOM 2339 N N . GLY B 1 25 ? 32.322 -6.503 -1.813 1.00 68.62 25 GLY B N 1
ATOM 2340 C CA . GLY B 1 25 ? 32.694 -7.491 -0.796 1.00 70.11 25 GLY B CA 1
ATOM 2341 C C . GLY B 1 25 ? 31.649 -7.636 0.295 1.00 71.41 25 GLY B C 1
ATOM 2342 O O . GLY B 1 25 ? 30.822 -6.747 0.486 1.00 71.67 25 GLY B O 1
ATOM 2343 N N . GLU B 1 26 ? 31.692 -8.756 1.014 1.00 72.71 26 GLU B N 1
ATOM 2344 C CA . GLU B 1 26 ? 30.860 -8.994 2.210 1.00 74.59 26 GLU B CA 1
ATOM 2345 C C . GLU B 1 26 ? 30.967 -7.906 3.328 1.00 75.39 26 GLU B C 1
ATOM 2346 O O . GLU B 1 26 ? 30.072 -7.746 4.190 1.00 74.92 26 GLU B O 1
ATOM 2352 N N . ASP B 1 27 ? 32.090 -7.185 3.301 1.00 76.24 27 ASP B N 1
ATOM 2353 C CA . ASP B 1 27 ? 32.345 -6.005 4.121 1.00 76.67 27 ASP B CA 1
ATOM 2354 C C . ASP B 1 27 ? 31.409 -4.856 3.714 1.00 76.90 27 ASP B C 1
ATOM 2355 O O . ASP B 1 27 ? 31.079 -4.001 4.541 1.00 77.04 27 ASP B O 1
ATOM 2360 N N . GLY B 1 28 ? 31.022 -4.840 2.432 1.00 76.81 28 GLY B N 1
ATOM 2361 C CA . GLY B 1 28 ? 30.201 -3.780 1.847 1.00 76.83 28 GLY B CA 1
ATOM 2362 C C . GLY B 1 28 ? 30.937 -2.871 0.866 1.00 76.63 28 GLY B C 1
ATOM 2363 O O . GLY B 1 28 ? 30.309 -2.088 0.142 1.00 76.41 28 GLY B O 1
ATOM 2364 N N . ALA B 1 29 ? 32.265 -2.969 0.832 1.00 76.53 29 ALA B N 1
ATOM 2365 C CA . ALA B 1 29 ? 33.078 -2.048 0.015 1.00 76.52 29 ALA B CA 1
ATOM 2366 C C . ALA B 1 29 ? 33.110 -2.393 -1.467 1.00 75.99 29 ALA B C 1
ATOM 2367 O O . ALA B 1 29 ? 33.032 -3.556 -1.838 1.00 76.36 29 ALA B O 1
ATOM 2369 N N . VAL B 1 30 ? 33.232 -1.369 -2.302 1.00 75.40 30 VAL B N 1
ATOM 2370 C CA . VAL B 1 30 ? 33.645 -1.540 -3.694 1.00 74.99 30 VAL B CA 1
ATOM 2371 C C . VAL B 1 30 ? 35.073 -2.045 -3.691 1.00 74.75 30 VAL B C 1
ATOM 2372 O O . VAL B 1 30 ? 35.918 -1.514 -2.969 1.00 74.49 30 VAL B O 1
ATOM 2376 N N . LEU B 1 31 ? 35.315 -3.087 -4.485 1.00 74.88 31 LEU B N 1
ATOM 2377 C CA . LEU B 1 31 ? 36.636 -3.705 -4.691 1.00 74.73 31 LEU B CA 1
ATOM 2378 C C . LEU B 1 31 ? 37.200 -3.355 -6.074 1.00 74.40 31 LEU B C 1
ATOM 2379 O O . LEU B 1 31 ? 38.392 -3.202 -6.220 1.00 74.63 31 LEU B O 1
ATOM 2384 N N . ALA B 1 32 ? 36.344 -3.254 -7.089 1.00 74.12 32 ALA B N 1
ATOM 2385 C CA . ALA B 1 32 ? 36.763 -2.800 -8.423 1.00 74.12 32 ALA B CA 1
ATOM 2386 C C . ALA B 1 32 ? 35.634 -2.038 -9.177 1.00 74.51 32 ALA B C 1
ATOM 2387 O O . ALA B 1 32 ? 34.554 -1.813 -8.602 1.00 74.79 32 ALA B O 1
ATOM 2389 N N . GLU B 1 33 ? 35.890 -1.629 -10.432 1.00 74.65 33 GLU B N 1
ATOM 2390 C CA . GLU B 1 33 ? 34.956 -0.789 -11.250 1.00 74.81 33 GLU B CA 1
ATOM 2391 C C . GLU B 1 33 ? 35.303 -0.808 -12.753 1.00 74.26 33 GLU B C 1
ATOM 2392 O O . GLU B 1 33 ? 36.467 -0.879 -13.132 1.00 74.03 33 GLU B O 1
ATOM 2398 N N . ARG B 1 34 ? 34.277 -0.754 -13.600 1.00 73.92 34 ARG B N 1
ATOM 2399 C CA . ARG B 1 34 ? 34.457 -0.618 -15.052 1.00 73.26 34 ARG B CA 1
ATOM 2400 C C . ARG B 1 34 ? 33.374 0.291 -15.640 1.00 73.38 34 ARG B C 1
ATOM 2401 O O . ARG B 1 34 ? 32.204 0.243 -15.227 1.00 73.03 34 ARG B O 1
ATOM 2409 N N . ARG B 1 35 ? 33.796 1.135 -16.577 1.00 73.26 35 ARG B N 1
ATOM 2410 C CA . ARG B 1 35 ? 32.915 2.014 -17.319 1.00 73.24 35 ARG B CA 1
ATOM 2411 C C . ARG B 1 35 ? 33.188 1.864 -18.815 1.00 73.46 35 ARG B C 1
ATOM 2412 O O . ARG B 1 35 ? 34.308 1.580 -19.239 1.00 73.73 35 ARG B O 1
ATOM 2420 N N . SER B 1 36 ? 32.155 2.057 -19.616 1.00 73.58 36 SER B N 1
ATOM 2421 C CA . SER B 1 36 ? 32.329 2.166 -21.047 1.00 73.90 36 SER B CA 1
ATOM 2422 C C . SER B 1 36 ? 31.019 2.674 -21.637 1.00 74.06 36 SER B C 1
ATOM 2423 O O . SER B 1 36 ? 30.086 3.012 -20.894 1.00 73.95 36 SER B O 1
ATOM 2426 N N . ALA B 1 37 ? 30.957 2.732 -22.964 1.00 74.07 37 ALA B N 1
ATOM 2427 C CA . ALA B 1 37 ? 29.794 3.255 -23.667 1.00 74.11 37 ALA B CA 1
ATOM 2428 C C . ALA B 1 37 ? 29.061 2.155 -24.438 1.00 74.10 37 ALA B C 1
ATOM 2429 O O . ALA B 1 37 ? 28.250 2.431 -25.308 1.00 74.07 37 ALA B O 1
ATOM 2431 N N . GLU B 1 38 ? 29.347 0.896 -24.129 1.00 74.31 38 GLU B N 1
ATOM 2432 C CA . GLU B 1 38 ? 28.550 -0.200 -24.716 1.00 74.05 38 GLU B CA 1
ATOM 2433 C C . GLU B 1 38 ? 27.271 -0.417 -23.892 1.00 73.07 38 GLU B C 1
ATOM 2434 O O . GLU B 1 38 ? 27.288 -1.098 -22.853 1.00 73.63 38 GLU B O 1
ATOM 2440 N N . GLY B 1 39 ? 26.187 0.217 -24.339 1.00 71.31 39 GLY B N 1
ATOM 2441 C CA . GLY B 1 39 ? 24.926 0.149 -23.646 1.00 69.04 39 GLY B CA 1
ATOM 2442 C C . GLY B 1 39 ? 24.114 -0.905 -24.348 1.00 67.59 39 GLY B C 1
ATOM 2443 O O . GLY B 1 39 ? 24.648 -1.634 -25.194 1.00 67.59 39 GLY B O 1
ATOM 2444 N N . MET B 1 40 ? 22.823 -0.974 -24.021 1.00 65.70 40 MET B N 1
ATOM 2445 C CA . MET B 1 40 ? 21.921 -1.937 -24.671 1.00 63.96 40 MET B CA 1
ATOM 2446 C C . MET B 1 40 ? 21.943 -1.907 -26.207 1.00 64.04 40 MET B C 1
ATOM 2447 O O . MET B 1 40 ? 21.758 -2.961 -26.824 1.00 64.06 40 MET B O 1
ATOM 2452 N N . THR B 1 41 ? 22.143 -0.740 -26.838 1.00 64.14 41 THR B N 1
ATOM 2453 C CA . THR B 1 41 ? 22.080 -0.726 -28.322 1.00 64.60 41 THR B CA 1
ATOM 2454 C C . THR B 1 41 ? 23.334 -1.378 -28.915 1.00 65.27 41 THR B C 1
ATOM 2455 O O . THR B 1 41 ? 23.235 -2.276 -29.751 1.00 64.57 41 THR B O 1
ATOM 2459 N N . THR B 1 42 ? 24.508 -0.971 -28.442 1.00 66.27 42 THR B N 1
ATOM 2460 C CA . THR B 1 42 ? 25.698 -1.667 -28.878 1.00 67.94 42 THR B CA 1
ATOM 2461 C C . THR B 1 42 ? 25.610 -3.173 -28.546 1.00 68.63 42 THR B C 1
ATOM 2462 O O . THR B 1 42 ? 25.771 -4.013 -29.444 1.00 68.89 42 THR B O 1
ATOM 2466 N N . ALA B 1 43 ? 25.261 -3.510 -27.302 1.00 68.90 43 ALA B N 1
ATOM 2467 C CA . ALA B 1 43 ? 25.221 -4.922 -26.858 1.00 69.69 43 ALA B CA 1
ATOM 2468 C C . ALA B 1 43 ? 24.454 -5.927 -27.731 1.00 70.23 43 ALA B C 1
ATOM 2469 O O . ALA B 1 43 ? 24.848 -7.102 -27.798 1.00 69.80 43 ALA B O 1
ATOM 2471 N N . ALA B 1 44 ? 23.379 -5.484 -28.386 1.00 71.04 44 ALA B N 1
ATOM 2472 C CA . ALA B 1 44 ? 22.600 -6.382 -29.259 1.00 72.40 44 ALA B CA 1
ATOM 2473 C C . ALA B 1 44 ? 23.338 -6.629 -30.571 1.00 73.48 44 ALA B C 1
ATOM 2474 O O . ALA B 1 44 ? 22.880 -7.418 -31.411 1.00 74.00 44 ALA B O 1
ATOM 2476 N N . LYS B 1 45 ? 24.470 -5.940 -30.749 1.00 74.01 45 LYS B N 1
ATOM 2477 C CA . LYS B 1 45 ? 25.419 -6.292 -31.792 1.00 74.81 45 LYS B CA 1
ATOM 2478 C C . LYS B 1 45 ? 26.155 -7.581 -31.445 1.00 75.33 45 LYS B C 1
ATOM 2479 O O . LYS B 1 45 ? 26.131 -8.546 -32.219 1.00 75.15 45 LYS B O 1
ATOM 2480 N N . THR B 1 46 ? 26.790 -7.594 -30.268 1.00 7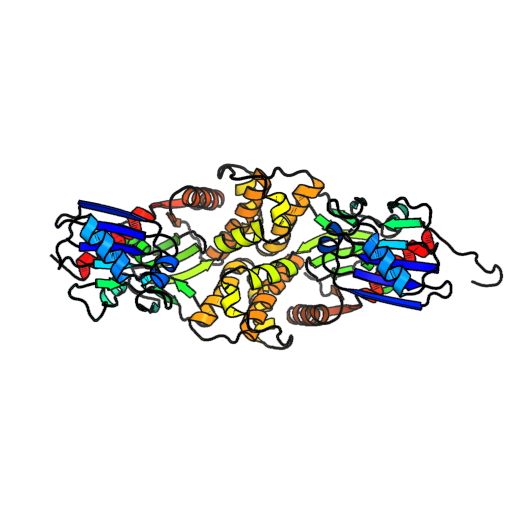6.31 46 THR B N 1
ATOM 2481 C CA . THR B 1 46 ? 27.666 -8.705 -29.793 1.00 77.13 46 THR B CA 1
ATOM 2482 C C . THR B 1 46 ? 26.988 -9.760 -28.872 1.00 77.64 46 THR B C 1
ATOM 2483 O O . THR B 1 46 ? 26.981 -9.650 -27.627 1.00 78.27 46 THR B O 1
ATOM 2487 N N . PHE B 1 48 ? 24.456 -12.494 -25.641 1.00 67.24 48 PHE B N 1
ATOM 2488 C CA . PHE B 1 48 ? 24.657 -11.066 -25.240 1.00 68.38 48 PHE B CA 1
ATOM 2489 C C . PHE B 1 48 ? 25.737 -10.946 -24.100 1.00 68.74 48 PHE B C 1
ATOM 2490 O O . PHE B 1 48 ? 26.097 -9.845 -23.666 1.00 68.04 48 PHE B O 1
ATOM 2498 N N . HIS B 1 49 ? 26.254 -12.106 -23.724 1.00 69.00 49 HIS B N 1
ATOM 2499 C CA . HIS B 1 49 ? 27.212 -12.371 -22.665 1.00 69.42 49 HIS B CA 1
ATOM 2500 C C . HIS B 1 49 ? 28.576 -11.766 -22.759 1.00 69.16 49 HIS B C 1
ATOM 2501 O O . HIS B 1 49 ? 29.210 -11.496 -21.779 1.00 69.17 49 HIS B O 1
ATOM 2508 N N . THR B 1 50 ? 29.055 -11.611 -23.964 1.00 68.50 50 THR B N 1
ATOM 2509 C CA . THR B 1 50 ? 30.433 -11.341 -24.211 1.00 67.83 50 THR B CA 1
ATOM 2510 C C . THR B 1 50 ? 30.916 -10.061 -23.552 1.00 67.44 50 THR B C 1
ATOM 2511 O O . THR B 1 50 ? 31.995 -10.014 -23.007 1.00 67.89 50 THR B O 1
ATOM 2515 N N . ILE B 1 51 ? 30.129 -9.018 -23.578 1.00 66.43 51 ILE B N 1
ATOM 2516 C CA . ILE B 1 51 ? 30.550 -7.801 -22.943 1.00 65.88 51 ILE B CA 1
ATOM 2517 C C . ILE B 1 51 ? 30.709 -7.995 -21.458 1.00 65.62 51 ILE B C 1
ATOM 2518 O O . ILE B 1 51 ? 31.623 -7.481 -20.853 1.00 65.49 51 ILE B O 1
ATOM 2523 N N . LEU B 1 52 ? 29.792 -8.729 -20.873 1.00 65.01 52 LEU B N 1
ATOM 2524 C CA . LEU B 1 52 ? 29.820 -9.017 -19.455 1.00 64.72 52 LEU B CA 1
ATOM 2525 C C . LEU B 1 52 ? 31.015 -9.899 -19.054 1.00 65.12 52 LEU B C 1
ATOM 2526 O O . LEU B 1 52 ? 31.585 -9.709 -17.970 1.00 64.71 52 LEU B O 1
ATOM 2531 N N . ASP B 1 53 ? 31.388 -10.855 -19.912 1.00 65.19 53 ASP B N 1
ATOM 2532 C CA . ASP B 1 53 ? 32.519 -11.739 -19.602 1.00 65.26 53 ASP B CA 1
ATOM 2533 C C . ASP B 1 53 ? 33.867 -11.002 -19.688 1.00 65.42 53 ASP B C 1
ATOM 2534 O O . ASP B 1 53 ? 34.731 -11.193 -18.815 1.00 64.62 53 ASP B O 1
ATOM 2539 N N . GLY B 1 54 ? 33.996 -10.132 -20.703 1.00 65.72 54 GLY B N 1
ATOM 2540 C CA . GLY B 1 54 ? 35.148 -9.247 -20.888 1.00 65.98 54 GLY B CA 1
ATOM 2541 C C . GLY B 1 54 ? 35.445 -8.410 -19.661 1.00 66.44 54 GLY B C 1
ATOM 2542 O O . GLY B 1 54 ? 36.527 -8.481 -19.093 1.00 67.29 54 GLY B O 1
ATOM 2543 N N . HIS B 1 55 ? 34.475 -7.626 -19.220 1.00 67.14 55 HIS B N 1
ATOM 2544 C CA . HIS B 1 55 ? 34.643 -6.824 -18.003 1.00 67.40 55 HIS B CA 1
ATOM 2545 C C . HIS B 1 55 ? 34.949 -7.623 -16.740 1.00 67.40 55 HIS B C 1
ATOM 2546 O O . HIS B 1 55 ? 35.668 -7.149 -15.836 1.00 67.59 55 HIS B O 1
ATOM 2553 N N . LEU B 1 56 ? 34.423 -8.845 -16.701 1.00 67.19 56 LEU B N 1
ATOM 2554 C CA . LEU B 1 56 ? 34.640 -9.755 -15.591 1.00 66.57 56 LEU B CA 1
ATOM 2555 C C . LEU B 1 56 ? 36.051 -10.292 -15.597 1.00 66.37 56 LEU B C 1
ATOM 2556 O O . LEU B 1 56 ? 36.673 -10.349 -14.531 1.00 66.08 56 LEU B O 1
ATOM 2561 N N . ALA B 1 57 ? 36.542 -10.683 -16.779 1.00 65.77 57 ALA B N 1
ATOM 2562 C CA . ALA B 1 57 ? 37.924 -11.119 -16.923 1.00 66.19 57 ALA B CA 1
ATOM 2563 C C . ALA B 1 57 ? 38.860 -9.969 -16.492 1.00 66.74 57 ALA B C 1
ATOM 2564 O O . ALA B 1 57 ? 39.722 -10.125 -15.604 1.00 66.21 57 ALA B O 1
ATOM 2566 N N . ALA B 1 58 ? 38.632 -8.803 -17.096 1.00 67.03 58 ALA B N 1
ATOM 2567 C CA . ALA B 1 58 ? 39.412 -7.629 -16.805 1.00 67.45 58 ALA B CA 1
ATOM 2568 C C . ALA B 1 58 ? 39.679 -7.524 -15.306 1.00 67.70 58 ALA B C 1
ATOM 2569 O O . ALA B 1 58 ? 40.846 -7.575 -14.888 1.00 68.55 58 ALA B O 1
ATOM 2571 N N . VAL B 1 59 ? 38.618 -7.445 -14.500 1.00 67.15 59 VAL B N 1
ATOM 2572 C CA . VAL B 1 59 ? 38.766 -7.198 -13.053 1.00 66.46 59 VAL B CA 1
ATOM 2573 C C . VAL B 1 59 ? 39.179 -8.392 -12.152 1.00 66.12 59 VAL B C 1
ATOM 2574 O O . VAL B 1 59 ? 39.152 -8.267 -10.910 1.00 65.89 59 VAL B O 1
ATOM 2578 N N . SER B 1 60 ? 39.559 -9.527 -12.746 1.00 65.57 60 SER B N 1
ATOM 2579 C CA . SER B 1 60 ? 39.883 -10.731 -11.949 1.00 66.45 60 SER B CA 1
ATOM 2580 C C . SER B 1 60 ? 38.711 -11.148 -10.968 1.00 66.86 60 SER B C 1
ATOM 2581 O O . SER B 1 60 ? 38.883 -11.339 -9.742 1.00 67.37 60 SER B O 1
ATOM 2583 N N . ALA B 1 61 ? 37.512 -11.273 -11.538 1.00 66.68 61 ALA B N 1
ATOM 2584 C CA . ALA B 1 61 ? 36.333 -11.727 -10.804 1.00 65.98 61 ALA B CA 1
ATOM 2585 C C . ALA B 1 61 ? 36.355 -13.232 -10.608 1.00 65.31 61 ALA B C 1
ATOM 2586 O O . ALA B 1 61 ? 36.722 -13.975 -11.525 1.00 64.66 61 ALA B O 1
ATOM 2588 N N . PRO B 1 62 ? 35.941 -13.684 -9.414 1.00 64.91 62 PRO B N 1
ATOM 2589 C CA . PRO B 1 62 ? 35.717 -15.107 -9.186 1.00 64.52 62 PRO B CA 1
ATOM 2590 C C . PRO B 1 62 ? 34.747 -15.611 -10.252 1.00 64.35 62 PRO B C 1
ATOM 2591 O O . PRO B 1 62 ? 33.766 -14.902 -10.577 1.00 64.59 62 PRO B O 1
ATOM 2595 N N . ALA B 1 63 ? 35.023 -16.810 -10.780 1.00 63.59 63 ALA B N 1
ATOM 2596 C CA . ALA B 1 63 ? 34.260 -17.421 -11.885 1.00 62.87 63 ALA B CA 1
ATOM 2597 C C . ALA B 1 63 ? 32.801 -17.728 -11.542 1.00 62.27 63 ALA B C 1
ATOM 2598 O O . ALA B 1 63 ? 32.029 -18.035 -12.440 1.00 62.27 63 ALA B O 1
ATOM 2600 N N . HIS B 1 64 ? 32.437 -17.662 -10.258 1.00 61.02 64 HIS B N 1
ATOM 2601 C CA . HIS B 1 64 ? 31.073 -17.950 -9.832 1.00 60.01 64 HIS B CA 1
ATOM 2602 C C . HIS B 1 64 ? 30.494 -16.814 -8.983 1.00 58.81 64 HIS B C 1
ATOM 2603 O O . HIS B 1 64 ? 29.571 -17.011 -8.182 1.00 58.52 64 HIS B O 1
ATOM 2610 N N . LEU B 1 65 ? 31.053 -15.622 -9.147 1.00 56.89 65 LEU B N 1
ATOM 2611 C CA . LEU B 1 65 ? 30.535 -14.486 -8.441 1.00 54.76 65 LEU B CA 1
ATOM 2612 C C . LEU B 1 65 ? 29.269 -14.216 -9.165 1.00 53.32 65 LEU B C 1
ATOM 2613 O O . LEU B 1 65 ? 29.287 -14.146 -10.389 1.00 52.74 65 LEU B O 1
ATOM 2618 N N . PRO B 1 66 ? 28.157 -14.079 -8.415 1.00 52.38 66 PRO B N 1
ATOM 2619 C CA . PRO B 1 66 ? 26.842 -13.868 -9.015 1.00 51.29 66 PRO B CA 1
ATOM 2620 C C . PRO B 1 66 ? 26.773 -12.445 -9.553 1.00 50.65 66 PRO B C 1
ATOM 2621 O O . PRO B 1 66 ? 27.677 -11.663 -9.282 1.00 51.07 66 PRO B O 1
ATOM 2625 N N . ILE B 1 67 ? 25.706 -12.115 -10.289 1.00 49.56 67 ILE B N 1
ATOM 2626 C CA . ILE B 1 67 ? 25.561 -10.827 -10.989 1.00 47.34 67 ILE B CA 1
ATOM 2627 C C . ILE B 1 67 ? 24.131 -10.322 -10.908 1.00 46.86 67 ILE B C 1
ATOM 2628 O O . ILE B 1 67 ? 23.190 -11.028 -11.265 1.00 46.09 67 ILE B O 1
ATOM 2633 N N . ILE B 1 68 ? 23.998 -9.079 -10.458 1.00 46.25 68 ILE B N 1
ATOM 2634 C CA . ILE B 1 68 ? 22.734 -8.405 -10.371 1.00 46.35 68 ILE B CA 1
ATOM 2635 C C . ILE B 1 68 ? 22.793 -7.190 -11.306 1.00 46.34 68 ILE B C 1
ATOM 2636 O O . ILE B 1 68 ? 23.735 -6.393 -11.259 1.00 46.40 68 ILE B O 1
ATOM 2641 N N . ILE B 1 69 ? 21.800 -7.104 -12.189 1.00 46.25 69 ILE B N 1
ATOM 2642 C CA . ILE B 1 69 ? 21.792 -6.121 -13.260 1.00 45.83 69 ILE B CA 1
ATOM 2643 C C . ILE B 1 69 ? 20.469 -5.410 -13.335 1.00 46.50 69 ILE B C 1
ATOM 2644 O O . ILE B 1 69 ? 19.421 -6.045 -13.337 1.00 46.93 69 ILE B O 1
ATOM 2649 N N . CYS B 1 70 ? 20.522 -4.087 -13.403 1.00 46.74 70 CYS B N 1
ATOM 2650 C CA . CYS B 1 70 ? 19.350 -3.277 -13.607 1.00 46.80 70 CYS B CA 1
ATOM 2651 C C . CYS B 1 70 ? 19.462 -2.578 -14.980 1.00 46.43 70 CYS B C 1
ATOM 2652 O O . CYS B 1 70 ? 20.539 -2.556 -15.572 1.00 46.85 70 CYS B O 1
ATOM 2655 N N . GLY B 1 71 ? 18.355 -2.016 -15.479 1.00 45.66 71 GLY B N 1
ATOM 2656 C CA . GLY B 1 71 ? 18.376 -1.200 -16.691 1.00 44.30 71 GLY B CA 1
ATOM 2657 C C . GLY B 1 71 ? 17.893 -1.869 -17.968 1.00 43.62 71 GLY B C 1
ATOM 2658 O O . GLY B 1 71 ? 17.249 -2.911 -17.957 1.00 43.57 71 GLY B O 1
ATOM 2659 N N . MET B 1 72 ? 18.246 -1.265 -19.090 1.00 43.11 72 MET B N 1
ATOM 2660 C CA . MET B 1 72 ? 17.753 -1.700 -20.381 1.00 41.67 72 MET B CA 1
ATOM 2661 C C . MET B 1 72 ? 18.304 -3.070 -20.774 1.00 42.58 72 MET B C 1
ATOM 2662 O O . MET B 1 72 ? 17.986 -3.618 -21.835 1.00 43.01 72 MET B O 1
ATOM 2667 N N . ALA B 1 73 ? 19.122 -3.680 -19.935 1.00 42.73 73 ALA B N 1
ATOM 2668 C CA . ALA B 1 73 ? 19.507 -5.051 -20.285 1.00 42.46 73 ALA B CA 1
ATOM 2669 C C . ALA B 1 73 ? 18.214 -5.917 -20.301 1.00 42.29 73 ALA B C 1
ATOM 2670 O O . ALA B 1 73 ? 18.166 -7.012 -20.918 1.00 42.23 73 ALA B O 1
ATOM 2672 N N . GLY B 1 74 ? 17.185 -5.411 -19.614 1.00 41.00 74 GLY B N 1
ATOM 2673 C CA . GLY B 1 74 ? 15.943 -6.138 -19.412 1.00 41.72 74 GLY B CA 1
ATOM 2674 C C . GLY B 1 74 ? 14.786 -5.728 -20.317 1.00 42.28 74 GLY B C 1
ATOM 2675 O O . GLY B 1 74 ? 13.678 -6.189 -20.121 1.00 41.94 74 GLY B O 1
ATOM 2676 N N . ALA B 1 75 ? 15.039 -4.886 -21.311 1.00 43.19 75 ALA B N 1
ATOM 2677 C CA . ALA B 1 75 ? 14.005 -4.545 -22.299 1.00 45.03 75 ALA B CA 1
ATOM 2678 C C . ALA B 1 75 ? 13.856 -5.608 -23.348 1.00 45.80 75 ALA B C 1
ATOM 2679 O O . ALA B 1 75 ? 14.769 -6.414 -23.545 1.00 45.78 75 ALA B O 1
ATOM 2681 N N . ARG B 1 76 ? 12.698 -5.612 -24.014 1.00 47.91 76 ARG B N 1
ATOM 2682 C CA . ARG B 1 76 ? 12.424 -6.478 -25.207 1.00 49.50 76 ARG B CA 1
ATOM 2683 C C . ARG B 1 76 ? 13.580 -6.551 -26.224 1.00 49.98 76 ARG B C 1
ATOM 2684 O O . ARG B 1 76 ? 13.847 -7.600 -26.793 1.00 49.68 76 ARG B O 1
ATOM 2692 N N . GLN B 1 77 ? 14.231 -5.413 -26.472 1.00 51.19 77 GLN B N 1
ATOM 2693 C CA . GLN B 1 77 ? 15.273 -5.281 -27.516 1.00 52.50 77 GLN B CA 1
ATOM 2694 C C . GLN B 1 77 ? 16.643 -5.416 -26.858 1.00 52.42 77 GLN B C 1
ATOM 2695 O O . GLN B 1 77 ? 17.635 -4.776 -27.288 1.00 53.20 77 GLN B O 1
ATOM 2701 N N . GLY B 1 78 ? 16.679 -6.224 -25.792 1.00 51.21 78 GLY B N 1
ATOM 2702 C CA . GLY B 1 78 ? 17.838 -6.326 -24.948 1.00 49.13 78 GLY B CA 1
ATOM 2703 C C . GLY B 1 78 ? 18.206 -7.758 -24.706 1.00 48.19 78 GLY B C 1
ATOM 2704 O O . GLY B 1 78 ? 17.892 -8.632 -25.508 1.00 48.24 78 GLY B O 1
ATOM 2705 N N . TRP B 1 79 ? 18.870 -8.000 -23.582 1.00 47.81 79 TRP B N 1
ATOM 2706 C CA . TRP B 1 79 ? 19.302 -9.341 -23.243 1.00 47.68 79 TRP B CA 1
ATOM 2707 C C . TRP B 1 79 ? 18.172 -10.348 -23.065 1.00 47.44 79 TRP B C 1
ATOM 2708 O O . TRP B 1 79 ? 18.149 -11.368 -23.731 1.00 47.80 79 TRP B O 1
ATOM 2719 N N . LYS B 1 80 ? 17.277 -10.075 -22.130 1.00 47.26 80 LYS B N 1
ATOM 2720 C CA . LYS B 1 80 ? 16.118 -10.908 -21.900 1.00 47.24 80 LYS B CA 1
ATOM 2721 C C . LYS B 1 80 ? 15.061 -10.036 -21.259 1.00 47.86 80 LYS B C 1
ATOM 2722 O O . LYS B 1 80 ? 15.381 -9.225 -20.401 1.00 48.19 80 LYS B O 1
ATOM 2728 N N . GLU B 1 81 ? 13.814 -10.161 -21.702 1.00 48.42 81 GLU B N 1
ATOM 2729 C CA . GLU B 1 81 ? 12.764 -9.306 -21.181 1.00 49.67 81 GLU B CA 1
ATOM 2730 C C . GLU B 1 81 ? 12.607 -9.568 -19.662 1.00 49.01 81 GLU B C 1
ATOM 2731 O O . GLU B 1 81 ? 12.275 -10.672 -19.241 1.00 49.37 81 GLU B O 1
ATOM 2737 N N . ALA B 1 82 ? 12.914 -8.570 -18.848 1.00 48.53 82 ALA B N 1
ATOM 2738 C CA . ALA B 1 82 ? 12.616 -8.616 -17.407 1.00 48.37 82 ALA B CA 1
ATOM 2739 C C . ALA B 1 82 ? 11.197 -8.081 -17.319 1.00 47.87 82 ALA B C 1
ATOM 2740 O O . ALA B 1 82 ? 10.652 -7.632 -18.297 1.00 49.51 82 ALA B O 1
ATOM 2742 N N . GLY B 1 83 ? 10.517 -8.110 -16.212 1.00 47.21 83 GLY B N 1
ATOM 2743 C CA . GLY B 1 83 ? 9.147 -7.617 -16.395 1.00 44.95 83 GLY B CA 1
ATOM 2744 C C . GLY B 1 83 ? 8.996 -6.152 -16.089 1.00 43.71 83 GLY B C 1
ATOM 2745 O O . GLY B 1 83 ? 9.918 -5.361 -16.279 1.00 42.94 83 GLY B O 1
ATOM 2746 N N . TYR B 1 84 ? 7.822 -5.807 -15.572 1.00 42.04 84 TYR B N 1
ATOM 2747 C CA . TYR B 1 84 ? 7.591 -4.503 -15.018 1.00 40.78 84 TYR B CA 1
ATOM 2748 C C . TYR B 1 84 ? 6.703 -4.800 -13.842 1.00 40.65 84 TYR B C 1
ATOM 2749 O O . TYR B 1 84 ? 5.856 -5.698 -13.904 1.00 41.01 84 TYR B O 1
ATOM 2758 N N . ILE B 1 85 ? 6.863 -4.040 -12.775 1.00 39.80 85 ILE B N 1
ATOM 2759 C CA . ILE B 1 85 ? 5.939 -4.151 -11.688 1.00 39.03 85 ILE B CA 1
ATOM 2760 C C . ILE B 1 85 ? 5.131 -2.901 -11.855 1.00 40.48 85 ILE B C 1
ATOM 2761 O O . ILE B 1 85 ? 5.655 -1.790 -12.129 1.00 39.69 85 ILE B O 1
ATOM 2766 N N . GLU B 1 86 ? 3.841 -3.063 -11.668 1.00 41.74 86 GLU B N 1
ATOM 2767 C CA . GLU B 1 86 ? 2.974 -1.967 -11.922 1.00 43.11 86 GLU B CA 1
ATOM 2768 C C . GLU B 1 86 ? 2.822 -1.069 -10.671 1.00 43.75 86 GLU B C 1
ATOM 2769 O O . GLU B 1 86 ? 3.025 -1.521 -9.532 1.00 44.92 86 GLU B O 1
ATOM 2775 N N . THR B 1 87 ? 2.563 0.211 -10.907 1.00 43.53 87 THR B N 1
ATOM 2776 C CA . THR B 1 87 ? 2.532 1.203 -9.874 1.00 43.87 87 THR B CA 1
ATOM 2777 C C . THR B 1 87 ? 1.090 1.362 -9.449 1.00 45.29 87 THR B C 1
ATOM 2778 O O . THR B 1 87 ? 0.203 1.196 -10.230 1.00 45.22 87 THR B O 1
ATOM 2782 N N . PRO B 1 88 ? 0.843 1.714 -8.198 1.00 47.14 88 PRO B N 1
ATOM 2783 C CA . PRO B 1 88 ? 1.833 1.942 -7.154 1.00 47.53 88 PRO B CA 1
ATOM 2784 C C . PRO B 1 88 ? 2.495 0.615 -6.812 1.00 47.74 88 PRO B C 1
ATOM 2785 O O . PRO B 1 88 ? 1.858 -0.436 -6.887 1.00 47.07 88 PRO B O 1
ATOM 2789 N N . ALA B 1 89 ? 3.772 0.690 -6.481 1.00 47.77 89 ALA B N 1
ATOM 2790 C CA . ALA B 1 89 ? 4.556 -0.475 -6.284 1.00 48.87 89 ALA B CA 1
ATOM 2791 C C . ALA B 1 89 ? 5.438 -0.191 -5.109 1.00 50.11 89 ALA B C 1
ATOM 2792 O O . ALA B 1 89 ? 6.079 0.884 -5.022 1.00 50.36 89 ALA B O 1
ATOM 2794 N N . ALA B 1 90 ? 5.486 -1.159 -4.197 1.00 50.73 90 ALA B N 1
ATOM 2795 C CA . ALA B 1 90 ? 6.424 -1.083 -3.088 1.00 50.90 90 ALA B CA 1
ATOM 2796 C C . ALA B 1 90 ? 7.820 -1.409 -3.619 1.00 50.26 90 ALA B C 1
ATOM 2797 O O . ALA B 1 90 ? 8.041 -2.476 -4.195 1.00 50.56 90 ALA B O 1
ATOM 2799 N N . LEU B 1 91 ? 8.760 -0.502 -3.429 1.00 50.17 91 LEU B N 1
ATOM 2800 C CA . LEU B 1 91 ? 10.168 -0.739 -3.815 1.00 50.40 91 LEU B CA 1
ATOM 2801 C C . LEU B 1 91 ? 10.748 -2.063 -3.356 1.00 50.65 91 LEU B C 1
ATOM 2802 O O . LEU B 1 91 ? 11.635 -2.601 -3.994 1.00 52.45 91 LEU B O 1
ATOM 2807 N N . ALA B 1 92 ? 10.271 -2.579 -2.235 1.00 50.64 92 ALA B N 1
ATOM 2808 C CA . ALA B 1 92 ? 10.766 -3.840 -1.691 1.00 50.52 92 ALA B CA 1
ATOM 2809 C C . ALA B 1 92 ? 10.319 -5.073 -2.491 1.00 49.97 92 ALA B C 1
ATOM 2810 O O . ALA B 1 92 ? 10.833 -6.176 -2.261 1.00 49.65 92 ALA B O 1
ATOM 2812 N N . GLU B 1 93 ? 9.377 -4.892 -3.426 1.00 49.48 93 GLU B N 1
ATOM 2813 C CA . GLU B 1 93 ? 8.909 -5.997 -4.291 1.00 48.75 93 GLU B CA 1
ATOM 2814 C C . GLU B 1 93 ? 9.932 -6.292 -5.391 1.00 47.12 93 GLU B C 1
ATOM 2815 O O . GLU B 1 93 ? 9.953 -7.391 -5.944 1.00 47.76 93 GLU B O 1
ATOM 2821 N N . ILE B 1 94 ? 10.789 -5.331 -5.716 1.00 45.51 94 ILE B N 1
ATOM 2822 C CA . ILE B 1 94 ? 11.612 -5.425 -6.930 1.00 44.10 94 ILE B CA 1
ATOM 2823 C C . ILE B 1 94 ? 12.510 -6.646 -7.000 1.00 44.44 94 ILE B C 1
ATOM 2824 O O . ILE B 1 94 ? 12.423 -7.394 -7.974 1.00 45.04 94 ILE B O 1
ATOM 2829 N N . ALA B 1 95 ? 13.399 -6.813 -6.012 1.00 44.68 95 ALA B N 1
ATOM 2830 C CA . ALA B 1 95 ? 14.387 -7.916 -5.979 1.00 44.16 95 ALA B CA 1
ATOM 2831 C C . ALA B 1 95 ? 13.709 -9.303 -6.126 1.00 44.00 95 ALA B C 1
ATOM 2832 O O . ALA B 1 95 ? 14.186 -10.174 -6.840 1.00 43.43 95 ALA B O 1
ATOM 2834 N N . GLY B 1 96 ? 12.554 -9.463 -5.501 1.00 44.19 96 GLY B N 1
ATOM 2835 C CA . GLY B 1 96 ? 11.794 -10.703 -5.618 1.00 45.71 96 GLY B CA 1
ATOM 2836 C C . GLY B 1 96 ? 11.284 -11.012 -7.027 1.00 46.89 96 GLY B C 1
ATOM 2837 O O . GLY B 1 96 ? 11.118 -12.179 -7.388 1.00 47.22 96 GLY B O 1
ATOM 2838 N N . ARG B 1 97 ? 11.037 -9.976 -7.829 1.00 46.83 97 ARG B N 1
ATOM 2839 C CA . ARG B 1 97 ? 10.565 -10.176 -9.192 1.00 46.41 97 ARG B CA 1
ATOM 2840 C C . ARG B 1 97 ? 11.655 -10.272 -10.293 1.00 44.83 97 ARG B C 1
ATOM 2841 O O . ARG B 1 97 ? 11.346 -10.273 -11.495 1.00 44.07 97 ARG B O 1
ATOM 2849 N N . ALA B 1 98 ? 12.916 -10.373 -9.889 1.00 43.48 98 ALA B N 1
ATOM 2850 C CA . ALA B 1 98 ? 14.012 -10.434 -10.853 1.00 42.73 98 ALA B CA 1
ATOM 2851 C C . ALA B 1 98 ? 13.991 -11.674 -11.757 1.00 43.38 98 ALA B C 1
ATOM 2852 O O . ALA B 1 98 ? 13.398 -12.707 -11.433 1.00 43.70 98 ALA B O 1
ATOM 2854 N N . THR B 1 99 ? 14.658 -11.573 -12.900 1.00 43.55 99 THR B N 1
ATOM 2855 C CA . THR B 1 99 ? 14.555 -12.574 -13.955 1.00 43.35 99 THR B CA 1
ATOM 2856 C C . THR B 1 99 ? 15.932 -13.195 -14.211 1.00 44.23 99 THR B C 1
ATOM 2857 O O . THR B 1 99 ? 16.893 -12.491 -14.413 1.00 43.76 99 THR B O 1
ATOM 2861 N N . ALA B 1 100 ? 16.021 -14.523 -14.233 1.00 45.48 100 ALA B N 1
ATOM 2862 C CA . ALA B 1 100 ? 17.319 -15.171 -14.406 1.00 45.94 100 ALA B CA 1
ATOM 2863 C C . ALA B 1 100 ? 17.751 -15.113 -15.867 1.00 46.61 100 ALA B C 1
ATOM 2864 O O . ALA B 1 100 ? 16.917 -15.147 -16.765 1.00 46.14 100 ALA B O 1
ATOM 2866 N N . ILE B 1 101 ? 19.057 -15.014 -16.072 1.00 47.97 101 ILE B N 1
ATOM 2867 C CA . ILE B 1 101 ? 19.696 -15.386 -17.329 1.00 49.67 101 ILE B CA 1
ATOM 2868 C C . ILE B 1 101 ? 20.364 -16.741 -17.120 1.00 51.09 101 ILE B C 1
ATOM 2869 O O . ILE B 1 101 ? 21.197 -16.893 -16.224 1.00 51.33 101 ILE B O 1
ATOM 2874 N N . PRO B 1 102 ? 19.943 -17.752 -17.900 1.00 52.79 102 PRO B N 1
ATOM 2875 C CA . PRO B 1 102 ? 20.468 -19.090 -17.645 1.00 53.77 102 PRO B CA 1
ATOM 2876 C C . PRO B 1 102 ? 21.995 -19.092 -17.753 1.00 54.36 102 PRO B C 1
ATOM 2877 O O . PRO B 1 102 ? 22.548 -18.503 -18.666 1.00 54.23 102 PRO B O 1
ATOM 2881 N N . ASP B 1 103 ? 22.657 -19.712 -16.793 1.00 55.51 103 ASP B N 1
ATOM 2882 C CA . ASP B 1 103 ? 24.110 -19.894 -16.854 1.00 57.03 103 ASP B CA 1
ATOM 2883 C C . ASP B 1 103 ? 24.498 -20.941 -15.805 1.00 56.77 103 ASP B C 1
ATOM 2884 O O . ASP B 1 103 ? 24.031 -20.894 -14.668 1.00 56.79 103 ASP B O 1
ATOM 2889 N N . VAL B 1 104 ? 25.304 -21.917 -16.191 1.00 56.40 104 VAL B N 1
ATOM 2890 C CA . VAL B 1 104 ? 25.671 -22.959 -15.240 1.00 56.86 104 VAL B CA 1
ATOM 2891 C C . VAL B 1 104 ? 26.731 -22.415 -14.235 1.00 56.50 104 VAL B C 1
ATOM 2892 O O . VAL B 1 104 ? 26.722 -22.757 -13.048 1.00 56.65 104 VAL B O 1
ATOM 2896 N N . ASP B 1 105 ? 27.583 -21.509 -14.721 1.00 55.73 105 ASP B N 1
ATOM 2897 C CA . ASP B 1 105 ? 28.658 -20.895 -13.938 1.00 54.91 105 ASP B CA 1
ATOM 2898 C C . ASP B 1 105 ? 28.316 -19.800 -12.965 1.00 53.61 105 ASP B C 1
ATOM 2899 O O . ASP B 1 105 ? 29.082 -19.578 -12.020 1.00 54.51 105 ASP B O 1
ATOM 2904 N N . ARG B 1 106 ? 27.228 -19.080 -13.200 1.00 51.84 106 ARG B N 1
ATOM 2905 C CA . ARG B 1 106 ? 26.832 -18.007 -12.285 1.00 50.15 106 ARG B CA 1
ATOM 2906 C C . ARG B 1 106 ? 25.386 -17.712 -12.306 1.00 48.77 106 ARG B C 1
ATOM 2907 O O . ARG B 1 106 ? 24.705 -17.955 -13.317 1.00 48.87 106 ARG B O 1
ATOM 2915 N N . ASP B 1 107 ? 24.942 -17.200 -11.155 1.00 46.58 107 ASP B N 1
ATOM 2916 C CA . ASP B 1 107 ? 23.578 -16.840 -10.919 1.00 45.10 107 ASP B CA 1
ATOM 2917 C C . ASP B 1 107 ? 23.419 -15.384 -11.325 1.00 44.60 107 ASP B C 1
ATOM 2918 O O . ASP B 1 107 ? 23.780 -14.470 -10.588 1.00 45.15 107 ASP B O 1
ATOM 2923 N N . ILE B 1 108 ? 22.890 -15.185 -12.523 1.00 43.97 108 ILE B N 1
ATOM 2924 C CA . ILE B 1 108 ? 22.733 -13.868 -13.150 1.00 42.55 108 ILE B CA 1
ATOM 2925 C C . ILE B 1 108 ? 21.251 -13.531 -13.147 1.00 42.12 108 ILE B C 1
ATOM 2926 O O . ILE B 1 108 ? 20.442 -14.249 -13.745 1.00 41.28 108 ILE B O 1
ATOM 2931 N N . ARG B 1 109 ? 20.897 -12.432 -12.481 1.00 42.48 109 ARG B N 1
ATOM 2932 C CA . ARG B 1 109 ? 19.538 -11.900 -12.518 1.00 42.56 109 ARG B CA 1
ATOM 2933 C C . ARG B 1 109 ? 19.496 -10.467 -13.030 1.00 42.38 109 ARG B C 1
ATOM 2934 O O . ARG B 1 109 ? 20.411 -9.671 -12.756 1.00 43.34 109 ARG B O 1
ATOM 2942 N N . ILE B 1 110 ? 18.399 -10.126 -13.704 1.00 42.00 110 ILE B N 1
ATOM 2943 C CA . ILE B 1 110 ? 18.047 -8.756 -14.085 1.00 41.10 110 ILE B CA 1
ATOM 2944 C C . ILE B 1 110 ? 16.761 -8.308 -13.394 1.00 41.49 110 ILE B C 1
ATOM 2945 O O . ILE B 1 110 ? 15.762 -9.025 -13.434 1.00 42.04 110 ILE B O 1
ATOM 2950 N N . LEU B 1 111 ? 16.793 -7.103 -12.821 1.00 40.88 111 LEU B N 1
ATOM 2951 C CA . LEU B 1 111 ? 15.633 -6.456 -12.183 1.00 40.38 111 LEU B CA 1
ATOM 2952 C C . LEU B 1 111 ? 14.526 -5.932 -13.139 1.00 39.76 111 LEU B C 1
ATOM 2953 O O . LEU B 1 111 ? 14.770 -5.330 -14.168 1.00 38.33 111 LEU B O 1
ATOM 2958 N N . PRO B 1 112 ? 13.275 -6.116 -12.748 1.00 39.95 112 PRO B N 1
ATOM 2959 C CA . PRO B 1 112 ? 12.230 -5.561 -13.574 1.00 40.33 112 PRO B CA 1
ATOM 2960 C C . PRO B 1 112 ? 12.262 -4.017 -13.563 1.00 41.04 112 PRO B C 1
ATOM 2961 O O . PRO B 1 112 ? 12.984 -3.416 -12.748 1.00 40.45 112 PRO B O 1
ATOM 2965 N N . GLY B 1 113 ? 11.475 -3.396 -14.454 1.00 40.39 113 GLY B N 1
ATOM 2966 C CA . GLY B 1 113 ? 11.221 -1.964 -14.355 1.00 39.63 113 GLY B CA 1
ATOM 2967 C C . GLY B 1 113 ? 9.889 -1.700 -13.670 1.00 38.80 113 GLY B C 1
ATOM 2968 O O . GLY B 1 113 ? 9.286 -2.618 -13.147 1.00 38.78 113 GLY B O 1
ATOM 2969 N N . LEU B 1 114 ? 9.440 -0.449 -13.679 1.00 38.14 114 LEU B N 1
ATOM 2970 C CA . LEU B 1 114 ? 8.074 -0.116 -13.309 1.00 38.44 114 LEU B CA 1
ATOM 2971 C C . LEU B 1 114 ? 7.190 0.355 -14.496 1.00 38.44 114 LEU B C 1
ATOM 2972 O O . LEU B 1 114 ? 7.644 1.030 -15.391 1.00 39.07 114 LEU B O 1
ATOM 2977 N N . ALA B 1 115 ? 5.920 0.004 -14.479 1.00 38.49 115 ALA B N 1
ATOM 2978 C CA . ALA B 1 115 ? 4.996 0.494 -15.470 1.00 38.64 115 ALA B CA 1
ATOM 2979 C C . ALA B 1 115 ? 3.814 1.184 -14.805 1.00 39.36 115 ALA B C 1
ATOM 2980 O O . ALA B 1 115 ? 3.262 0.677 -13.825 1.00 39.21 115 ALA B O 1
ATOM 2982 N N . GLN B 1 116 ? 3.448 2.336 -15.359 1.00 39.73 116 GLN B N 1
ATOM 2983 C CA . GLN B 1 116 ? 2.220 2.984 -15.038 1.00 41.38 116 GLN B CA 1
ATOM 2984 C C . GLN B 1 116 ? 1.244 2.605 -16.148 1.00 41.94 116 GLN B C 1
ATOM 2985 O O . GLN B 1 116 ? 1.418 2.980 -17.296 1.00 42.21 116 GLN B O 1
ATOM 2991 N N . ARG B 1 117 ? 0.244 1.804 -15.813 1.00 42.90 117 ARG B N 1
ATOM 2992 C CA . ARG B 1 117 ? -0.668 1.232 -16.817 1.00 43.84 117 ARG B CA 1
ATOM 2993 C C . ARG B 1 117 ? -1.864 2.117 -17.231 1.00 44.70 117 ARG B C 1
ATOM 2994 O O . ARG B 1 117 ? -2.514 1.855 -18.227 1.00 44.50 117 ARG B O 1
ATOM 3002 N N . ASP B 1 118 ? -2.167 3.154 -16.477 1.00 46.50 118 ASP B N 1
ATOM 3003 C CA . ASP B 1 118 ? -3.230 4.067 -16.861 1.00 48.90 118 ASP B CA 1
ATOM 3004 C C . ASP B 1 118 ? -3.262 4.247 -18.394 1.00 49.81 118 ASP B C 1
ATOM 3005 O O . ASP B 1 118 ? -2.263 4.639 -19.009 1.00 49.45 118 ASP B O 1
ATOM 3010 N N . ARG B 1 119 ? -4.405 3.957 -19.014 1.00 50.98 119 ARG B N 1
ATOM 3011 C CA . ARG B 1 119 ? -4.548 4.171 -20.464 1.00 51.85 119 ARG B CA 1
ATOM 3012 C C . ARG B 1 119 ? -4.375 5.613 -20.923 1.00 51.57 119 ARG B C 1
ATOM 3013 O O . ARG B 1 119 ? -3.751 5.853 -21.958 1.00 51.82 119 ARG B O 1
ATOM 3021 N N . ARG B 1 120 ? -4.902 6.566 -20.167 1.00 51.54 120 ARG B N 1
ATOM 3022 C CA . ARG B 1 120 ? -4.363 7.918 -20.261 1.00 52.91 120 ARG B CA 1
ATOM 3023 C C . ARG B 1 120 ? -2.998 7.887 -19.487 1.00 52.90 120 ARG B C 1
ATOM 3024 O O . ARG B 1 120 ? -2.866 7.241 -18.421 1.00 54.41 120 ARG B O 1
ATOM 3032 N N . HIS B 1 121 ? -1.962 8.555 -19.945 1.00 50.23 121 HIS B N 1
ATOM 3033 C CA . HIS B 1 121 ? -0.737 8.521 -19.098 1.00 48.00 121 HIS B CA 1
ATOM 3034 C C . HIS B 1 121 ? -0.036 7.158 -18.960 1.00 45.59 121 HIS B C 1
ATOM 3035 O O . HIS B 1 121 ? 0.525 6.870 -17.911 1.00 46.25 121 HIS B O 1
ATOM 3042 N N . PRO B 1 122 ? -0.025 6.322 -20.025 1.00 43.74 122 PRO B N 1
ATOM 3043 C CA . PRO B 1 122 ? 0.841 5.120 -19.932 1.00 41.14 122 PRO B CA 1
ATOM 3044 C C . PRO B 1 122 ? 2.276 5.517 -19.706 1.00 39.97 122 PRO B C 1
ATOM 3045 O O . PRO B 1 122 ? 2.737 6.473 -20.301 1.00 40.48 122 PRO B O 1
ATOM 3049 N N . ASP B 1 123 ? 3.000 4.801 -18.868 1.00 38.95 123 ASP B N 1
ATOM 3050 C CA . ASP B 1 123 ? 4.413 5.153 -18.619 1.00 37.84 123 ASP B CA 1
ATOM 3051 C C . ASP B 1 123 ? 5.326 4.034 -18.139 1.00 37.07 123 ASP B C 1
ATOM 3052 O O . ASP B 1 123 ? 4.897 3.018 -17.587 1.00 37.24 123 ASP B O 1
ATOM 3057 N N . VAL B 1 124 ? 6.603 4.219 -18.370 1.00 35.95 124 VAL B N 1
ATOM 3058 C CA . VAL B 1 124 ? 7.505 3.089 -18.292 1.00 35.61 124 VAL B CA 1
ATOM 3059 C C . VAL B 1 124 ? 8.884 3.487 -17.788 1.00 35.74 124 VAL B C 1
ATOM 3060 O O . VAL B 1 124 ? 9.337 4.604 -18.023 1.00 36.10 124 VAL B O 1
ATOM 3064 N N . MET B 1 125 ? 9.516 2.623 -17.021 1.00 36.02 125 MET B N 1
ATOM 3065 C CA . MET B 1 125 ? 10.837 2.972 -16.448 1.00 36.46 125 MET B CA 1
ATOM 3066 C C . MET B 1 125 ? 11.571 1.691 -16.255 1.00 36.92 125 MET B C 1
ATOM 3067 O O . MET B 1 125 ? 11.011 0.732 -15.758 1.00 37.18 125 MET B O 1
ATOM 3072 N N . ARG B 1 126 ? 12.781 1.642 -16.777 1.00 37.57 126 ARG B N 1
ATOM 3073 C CA . ARG B 1 126 ? 13.625 0.488 -16.634 1.00 38.44 126 ARG B CA 1
ATOM 3074 C C . ARG B 1 126 ? 15.039 0.935 -16.118 1.00 39.50 126 ARG B C 1
ATOM 3075 O O . ARG B 1 126 ? 15.904 1.332 -16.914 1.00 40.07 126 ARG B O 1
ATOM 3083 N N . GLY B 1 127 ? 15.260 0.945 -14.792 1.00 40.35 127 GLY B N 1
ATOM 3084 C CA . GLY B 1 127 ? 16.587 1.298 -14.203 1.00 41.58 127 GLY B CA 1
ATOM 3085 C C . GLY B 1 127 ? 16.596 2.352 -13.090 1.00 43.39 127 GLY B C 1
ATOM 3086 O O . GLY B 1 127 ? 17.366 2.285 -12.102 1.00 44.97 127 GLY B O 1
ATOM 3087 N N . GLU B 1 128 ? 15.760 3.361 -13.266 1.00 44.04 128 GLU B N 1
ATOM 3088 C CA . GLU B 1 128 ? 15.505 4.401 -12.288 1.00 43.42 128 GLU B CA 1
ATOM 3089 C C . GLU B 1 128 ? 14.774 3.815 -11.099 1.00 43.47 128 GLU B C 1
ATOM 3090 O O . GLU B 1 128 ? 14.729 4.437 -10.016 1.00 43.87 128 GLU B O 1
ATOM 3096 N N . GLU B 1 129 ? 14.155 2.646 -11.261 1.00 43.23 129 GLU B N 1
ATOM 3097 C CA . GLU B 1 129 ? 13.503 2.067 -10.077 1.00 43.60 129 GLU B CA 1
ATOM 3098 C C . GLU B 1 129 ? 14.588 1.549 -9.127 1.00 44.21 129 GLU B C 1
ATOM 3099 O O . GLU B 1 129 ? 14.378 1.503 -7.947 1.00 44.72 129 GLU B O 1
ATOM 3105 N N . THR B 1 130 ? 15.737 1.167 -9.652 1.00 45.11 130 THR B N 1
ATOM 3106 C CA . THR B 1 130 ? 16.804 0.715 -8.807 1.00 47.56 130 THR B CA 1
ATOM 3107 C C . THR B 1 130 ? 17.559 1.859 -8.089 1.00 48.88 130 THR B C 1
ATOM 3108 O O . THR B 1 130 ? 18.000 1.691 -6.945 1.00 48.98 130 THR B O 1
ATOM 3112 N N . GLN B 1 131 ? 17.648 3.024 -8.736 1.00 49.39 131 GLN B N 1
ATOM 3113 C CA . GLN B 1 131 ? 18.132 4.204 -8.051 1.00 49.38 131 GLN B CA 1
ATOM 3114 C C . GLN B 1 131 ? 17.095 4.600 -7.020 1.00 49.34 131 GLN B C 1
ATOM 3115 O O . GLN B 1 131 ? 17.405 5.232 -6.034 1.00 49.71 131 GLN B O 1
ATOM 3121 N N . LEU B 1 132 ? 15.859 4.219 -7.204 1.00 49.61 132 LEU B N 1
ATOM 3122 C CA . LEU B 1 132 ? 14.892 4.581 -6.171 1.00 51.07 132 LEU B CA 1
ATOM 3123 C C . LEU B 1 132 ? 14.862 3.582 -5.030 1.00 52.16 132 LEU B C 1
ATOM 3124 O O . LEU B 1 132 ? 14.483 3.915 -3.895 1.00 52.86 132 LEU B O 1
ATOM 3129 N N . LEU B 1 133 ? 15.240 2.344 -5.323 1.00 53.22 133 LEU B N 1
ATOM 3130 C CA . LEU B 1 133 ? 15.349 1.337 -4.270 1.00 53.85 133 LEU B CA 1
ATOM 3131 C C . LEU B 1 133 ? 16.473 1.841 -3.363 1.00 54.59 133 LEU B C 1
ATOM 3132 O O . LEU B 1 133 ? 16.321 1.904 -2.140 1.00 53.73 133 LEU B O 1
ATOM 3137 N N . GLY B 1 134 ? 17.562 2.233 -4.018 1.00 55.36 134 GLY B N 1
ATOM 3138 C CA . GLY B 1 134 ? 18.719 2.767 -3.372 1.00 57.65 134 GLY B CA 1
ATOM 3139 C C . GLY B 1 134 ? 18.438 3.907 -2.420 1.00 58.94 134 GLY B C 1
ATOM 3140 O O . GLY B 1 134 ? 18.888 3.878 -1.288 1.00 59.12 134 GLY B O 1
ATOM 3141 N N . ALA B 1 135 ? 17.669 4.893 -2.854 1.00 60.38 135 ALA B N 1
ATOM 3142 C CA . ALA B 1 135 ? 17.663 6.163 -2.156 1.00 62.25 135 ALA B CA 1
ATOM 3143 C C . ALA B 1 135 ? 16.465 6.404 -1.258 1.00 63.96 135 ALA B C 1
ATOM 3144 O O . ALA B 1 135 ? 16.480 7.350 -0.470 1.00 64.05 135 ALA B O 1
ATOM 3146 N N . ALA B 1 136 ? 15.440 5.560 -1.345 1.00 66.22 136 ALA B N 1
ATOM 3147 C CA . ALA B 1 136 ? 14.216 5.789 -0.564 1.00 68.94 136 ALA B CA 1
ATOM 3148 C C . ALA B 1 136 ? 14.490 6.098 0.921 1.00 71.11 136 ALA B C 1
ATOM 3149 O O . ALA B 1 136 ? 13.966 7.083 1.461 1.00 71.71 136 ALA B O 1
ATOM 3151 N N . ALA B 1 137 ? 15.283 5.281 1.581 1.00 73.60 137 ALA B N 1
ATOM 3152 C CA . ALA B 1 137 ? 15.544 5.502 2.992 1.00 75.48 137 ALA B CA 1
ATOM 3153 C C . ALA B 1 137 ? 16.260 6.806 3.291 1.00 76.35 137 ALA B C 1
ATOM 3154 O O . ALA B 1 137 ? 15.885 7.545 4.177 1.00 75.77 137 ALA B O 1
ATOM 3156 N N . HIS B 1 138 ? 17.282 7.099 2.521 1.00 77.78 138 HIS B N 1
ATOM 3157 C CA . HIS B 1 138 ? 18.048 8.280 2.781 1.00 79.34 138 HIS B CA 1
ATOM 3158 C C . HIS B 1 138 ? 17.227 9.532 2.630 1.00 79.99 138 HIS B C 1
ATOM 3159 O O . HIS B 1 138 ? 17.308 10.418 3.433 1.00 79.92 138 HIS B O 1
ATOM 3166 N N . LEU B 1 139 ? 16.390 9.590 1.616 1.00 81.08 139 LEU B N 1
ATOM 3167 C CA . LEU B 1 139 ? 15.703 10.818 1.310 1.00 81.48 139 LEU B CA 1
ATOM 3168 C C . LEU B 1 139 ? 14.892 11.186 2.505 1.00 81.89 139 LEU B C 1
ATOM 3169 O O . LEU B 1 139 ? 14.867 12.326 2.919 1.00 81.91 139 LEU B O 1
ATOM 3170 N N . GLY B 1 140 ? 14.247 10.214 3.094 1.00 81.79 140 GLY B N 1
ATOM 3171 C CA . GLY B 1 140 ? 13.538 10.503 4.326 1.00 81.77 140 GLY B CA 1
ATOM 3172 C C . GLY B 1 140 ? 12.251 9.724 4.390 1.00 81.82 140 GLY B C 1
ATOM 3173 O O . GLY B 1 140 ? 12.208 8.535 4.034 1.00 82.32 140 GLY B O 1
ATOM 3174 N N . ALA B 1 141 ? 11.193 10.395 4.829 1.00 81.23 141 ALA B N 1
ATOM 3175 C CA . ALA B 1 141 ? 9.916 9.728 5.048 1.00 80.52 141 ALA B CA 1
ATOM 3176 C C . ALA B 1 141 ? 8.758 10.626 4.680 1.00 79.73 141 ALA B C 1
ATOM 3177 O O . ALA B 1 141 ? 8.841 11.869 4.794 1.00 79.19 141 ALA B O 1
ATOM 3179 N N . GLY B 1 142 ? 7.671 9.980 4.259 1.00 78.72 142 GLY B N 1
ATOM 3180 C CA . GLY B 1 142 ? 6.519 10.686 3.713 1.00 77.32 142 GLY B CA 1
ATOM 3181 C C . GLY B 1 142 ? 6.807 11.135 2.287 1.00 76.37 142 GLY B C 1
ATOM 3182 O O . GLY B 1 142 ? 7.823 10.726 1.677 1.00 76.15 142 GLY B O 1
ATOM 3183 N N . SER B 1 143 ? 5.926 12.000 1.773 1.00 75.05 143 SER B N 1
ATOM 3184 C CA . SER B 1 143 ? 5.873 12.329 0.346 1.00 73.43 143 SER B CA 1
ATOM 3185 C C . SER B 1 143 ? 7.069 13.079 -0.193 1.00 72.21 143 SER B C 1
ATOM 3186 O O . SER B 1 143 ? 7.478 14.116 0.339 1.00 72.54 143 SER B O 1
ATOM 3189 N N . HIS B 1 144 ? 7.646 12.531 -1.252 1.00 70.40 144 HIS B N 1
ATOM 3190 C CA . HIS B 1 144 ? 8.690 13.229 -1.985 1.00 68.62 144 HIS B CA 1
ATOM 3191 C C . HIS B 1 144 ? 8.299 13.340 -3.453 1.00 66.31 144 HIS B C 1
ATOM 3192 O O . HIS B 1 144 ? 7.418 12.612 -3.942 1.00 66.83 144 HIS B O 1
ATOM 3199 N N . LEU B 1 145 ? 8.929 14.282 -4.135 1.00 63.12 145 LEU B N 1
ATOM 3200 C CA . LEU B 1 145 ? 8.837 14.400 -5.577 1.00 60.19 145 LEU B CA 1
ATOM 3201 C C . LEU B 1 145 ? 10.255 14.423 -6.143 1.00 57.47 145 LEU B C 1
ATOM 3202 O O . LEU B 1 145 ? 10.975 15.391 -6.004 1.00 56.73 145 LEU B O 1
ATOM 3207 N N . VAL B 1 146 ? 10.635 13.334 -6.789 1.00 54.63 146 VAL B N 1
ATOM 3208 C CA . VAL B 1 146 ? 11.991 13.151 -7.245 1.00 51.76 146 VAL B CA 1
ATOM 3209 C C . VAL B 1 146 ? 12.084 13.307 -8.754 1.00 50.74 146 VAL B C 1
ATOM 3210 O O . VAL B 1 146 ? 11.321 12.683 -9.497 1.00 50.73 146 VAL B O 1
ATOM 3214 N N . CYS B 1 147 ? 13.045 14.104 -9.205 1.00 49.29 147 CYS B N 1
ATOM 3215 C CA . CYS B 1 147 ? 13.285 14.340 -10.617 1.00 47.85 147 CYS B CA 1
ATOM 3216 C C . CYS B 1 147 ? 14.517 13.611 -10.976 1.00 48.01 147 CYS B C 1
ATOM 3217 O O . CYS B 1 147 ? 15.542 13.826 -10.352 1.00 48.12 147 CYS B O 1
ATOM 3220 N N . MET B 1 148 ? 14.445 12.766 -12.010 1.00 48.07 148 MET B N 1
ATOM 3221 C CA . MET B 1 148 ? 15.602 11.955 -12.400 1.00 47.06 148 MET B CA 1
ATOM 3222 C C . MET B 1 148 ? 15.999 12.184 -13.857 1.00 46.90 148 MET B C 1
ATOM 3223 O O . MET B 1 148 ? 15.669 11.390 -14.690 1.00 47.49 148 MET B O 1
ATOM 3228 N N . PRO B 1 149 ? 16.749 13.266 -14.158 1.00 47.01 149 PRO B N 1
ATOM 3229 C CA . PRO B 1 149 ? 17.128 13.682 -15.518 1.00 45.81 149 PRO B CA 1
ATOM 3230 C C . PRO B 1 149 ? 17.877 12.592 -16.231 1.00 45.18 149 PRO B C 1
ATOM 3231 O O . PRO B 1 149 ? 18.213 11.643 -15.583 1.00 44.51 149 PRO B O 1
ATOM 3235 N N . GLY B 1 150 ? 18.163 12.776 -17.537 1.00 45.19 150 GLY B N 1
ATOM 3236 C CA . GLY B 1 150 ? 18.879 11.827 -18.443 1.00 43.85 150 GLY B CA 1
ATOM 3237 C C . GLY B 1 150 ? 18.281 11.854 -19.872 1.00 43.65 150 GLY B C 1
ATOM 3238 O O . GLY B 1 150 ? 17.458 12.686 -20.172 1.00 42.72 150 GLY B O 1
ATOM 3239 N N . THR B 1 151 ? 18.689 10.955 -20.766 1.00 43.63 151 THR B N 1
ATOM 3240 C CA . THR B 1 151 ? 17.976 10.786 -22.038 1.00 44.33 151 THR B CA 1
ATOM 3241 C C . THR B 1 151 ? 16.454 10.896 -21.886 1.00 44.77 151 THR B C 1
ATOM 3242 O O . THR B 1 151 ? 15.806 11.600 -22.653 1.00 44.68 151 THR B O 1
ATOM 3246 N N . HIS B 1 152 ? 15.894 10.158 -20.922 1.00 45.17 152 HIS B N 1
ATOM 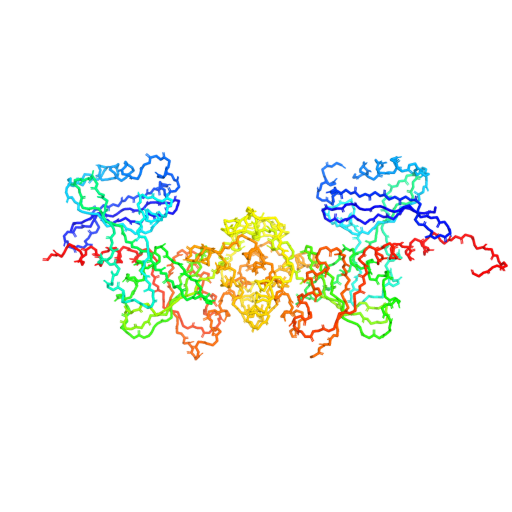3247 C CA . HIS B 1 152 ? 14.484 10.233 -20.581 1.00 45.99 152 HIS B CA 1
ATOM 3248 C C . HIS B 1 152 ? 14.385 10.698 -19.116 1.00 46.44 152 HIS B C 1
ATOM 3249 O O . HIS B 1 152 ? 14.950 10.095 -18.223 1.00 47.04 152 HIS B O 1
ATOM 3256 N N . SER B 1 153 ? 13.683 11.776 -18.844 1.00 46.21 153 SER B N 1
ATOM 3257 C CA . SER B 1 153 ? 13.810 12.320 -17.514 1.00 46.44 153 SER B CA 1
ATOM 3258 C C . SER B 1 153 ? 12.617 11.879 -16.680 1.00 45.44 153 SER B C 1
ATOM 3259 O O . SER B 1 153 ? 11.485 12.080 -17.055 1.00 45.88 153 SER B O 1
ATOM 3262 N N . LYS B 1 154 ? 12.849 11.246 -15.554 1.00 44.19 154 LYS B N 1
ATOM 3263 C CA . LYS B 1 154 ? 11.705 10.766 -14.811 1.00 43.38 154 LYS B CA 1
ATOM 3264 C C . LYS B 1 154 ? 11.269 11.700 -13.663 1.00 43.63 154 LYS B C 1
ATOM 3265 O O . LYS B 1 154 ? 12.121 12.241 -12.945 1.00 44.76 154 LYS B O 1
ATOM 3271 N N . TRP B 1 155 ? 9.971 11.919 -13.502 1.00 43.35 155 TRP B N 1
ATOM 3272 C CA . TRP B 1 155 ? 9.457 12.662 -12.333 1.00 44.51 155 TRP B CA 1
ATOM 3273 C C . TRP B 1 155 ? 8.549 11.753 -11.503 1.00 45.15 155 TRP B C 1
ATOM 3274 O O . TRP B 1 155 ? 7.510 11.320 -11.979 1.00 44.86 155 TRP B O 1
ATOM 3285 N N . VAL B 1 156 ? 8.957 11.454 -10.267 1.00 46.20 156 VAL B N 1
ATOM 3286 C CA . VAL B 1 156 ? 8.347 10.358 -9.484 1.00 46.92 156 VAL B CA 1
ATOM 3287 C C . VAL B 1 156 ? 7.696 10.799 -8.142 1.00 48.01 156 VAL B C 1
ATOM 3288 O O . VAL B 1 156 ? 8.329 11.482 -7.340 1.00 48.75 156 VAL B O 1
ATOM 3292 N N . ARG B 1 157 ? 6.442 10.445 -7.921 1.00 49.31 157 ARG B N 1
ATOM 3293 C CA . ARG B 1 157 ? 5.834 10.691 -6.637 1.00 52.32 157 ARG B CA 1
ATOM 3294 C C . ARG B 1 157 ? 6.142 9.470 -5.749 1.00 53.29 157 ARG B C 1
ATOM 3295 O O . ARG B 1 157 ? 5.563 8.377 -5.938 1.00 53.27 157 ARG B O 1
ATOM 3303 N N . LEU B 1 158 ? 7.036 9.681 -4.773 1.00 54.21 158 LEU B N 1
ATOM 3304 C CA . LEU B 1 158 ? 7.503 8.652 -3.820 1.00 54.69 158 LEU B CA 1
ATOM 3305 C C . LEU B 1 158 ? 6.891 8.821 -2.413 1.00 55.79 158 LEU B C 1
ATOM 3306 O O . LEU B 1 158 ? 6.840 9.928 -1.895 1.00 56.62 158 LEU B O 1
ATOM 3311 N N . ALA B 1 159 ? 6.366 7.767 -1.826 1.00 56.96 159 ALA B N 1
ATOM 3312 C CA . ALA B 1 159 ? 5.891 7.857 -0.460 1.00 58.19 159 ALA B CA 1
ATOM 3313 C C . ALA B 1 159 ? 6.091 6.580 0.305 1.00 59.11 159 ALA B C 1
ATOM 3314 O O . ALA B 1 159 ? 5.447 5.613 0.007 1.00 58.86 159 ALA B O 1
ATOM 3316 N N . ASP B 1 160 ? 6.863 6.597 1.374 1.00 60.69 160 ASP B N 1
ATOM 3317 C CA . ASP B 1 160 ? 7.038 5.389 2.164 1.00 62.31 160 ASP B CA 1
ATOM 3318 C C . ASP B 1 160 ? 7.566 4.163 1.451 1.00 62.35 160 ASP B C 1
ATOM 3319 O O . ASP B 1 160 ? 7.005 3.099 1.587 1.00 61.60 160 ASP B O 1
ATOM 3324 N N . ASP B 1 161 ? 8.609 4.294 0.658 1.00 62.36 161 ASP B N 1
ATOM 3325 C CA . ASP B 1 161 ? 9.096 3.131 -0.050 1.00 62.68 161 ASP B CA 1
ATOM 3326 C C . ASP B 1 161 ? 8.025 2.642 -1.007 1.00 61.66 161 ASP B C 1
ATOM 3327 O O . ASP B 1 161 ? 7.878 1.479 -1.268 1.00 62.02 161 ASP B O 1
ATOM 3332 N N . ARG B 1 162 ? 7.281 3.579 -1.532 1.00 60.01 162 ARG B N 1
ATOM 3333 C CA . ARG B 1 162 ? 6.259 3.342 -2.556 1.00 59.12 162 ARG B CA 1
ATOM 3334 C C . ARG B 1 162 ? 6.274 4.370 -3.718 1.00 57.97 162 ARG B C 1
ATOM 3335 O O . ARG B 1 162 ? 6.147 5.591 -3.496 1.00 58.05 162 ARG B O 1
ATOM 3343 N N . VAL B 1 163 ? 6.430 3.885 -4.949 1.00 55.66 163 VAL B N 1
ATOM 3344 C CA . VAL B 1 163 ? 6.162 4.726 -6.123 1.00 53.27 163 VAL B CA 1
ATOM 3345 C C . VAL B 1 163 ? 4.661 4.807 -6.392 1.00 52.63 163 VAL B C 1
ATOM 3346 O O . VAL B 1 163 ? 4.037 3.794 -6.681 1.00 52.11 163 VAL B O 1
ATOM 3350 N N . GLU B 1 164 ? 4.094 6.011 -6.290 1.00 52.17 164 GLU B N 1
ATOM 3351 C CA . GLU B 1 164 ? 2.654 6.207 -6.447 1.00 52.24 164 GLU B CA 1
ATOM 3352 C C . GLU B 1 164 ? 2.288 6.361 -7.917 1.00 50.98 164 GLU B C 1
ATOM 3353 O O . GLU B 1 164 ? 1.211 5.936 -8.353 1.00 50.29 164 GLU B O 1
ATOM 3359 N N . GLY B 1 165 ? 3.205 6.976 -8.663 1.00 49.90 165 GLY B N 1
ATOM 3360 C CA . GLY B 1 165 ? 3.030 7.287 -10.076 1.00 47.55 165 GLY B CA 1
ATOM 3361 C C . GLY B 1 165 ? 4.287 7.980 -10.556 1.00 46.53 165 GLY B C 1
ATOM 3362 O O . GLY B 1 165 ? 5.181 8.339 -9.743 1.00 46.30 165 GLY B O 1
ATOM 3363 N N . PHE B 1 166 ? 4.376 8.165 -11.871 1.00 44.52 166 PHE B N 1
ATOM 3364 C CA . PHE B 1 166 ? 5.458 8.921 -12.443 1.00 42.80 166 PHE B CA 1
ATOM 3365 C C . PHE B 1 166 ? 5.220 9.411 -13.875 1.00 42.76 166 PHE B C 1
ATOM 3366 O O . PHE B 1 166 ? 4.243 9.006 -14.512 1.00 43.37 166 PHE B O 1
ATOM 3374 N N . SER B 1 167 ? 6.127 10.255 -14.372 1.00 41.45 167 SER B N 1
ATOM 3375 C CA . SER B 1 167 ? 6.022 10.871 -15.679 1.00 41.10 167 SER B CA 1
ATOM 3376 C C . SER B 1 167 ? 7.372 10.971 -16.407 1.00 41.29 167 SER B C 1
ATOM 3377 O O . SER B 1 167 ? 8.294 11.629 -15.915 1.00 41.46 167 SER B O 1
ATOM 3380 N N . THR B 1 168 ? 7.504 10.349 -17.577 1.00 40.40 168 THR B N 1
ATOM 3381 C CA . THR B 1 168 ? 8.680 10.571 -18.403 1.00 39.58 168 THR B CA 1
ATOM 3382 C C . THR B 1 168 ? 8.526 11.855 -19.194 1.00 40.35 168 THR B C 1
ATOM 3383 O O . THR B 1 168 ? 7.384 12.266 -19.534 1.00 41.85 168 THR B O 1
ATOM 3387 N N . PHE B 1 169 ? 9.659 12.497 -19.473 1.00 39.09 169 PHE B N 1
ATOM 3388 C CA . PHE B 1 169 ? 9.757 13.602 -20.392 1.00 37.91 169 PHE B CA 1
ATOM 3389 C C . PHE B 1 169 ? 10.982 13.274 -21.179 1.00 38.21 169 PHE B C 1
ATOM 3390 O O . PHE B 1 169 ? 12.013 12.946 -20.597 1.00 38.70 169 PHE B O 1
ATOM 3398 N N . MET B 1 170 ? 10.902 13.315 -22.500 1.00 38.52 170 MET B N 1
ATOM 3399 C CA . MET B 1 170 ? 11.998 12.759 -23.306 1.00 38.47 170 MET B CA 1
ATOM 3400 C C . MET B 1 170 ? 13.009 13.830 -23.706 1.00 39.94 170 MET B C 1
ATOM 3401 O O . MET B 1 170 ? 13.541 13.829 -24.830 1.00 40.31 170 MET B O 1
ATOM 3406 N N . THR B 1 171 ? 13.313 14.712 -22.744 1.00 40.59 171 THR B N 1
ATOM 3407 C CA . THR B 1 171 ? 14.091 15.921 -23.018 1.00 40.85 171 THR B CA 1
ATOM 3408 C C . THR B 1 171 ? 15.495 15.614 -23.510 1.00 39.70 171 THR B C 1
ATOM 3409 O O . THR B 1 171 ? 15.946 16.191 -24.475 1.00 40.34 171 THR B O 1
ATOM 3413 N N . GLY B 1 172 ? 16.191 14.677 -22.900 1.00 38.97 172 GLY B N 1
ATOM 3414 C CA . GLY B 1 172 ? 17.529 14.374 -23.398 1.00 38.24 172 GLY B CA 1
ATOM 3415 C C . GLY B 1 172 ? 17.616 13.851 -24.822 1.00 38.51 172 GLY B C 1
ATOM 3416 O O . GLY B 1 172 ? 18.475 14.259 -25.574 1.00 38.72 172 GLY B O 1
ATOM 3417 N N . GLU B 1 173 ? 16.749 12.907 -25.178 1.00 39.42 173 GLU B N 1
ATOM 3418 C CA . GLU B 1 173 ? 16.698 12.330 -26.531 1.00 39.97 173 GLU B CA 1
ATOM 3419 C C . GLU B 1 173 ? 16.248 13.376 -27.565 1.00 40.23 173 GLU B C 1
ATOM 3420 O O . GLU B 1 173 ? 16.740 13.384 -28.719 1.00 41.43 173 GLU B O 1
ATOM 3426 N N . LEU B 1 174 ? 15.336 14.259 -27.160 1.00 39.80 174 LEU B N 1
ATOM 3427 C CA . LEU B 1 174 ? 14.967 15.389 -27.991 1.00 40.57 174 LEU B CA 1
ATOM 3428 C C . LEU B 1 174 ? 16.145 16.325 -28.167 1.00 41.63 174 LEU B C 1
ATOM 3429 O O . LEU B 1 174 ? 16.426 16.754 -29.284 1.00 42.14 174 LEU B O 1
ATOM 3434 N N . PHE B 1 175 ? 16.874 16.621 -27.100 1.00 42.96 175 PHE B N 1
ATOM 3435 C CA . PHE B 1 175 ? 18.031 17.498 -27.276 1.00 44.72 175 PHE B CA 1
ATOM 3436 C C . PHE B 1 175 ? 18.971 16.923 -28.325 1.00 45.08 175 PHE B C 1
ATOM 3437 O O . PHE B 1 175 ? 19.309 17.599 -29.293 1.00 43.98 175 PHE B O 1
ATOM 3445 N N . ASP B 1 176 ? 19.322 15.648 -28.161 1.00 46.30 176 ASP B N 1
ATOM 3446 C CA . ASP B 1 176 ? 20.213 14.985 -29.115 1.00 47.81 176 ASP B CA 1
ATOM 3447 C C . ASP B 1 176 ? 19.713 14.967 -30.533 1.00 47.25 176 ASP B C 1
ATOM 3448 O O . ASP B 1 176 ? 20.456 15.344 -31.457 1.00 47.82 176 ASP B O 1
ATOM 3453 N N . THR B 1 177 ? 18.466 14.560 -30.749 1.00 46.57 177 THR B N 1
ATOM 3454 C CA . THR B 1 177 ? 18.089 14.425 -32.148 1.00 46.56 177 THR B CA 1
ATOM 3455 C C . THR B 1 177 ? 17.839 15.779 -32.799 1.00 45.60 177 THR B C 1
ATOM 3456 O O . THR B 1 177 ? 18.067 15.939 -33.985 1.00 44.68 177 THR B O 1
ATOM 3460 N N . ILE B 1 178 ? 17.413 16.752 -31.999 1.00 45.23 178 ILE B N 1
ATOM 3461 C CA . ILE B 1 178 ? 17.226 18.085 -32.515 1.00 44.53 178 ILE B CA 1
ATOM 3462 C C . ILE B 1 178 ? 18.599 18.662 -32.846 1.00 45.46 178 ILE B C 1
ATOM 3463 O O . ILE B 1 178 ? 18.767 19.195 -33.949 1.00 45.63 178 ILE B O 1
ATOM 3468 N N . ALA B 1 179 ? 19.571 18.509 -31.934 1.00 45.35 179 ALA B N 1
ATOM 3469 C CA . ALA B 1 179 ? 20.919 19.012 -32.165 1.00 46.01 179 ALA B CA 1
ATOM 3470 C C . ALA B 1 179 ? 21.626 18.375 -33.374 1.00 47.20 179 ALA B C 1
ATOM 3471 O O . ALA B 1 179 ? 22.426 19.039 -34.033 1.00 46.43 179 ALA B O 1
ATOM 3473 N N . ARG B 1 180 ? 21.333 17.102 -33.666 1.00 49.29 180 ARG B N 1
ATOM 3474 C CA . ARG B 1 180 ? 22.031 16.376 -34.766 1.00 51.57 180 ARG B CA 1
ATOM 3475 C C . ARG B 1 180 ? 21.295 16.325 -36.119 1.00 50.87 180 ARG B C 1
ATOM 3476 O O . ARG B 1 180 ? 21.928 16.271 -37.157 1.00 51.29 180 ARG B O 1
ATOM 3484 N N . HIS B 1 181 ? 19.969 16.323 -36.115 1.00 50.65 181 HIS B N 1
ATOM 3485 C CA . HIS B 1 181 ? 19.232 15.999 -37.331 1.00 50.89 181 HIS B CA 1
ATOM 3486 C C . HIS B 1 181 ? 18.241 17.047 -37.868 1.00 50.18 181 HIS B C 1
ATOM 3487 O O . HIS B 1 181 ? 17.658 16.816 -38.895 1.00 50.71 181 HIS B O 1
ATOM 3494 N N . THR B 1 182 ? 18.055 18.184 -37.199 1.00 49.18 182 THR B N 1
ATOM 3495 C CA . THR B 1 182 ? 17.236 19.241 -37.740 1.00 47.83 182 THR B CA 1
ATOM 3496 C C . THR B 1 182 ? 18.083 20.417 -38.181 1.00 49.11 182 THR B C 1
ATOM 3497 O O . THR B 1 182 ? 19.306 20.481 -37.918 1.00 50.10 182 THR B O 1
ATOM 3501 N N . ILE B 1 183 ? 17.441 21.395 -38.811 1.00 49.02 183 ILE B N 1
ATOM 3502 C CA . ILE B 1 183 ? 18.154 22.593 -39.229 1.00 48.57 183 ILE B CA 1
ATOM 3503 C C . ILE B 1 183 ? 18.981 23.218 -38.102 1.00 49.09 183 ILE B C 1
ATOM 3504 O O . ILE B 1 183 ? 19.981 23.872 -38.359 1.00 51.32 183 ILE B O 1
ATOM 3509 N N . LEU B 1 184 ? 18.577 23.056 -36.857 1.00 48.73 184 LEU B N 1
ATOM 3510 C CA . LEU B 1 184 ? 19.296 23.699 -35.765 1.00 49.11 184 LEU B CA 1
ATOM 3511 C C . LEU B 1 184 ? 20.741 23.202 -35.583 1.00 50.11 184 LEU B C 1
ATOM 3512 O O . LEU B 1 184 ? 21.521 23.806 -34.836 1.00 50.09 184 LEU B O 1
ATOM 3517 N N . SER B 1 185 ? 21.097 22.094 -36.229 1.00 50.92 185 SER B N 1
ATOM 3518 C CA . SER B 1 185 ? 22.473 21.641 -36.175 1.00 52.52 185 SER B CA 1
ATOM 3519 C C . SER B 1 185 ? 23.404 22.736 -36.692 1.00 53.64 185 SER B C 1
ATOM 3520 O O . SER B 1 185 ? 24.580 22.803 -36.308 1.00 53.68 185 SER B O 1
ATOM 3523 N N . HIS B 1 186 ? 22.856 23.606 -37.540 1.00 54.62 186 HIS B N 1
ATOM 3524 C CA . HIS B 1 186 ? 23.609 24.709 -38.122 1.00 55.79 186 HIS B CA 1
ATOM 3525 C C . HIS B 1 186 ? 23.863 25.792 -37.122 1.00 55.85 186 HIS B C 1
ATOM 3526 O O . HIS B 1 186 ? 24.824 26.504 -37.239 1.00 55.90 186 HIS B O 1
ATOM 3533 N N . ALA B 1 187 ? 22.999 25.888 -36.125 1.00 57.21 187 ALA B N 1
ATOM 3534 C CA . ALA B 1 187 ? 23.076 26.893 -35.085 1.00 58.62 187 ALA B CA 1
ATOM 3535 C C . ALA B 1 187 ? 23.988 26.489 -33.924 1.00 60.64 187 ALA B C 1
ATOM 3536 O O . ALA B 1 187 ? 24.638 27.347 -33.327 1.00 60.92 187 ALA B O 1
ATOM 3538 N N . VAL B 1 188 ? 24.030 25.195 -33.597 1.00 62.89 188 VAL B N 1
ATOM 3539 C CA . VAL B 1 188 ? 24.728 24.717 -32.395 1.00 65.06 188 VAL B CA 1
ATOM 3540 C C . VAL B 1 188 ? 25.965 23.823 -32.633 1.00 67.19 188 VAL B C 1
ATOM 3541 O O . VAL B 1 188 ? 26.803 23.660 -31.713 1.00 67.21 188 VAL B O 1
ATOM 3545 N N . ALA B 1 189 ? 26.067 23.250 -33.842 1.00 69.49 189 ALA B N 1
ATOM 3546 C CA . ALA B 1 189 ? 26.883 22.036 -34.066 1.00 71.90 189 ALA B CA 1
ATOM 3547 C C . ALA B 1 189 ? 28.328 22.202 -33.591 1.00 73.52 189 ALA B C 1
ATOM 3548 O O . ALA B 1 189 ? 28.807 21.449 -32.726 1.00 73.55 189 ALA B O 1
ATOM 3550 N N . GLU B 1 190 ? 28.985 23.229 -34.126 1.00 75.32 190 GLU B N 1
ATOM 3551 C CA . GLU B 1 190 ? 30.407 23.459 -33.890 1.00 77.08 190 GLU B CA 1
ATOM 3552 C C . GLU B 1 190 ? 30.746 23.976 -32.465 1.00 77.13 190 GLU B C 1
ATOM 3553 O O . GLU B 1 190 ? 31.889 24.362 -32.215 1.00 77.78 190 GLU B O 1
ATOM 3559 N N . ALA B 1 191 ? 29.770 23.972 -31.548 1.00 76.51 191 ALA B N 1
ATOM 3560 C CA . ALA B 1 191 ? 30.052 24.025 -30.108 1.00 76.41 191 ALA B CA 1
ATOM 3561 C C . ALA B 1 191 ? 29.826 22.624 -29.557 1.00 76.49 191 ALA B C 1
ATOM 3562 O O . ALA B 1 191 ? 29.022 21.871 -30.128 1.00 77.02 191 ALA B O 1
ATOM 3564 N N . ASP B 1 192 ? 30.501 22.275 -28.455 1.00 76.00 192 ASP B N 1
ATOM 3565 C CA . ASP B 1 192 ? 30.280 20.976 -27.778 1.00 75.55 192 ASP B CA 1
ATOM 3566 C C . ASP B 1 192 ? 29.663 21.162 -26.392 1.00 74.54 192 ASP B C 1
ATOM 3567 O O . ASP B 1 192 ? 29.079 20.242 -25.820 1.00 74.08 192 ASP B O 1
ATOM 3572 N N . THR B 1 193 ? 29.792 22.364 -25.854 1.00 73.56 193 THR B N 1
ATOM 3573 C CA . THR B 1 193 ? 29.446 22.623 -24.451 1.00 72.72 193 THR B CA 1
ATOM 3574 C C . THR B 1 193 ? 28.902 24.025 -24.284 1.00 71.63 193 THR B C 1
ATOM 3575 O O . THR B 1 193 ? 28.941 24.832 -25.221 1.00 71.06 193 THR B O 1
ATOM 3579 N N . PHE B 1 194 ? 28.431 24.309 -23.074 1.00 70.37 194 PHE B N 1
ATOM 3580 C CA . PHE B 1 194 ? 28.049 25.643 -22.706 1.00 69.61 194 PHE B CA 1
ATOM 3581 C C . PHE B 1 194 ? 28.007 25.714 -21.202 1.00 69.93 194 PHE B C 1
ATOM 3582 O O . PHE B 1 194 ? 27.725 24.718 -20.546 1.00 69.85 194 PHE B O 1
ATOM 3590 N N . ALA B 1 195 ? 28.275 26.898 -20.661 1.00 70.30 195 ALA B N 1
ATOM 3591 C CA . ALA B 1 195 ? 28.335 27.097 -19.214 1.00 70.56 195 ALA B CA 1
ATOM 3592 C C . ALA B 1 195 ? 26.939 27.234 -18.619 1.00 70.31 195 ALA B C 1
ATOM 3593 O O . ALA B 1 195 ? 26.230 28.197 -18.888 1.00 70.55 195 ALA B O 1
ATOM 3595 N N . ALA B 1 196 ? 26.561 26.250 -17.812 1.00 70.01 196 ALA B N 1
ATOM 3596 C CA . ALA B 1 196 ? 25.292 26.236 -17.073 1.00 69.42 196 ALA B CA 1
ATOM 3597 C C . ALA B 1 196 ? 24.806 27.598 -16.543 1.00 69.16 196 ALA B C 1
ATOM 3598 O O . ALA B 1 196 ? 23.580 27.868 -16.452 1.00 69.12 196 ALA B O 1
ATOM 3600 N N . GLY B 1 197 ? 25.766 28.441 -16.160 1.00 68.63 197 GLY B N 1
ATOM 3601 C CA . GLY B 1 197 ? 25.448 29.723 -15.528 1.00 67.70 197 GLY B CA 1
ATOM 3602 C C . GLY B 1 197 ? 25.001 30.770 -16.523 1.00 66.89 197 GLY B C 1
ATOM 3603 O O . GLY B 1 197 ? 24.249 31.682 -16.161 1.00 66.47 197 GLY B O 1
ATOM 3604 N N . SER B 1 198 ? 25.467 30.630 -17.775 1.00 66.44 198 SER B N 1
ATOM 3605 C CA . SER B 1 198 ? 25.202 31.607 -18.848 1.00 65.48 198 SER B CA 1
ATOM 3606 C C . SER B 1 198 ? 23.733 31.941 -18.851 1.00 64.56 198 SER B C 1
ATOM 3607 O O . SER B 1 198 ? 22.891 31.066 -18.610 1.00 64.40 198 SER B O 1
ATOM 3610 N N . ALA B 1 199 ? 23.445 33.220 -19.081 1.00 63.68 199 ALA B N 1
ATOM 3611 C CA . ALA B 1 199 ? 22.077 33.737 -19.075 1.00 62.11 199 ALA B CA 1
ATOM 3612 C C . ALA B 1 199 ? 21.281 33.182 -20.256 1.00 60.73 199 ALA B C 1
ATOM 3613 O O . ALA B 1 199 ? 20.065 33.013 -20.159 1.00 60.74 199 ALA B O 1
ATOM 3615 N N . ALA B 1 200 ? 21.970 32.895 -21.360 1.00 59.21 200 ALA B N 1
ATOM 3616 C CA . ALA B 1 200 ? 21.335 32.232 -22.488 1.00 58.68 200 ALA B CA 1
ATOM 3617 C C . ALA B 1 200 ? 20.498 31.038 -21.972 1.00 58.55 200 ALA B C 1
ATOM 3618 O O . ALA B 1 200 ? 19.303 30.927 -22.296 1.00 58.55 200 ALA B O 1
ATOM 3620 N N . PHE B 1 201 ? 21.093 30.217 -21.099 1.00 57.67 201 PHE B N 1
ATOM 3621 C CA . PHE B 1 201 ? 20.408 29.057 -20.531 1.00 56.65 201 PHE B CA 1
ATOM 3622 C C . PHE B 1 201 ? 19.188 29.328 -19.656 1.00 55.89 201 PHE B C 1
ATOM 3623 O O . PHE B 1 201 ? 18.128 28.736 -19.891 1.00 56.81 201 PHE B O 1
ATOM 3631 N N . THR B 1 202 ? 19.298 30.178 -18.645 1.00 54.44 202 THR B N 1
ATOM 3632 C CA . THR B 1 202 ? 18.142 30.384 -17.757 1.00 53.28 202 THR B CA 1
ATOM 3633 C C . THR B 1 202 ? 17.062 31.259 -18.370 1.00 53.65 202 THR B C 1
ATOM 3634 O O . THR B 1 202 ? 15.902 31.202 -17.925 1.00 53.97 202 THR B O 1
ATOM 3638 N N . ASP B 1 203 ? 17.430 32.102 -19.345 1.00 53.60 203 ASP B N 1
ATOM 3639 C CA . ASP B 1 203 ? 16.409 32.838 -20.108 1.00 54.20 203 ASP B CA 1
ATOM 3640 C C . ASP B 1 203 ? 15.497 31.840 -20.844 1.00 52.63 203 ASP B C 1
ATOM 3641 O O . ASP B 1 203 ? 14.267 31.930 -20.710 1.00 52.87 203 ASP B O 1
ATOM 3646 N N . ALA B 1 204 ? 16.117 30.898 -21.580 1.00 50.55 204 ALA B N 1
ATOM 3647 C CA . ALA B 1 204 ? 15.432 29.837 -22.322 1.00 49.14 204 ALA B CA 1
ATOM 3648 C C . ALA B 1 204 ? 14.467 29.068 -21.430 1.00 48.87 204 ALA B C 1
ATOM 3649 O O . ALA B 1 204 ? 13.263 28.933 -21.757 1.00 49.43 204 ALA B O 1
ATOM 3651 N N . VAL B 1 205 ? 14.982 28.626 -20.281 1.00 47.46 205 VAL B N 1
ATOM 3652 C CA . VAL B 1 205 ? 14.200 27.898 -19.274 1.00 45.90 205 VAL B CA 1
ATOM 3653 C C . VAL B 1 205 ? 13.052 28.715 -18.751 1.00 46.31 205 VAL B C 1
ATOM 3654 O O . VAL B 1 205 ? 11.972 28.190 -18.500 1.00 46.84 205 VAL B O 1
ATOM 3658 N N . SER B 1 206 ? 13.267 29.996 -18.552 1.00 46.57 206 SER B N 1
ATOM 3659 C CA . SER B 1 206 ? 12.183 30.795 -18.016 1.00 47.76 206 SER B CA 1
ATOM 3660 C C . SER B 1 206 ? 11.119 31.102 -19.099 1.00 48.34 206 SER B C 1
ATOM 3661 O O . SER B 1 206 ? 9.926 30.889 -18.876 1.00 47.87 206 SER B O 1
ATOM 3664 N N . ARG B 1 207 ? 11.520 31.563 -20.280 1.00 49.05 207 ARG B N 1
ATOM 3665 C CA . ARG B 1 207 ? 10.471 31.917 -21.240 1.00 50.82 207 ARG B CA 1
ATOM 3666 C C . ARG B 1 207 ? 9.675 30.684 -21.643 1.00 50.94 207 ARG B C 1
ATOM 3667 O O . ARG B 1 207 ? 8.452 30.762 -21.819 1.00 51.00 207 ARG B O 1
ATOM 3675 N N . THR B 1 208 ? 10.347 29.535 -21.709 1.00 51.55 208 THR B N 1
ATOM 3676 C CA . THR B 1 208 ? 9.619 28.277 -21.975 1.00 52.11 208 THR B CA 1
ATOM 3677 C C . THR B 1 208 ? 8.756 27.766 -20.800 1.00 52.47 208 THR B C 1
ATOM 3678 O O . THR B 1 208 ? 7.614 27.357 -21.043 1.00 52.41 208 THR B O 1
ATOM 3682 N N . ARG B 1 209 ? 9.265 27.826 -19.552 1.00 52.17 209 ARG B N 1
ATOM 3683 C CA . ARG B 1 209 ? 8.485 27.400 -18.375 1.00 52.20 209 ARG B CA 1
ATOM 3684 C C . ARG B 1 209 ? 7.225 28.268 -18.229 1.00 51.99 209 ARG B C 1
ATOM 3685 O O . ARG B 1 209 ? 6.146 27.771 -17.876 1.00 51.17 209 ARG B O 1
ATOM 3693 N N . GLU B 1 210 ? 7.375 29.551 -18.550 1.00 52.08 210 GLU B N 1
ATOM 3694 C CA . GLU B 1 210 ? 6.256 30.513 -18.601 1.00 52.56 210 GLU B CA 1
ATOM 3695 C C . GLU B 1 210 ? 5.296 30.372 -19.823 1.00 51.99 210 GLU B C 1
ATOM 3696 O O . GLU B 1 210 ? 4.092 30.635 -19.701 1.00 52.25 210 GLU B O 1
ATOM 3702 N N . ASN B 1 211 ? 5.818 29.969 -20.992 1.00 50.64 211 ASN B N 1
ATOM 3703 C CA . ASN B 1 211 ? 4.982 29.813 -22.192 1.00 48.73 211 ASN B CA 1
ATOM 3704 C C . ASN B 1 211 ? 5.104 28.445 -22.892 1.00 46.70 211 ASN B C 1
ATOM 3705 O O . ASN B 1 211 ? 5.483 28.373 -24.049 1.00 46.51 211 ASN B O 1
ATOM 3710 N N . PRO B 1 212 ? 4.785 27.352 -22.196 1.00 44.33 212 PRO B N 1
ATOM 3711 C CA . PRO B 1 212 ? 4.868 26.049 -22.836 1.00 42.75 212 PRO B CA 1
ATOM 3712 C C . PRO B 1 212 ? 4.281 25.979 -24.278 1.00 41.46 212 PRO B C 1
ATOM 3713 O O . PRO B 1 212 ? 4.888 25.388 -25.172 1.00 40.26 212 PRO B O 1
ATOM 3717 N N . ALA B 1 213 ? 3.133 26.620 -24.499 1.00 40.36 213 ALA B N 1
ATOM 3718 C CA . ALA B 1 213 ? 2.456 26.624 -25.815 1.00 38.58 213 ALA B CA 1
ATOM 3719 C C . ALA B 1 213 ? 3.350 26.974 -26.997 1.00 37.97 213 ALA B C 1
ATOM 3720 O O . ALA B 1 213 ? 3.116 26.478 -28.120 1.00 37.77 213 ALA B O 1
ATOM 3722 N N . LEU B 1 214 ? 4.359 27.805 -26.744 1.00 37.37 214 LEU B N 1
ATOM 3723 C CA . LEU B 1 214 ? 5.212 28.362 -27.791 1.00 38.21 214 LEU B CA 1
ATOM 3724 C C . LEU B 1 214 ? 6.460 27.564 -28.038 1.00 37.86 214 LEU B C 1
ATOM 3725 O O . LEU B 1 214 ? 7.318 27.983 -28.823 1.00 39.29 214 LEU B O 1
ATOM 3730 N N . ALA B 1 215 ? 6.597 26.439 -27.361 1.00 37.48 215 ALA B N 1
ATOM 3731 C CA . ALA B 1 215 ? 7.842 25.658 -27.438 1.00 37.70 215 ALA B CA 1
ATOM 3732 C C . ALA B 1 215 ? 8.451 25.448 -28.847 1.00 37.88 215 ALA B C 1
ATOM 3733 O O . ALA B 1 215 ? 9.685 25.653 -29.005 1.00 38.69 215 ALA B O 1
ATOM 3735 N N . THR B 1 216 ? 7.628 25.072 -29.846 1.00 37.08 216 THR B N 1
ATOM 3736 C CA . THR B 1 216 ? 8.140 24.705 -31.187 1.00 37.18 216 THR B CA 1
ATOM 3737 C C . THR B 1 216 ? 8.355 25.940 -32.071 1.00 37.06 216 THR B C 1
ATOM 3738 O O . THR B 1 216 ? 9.007 25.886 -33.122 1.00 36.54 216 THR B O 1
ATOM 3742 N N . ASN B 1 217 ? 7.825 27.065 -31.613 1.00 36.81 217 ASN B N 1
ATOM 3743 C CA . ASN B 1 217 ? 8.235 28.338 -32.134 1.00 37.37 217 ASN B CA 1
ATOM 3744 C C . ASN B 1 217 ? 9.591 28.742 -31.536 1.00 37.77 217 ASN B C 1
ATOM 3745 O O . ASN B 1 217 ? 10.555 29.030 -32.269 1.00 36.60 217 ASN B O 1
ATOM 3750 N N . LEU B 1 218 ? 9.664 28.718 -30.201 1.00 38.79 218 LEU B N 1
ATOM 3751 C CA . LEU B 1 218 ? 10.938 29.033 -29.489 1.00 39.49 218 LEU B CA 1
ATOM 3752 C C . LEU B 1 218 ? 12.108 28.262 -30.064 1.00 39.92 218 LEU B C 1
ATOM 3753 O O . LEU B 1 218 ? 13.155 28.855 -30.334 1.00 40.93 218 LEU B O 1
ATOM 3758 N N . LEU B 1 219 ? 11.900 26.977 -30.347 1.00 39.73 219 LEU B N 1
ATOM 3759 C CA . LEU B 1 219 ? 12.953 26.179 -30.964 1.00 40.41 219 LEU B CA 1
ATOM 3760 C C . LEU B 1 219 ? 13.350 26.719 -32.334 1.00 40.82 219 LEU B C 1
ATOM 3761 O O . LEU B 1 219 ? 14.539 26.756 -32.668 1.00 40.81 219 LEU B O 1
ATOM 3766 N N . PHE B 1 220 ? 12.377 27.192 -33.118 1.00 40.56 220 PHE B N 1
ATOM 3767 C CA . PHE B 1 220 ? 12.754 27.696 -34.402 1.00 40.31 220 PHE B CA 1
ATOM 3768 C C . PHE B 1 220 ? 13.594 28.953 -34.272 1.00 40.50 220 PHE B C 1
ATOM 3769 O O . PHE B 1 220 ? 14.547 29.144 -35.020 1.00 39.77 220 PHE B O 1
ATOM 3777 N N . SER B 1 221 ? 13.303 29.737 -33.267 1.00 41.78 221 SER B N 1
ATOM 3778 C CA . SER B 1 221 ? 13.987 30.969 -33.007 1.00 42.72 221 SER B CA 1
ATOM 3779 C C . SER B 1 221 ? 15.459 30.802 -32.758 1.00 43.63 221 SER B C 1
ATOM 3780 O O . SER B 1 221 ? 16.206 31.686 -33.019 1.00 43.94 221 SER B O 1
ATOM 3783 N N . VAL B 1 222 ? 15.907 29.690 -32.231 1.00 43.95 222 VAL B N 1
ATOM 3784 C CA . VAL B 1 222 ? 17.325 29.596 -32.101 1.00 44.27 222 VAL B CA 1
ATOM 3785 C C . VAL B 1 222 ? 17.962 29.651 -33.484 1.00 44.97 222 VAL B C 1
ATOM 3786 O O . VAL B 1 222 ? 18.962 30.268 -33.641 1.00 45.81 222 VAL B O 1
ATOM 3790 N N . ARG B 1 223 ? 17.410 28.994 -34.483 1.00 45.27 223 ARG B N 1
ATOM 3791 C CA . ARG B 1 223 ? 17.917 29.143 -35.839 1.00 45.51 223 ARG B CA 1
ATOM 3792 C C . ARG B 1 223 ? 17.639 30.477 -36.507 1.00 45.18 223 ARG B C 1
ATOM 3793 O O . ARG B 1 223 ? 18.430 30.938 -37.254 1.00 45.97 223 ARG B O 1
ATOM 3801 N N . ALA B 1 224 ? 16.489 31.076 -36.283 1.00 44.69 224 ALA B N 1
ATOM 3802 C CA . ALA B 1 224 ? 16.222 32.389 -36.893 1.00 44.59 224 ALA B CA 1
ATOM 3803 C C . ALA B 1 224 ? 17.049 33.477 -36.216 1.00 45.22 224 ALA B C 1
ATOM 3804 O O . ALA B 1 224 ? 17.448 34.450 -36.881 1.00 44.89 224 ALA B O 1
ATOM 3806 N N . GLY B 1 225 ? 17.281 33.311 -34.900 1.00 45.23 225 GLY B N 1
ATOM 3807 C CA . GLY B 1 225 ? 18.210 34.125 -34.124 1.00 45.88 225 GLY B CA 1
ATOM 3808 C C . GLY B 1 225 ? 19.603 34.062 -34.726 1.00 47.26 225 GLY B C 1
ATOM 3809 O O . GLY B 1 225 ? 20.276 35.075 -34.897 1.00 47.36 225 GLY B O 1
ATOM 3810 N N . GLN B 1 226 ? 20.024 32.872 -35.115 1.00 48.09 226 GLN B N 1
ATOM 3811 C CA . GLN B 1 226 ? 21.343 32.711 -35.684 1.00 49.47 226 GLN B CA 1
ATOM 3812 C C . GLN B 1 226 ? 21.438 33.293 -37.069 1.00 50.31 226 GLN B C 1
ATOM 3813 O O . GLN B 1 226 ? 22.472 33.813 -37.442 1.00 50.91 226 GLN B O 1
ATOM 3819 N N . LEU B 1 227 ? 20.357 33.208 -37.842 1.00 51.68 227 LEU B N 1
ATOM 3820 C CA . LEU B 1 227 ? 20.316 33.817 -39.164 1.00 51.84 227 LEU B CA 1
ATOM 3821 C C . LEU B 1 227 ? 20.274 35.364 -39.161 1.00 52.52 227 LEU B C 1
ATOM 3822 O O . LEU B 1 227 ? 20.990 35.998 -39.936 1.00 51.78 227 LEU B O 1
ATOM 3827 N N . LEU B 1 228 ? 19.438 35.965 -38.312 1.00 52.99 228 LEU B N 1
ATOM 3828 C CA . LEU B 1 228 ? 19.195 37.420 -38.391 1.00 54.09 228 LEU B CA 1
ATOM 3829 C C . LEU B 1 228 ? 20.189 38.296 -37.604 1.00 55.56 228 LEU B C 1
ATOM 3830 O O . LEU B 1 228 ? 20.598 39.374 -38.050 1.00 56.51 228 LEU B O 1
ATOM 3835 N N . HIS B 1 229 ? 20.526 37.827 -36.420 1.00 56.62 229 HIS B N 1
ATOM 3836 C CA . HIS B 1 229 ? 21.604 38.341 -35.610 1.00 57.82 229 HIS B CA 1
ATOM 3837 C C . HIS B 1 229 ? 22.524 37.163 -35.655 1.00 59.49 229 HIS B C 1
ATOM 3838 O O . HIS B 1 229 ? 22.134 36.145 -36.243 1.00 61.12 229 HIS B O 1
ATOM 3845 N N . GLY B 1 230 ? 23.728 37.233 -35.116 1.00 59.76 230 GLY B N 1
ATOM 3846 C CA . GLY B 1 230 ? 24.576 36.041 -35.262 1.00 60.99 230 GLY B CA 1
ATOM 3847 C C . GLY B 1 230 ? 24.803 35.379 -33.922 1.00 62.17 230 GLY B C 1
ATOM 3848 O O . GLY B 1 230 ? 25.848 35.599 -33.301 1.00 62.88 230 GLY B O 1
ATOM 3849 N N . THR B 1 231 ? 23.825 34.613 -33.435 1.00 62.22 231 THR B N 1
ATOM 3850 C CA . THR B 1 231 ? 23.988 33.937 -32.147 1.00 62.31 231 THR B CA 1
ATOM 3851 C C . THR B 1 231 ? 25.218 33.037 -32.156 1.00 61.84 231 THR B C 1
ATOM 3852 O O . THR B 1 231 ? 25.505 32.352 -33.152 1.00 61.88 231 THR B O 1
ATOM 3856 N N . ALA B 1 232 ? 25.955 33.092 -31.047 1.00 61.59 232 ALA B N 1
ATOM 3857 C CA . ALA B 1 232 ? 27.126 32.248 -30.822 1.00 60.91 232 ALA B CA 1
ATOM 3858 C C . ALA B 1 232 ? 26.621 30.830 -30.569 1.00 60.36 232 ALA B C 1
ATOM 3859 O O . ALA B 1 232 ? 25.613 30.642 -29.866 1.00 59.90 232 ALA B O 1
ATOM 3860 N N . ALA B 1 233 ? 27.326 29.852 -31.142 1.00 59.64 233 ALA B N 1
ATOM 3861 C CA . ALA B 1 233 ? 26.958 28.436 -31.034 1.00 59.59 233 ALA B CA 1
ATOM 3862 C C . ALA B 1 233 ? 26.681 27.925 -29.569 1.00 60.03 233 ALA B C 1
ATOM 3863 O O . ALA B 1 233 ? 25.750 27.141 -29.333 1.00 59.94 233 ALA B O 1
ATOM 3865 N N . ALA B 1 234 ? 27.445 28.398 -28.585 1.00 59.88 234 ALA B N 1
ATOM 3866 C CA . ALA B 1 234 ? 27.203 27.973 -27.211 1.00 59.63 234 ALA B CA 1
ATOM 3867 C C . ALA B 1 234 ? 25.893 28.558 -26.668 1.00 59.48 234 ALA B C 1
ATOM 3868 O O . ALA B 1 234 ? 25.147 27.892 -25.933 1.00 60.02 234 ALA B O 1
ATOM 3870 N N . ASP B 1 235 ? 25.596 29.800 -27.021 1.00 58.74 235 ASP B N 1
ATOM 3871 C CA . ASP B 1 235 ? 24.349 30.391 -26.566 1.00 58.09 235 ASP B CA 1
ATOM 3872 C C . ASP B 1 235 ? 23.096 29.746 -27.226 1.00 56.59 235 ASP B C 1
ATOM 3873 O O . ASP B 1 235 ? 22.029 29.625 -26.580 1.00 55.49 235 ASP B O 1
ATOM 3878 N N . ALA B 1 236 ? 23.258 29.305 -28.483 1.00 54.38 236 ALA B N 1
ATOM 3879 C CA . ALA B 1 236 ? 22.216 28.602 -29.230 1.00 53.41 236 ALA B CA 1
ATOM 3880 C C . ALA B 1 236 ? 21.887 27.232 -28.575 1.00 52.83 236 ALA B C 1
ATOM 3881 O O . ALA B 1 236 ? 20.697 26.922 -28.277 1.00 52.14 236 ALA B O 1
ATOM 3883 N N . ARG B 1 237 ? 22.962 26.454 -28.353 1.00 51.51 237 ARG B N 1
ATOM 3884 C CA . ARG B 1 237 ? 22.988 25.197 -27.627 1.00 50.03 237 ARG B CA 1
ATOM 3885 C C . ARG B 1 237 ? 22.312 25.362 -26.285 1.00 49.44 237 ARG B C 1
ATOM 3886 O O . ARG B 1 237 ? 21.486 24.537 -25.860 1.00 49.59 237 ARG B O 1
ATOM 3894 N N . ALA B 1 238 ? 22.643 26.455 -25.627 1.00 48.04 238 ALA B N 1
ATOM 3895 C CA . ALA B 1 238 ? 22.121 26.734 -24.319 1.00 47.23 238 ALA B CA 1
ATOM 3896 C C . ALA B 1 238 ? 20.642 26.981 -24.401 1.00 46.31 238 ALA B C 1
ATOM 3897 O O . ALA B 1 238 ? 19.877 26.434 -23.611 1.00 46.50 238 ALA B O 1
ATOM 3899 N N . GLN B 1 239 ? 20.262 27.856 -25.331 1.00 45.88 239 GLN B N 1
ATOM 3900 C CA . GLN B 1 239 ? 18.863 28.161 -25.670 1.00 45.52 239 GLN B CA 1
ATOM 3901 C C . GLN B 1 239 ? 18.098 26.858 -25.960 1.00 44.68 239 GLN B C 1
ATOM 3902 O O . GLN B 1 239 ? 17.035 26.576 -25.356 1.00 44.38 239 GLN B O 1
ATOM 3908 N N . LEU B 1 240 ? 18.672 26.050 -26.855 1.00 43.30 240 LEU B N 1
ATOM 3909 C CA . LEU B 1 240 ? 18.137 24.730 -27.116 1.00 43.33 240 LEU B CA 1
ATOM 3910 C C . LEU B 1 240 ? 17.926 23.893 -25.854 1.00 43.88 240 LEU B C 1
ATOM 3911 O O . LEU B 1 240 ? 16.813 23.368 -25.638 1.00 43.92 240 LEU B O 1
ATOM 3916 N N . SER B 1 241 ? 18.977 23.744 -25.040 1.00 43.11 241 SER B N 1
ATOM 3917 C CA . SER B 1 241 ? 18.863 22.918 -23.879 1.00 42.53 241 SER B CA 1
ATOM 3918 C C . SER B 1 241 ? 17.855 23.556 -22.953 1.00 42.22 241 SER B C 1
ATOM 3919 O O . SER B 1 241 ? 16.946 22.884 -22.430 1.00 42.70 241 SER B O 1
ATOM 3922 N N . GLY B 1 242 ? 17.974 24.867 -22.796 1.00 40.80 242 GLY B N 1
ATOM 3923 C CA . GLY B 1 242 ? 17.128 25.563 -21.903 1.00 40.04 242 GLY B CA 1
ATOM 3924 C C . GLY B 1 242 ? 15.677 25.438 -22.243 1.00 40.90 242 GLY B C 1
ATOM 3925 O O . GLY B 1 242 ? 14.824 25.330 -21.322 1.00 42.09 242 GLY B O 1
ATOM 3926 N N . THR B 1 243 ? 15.361 25.455 -23.546 1.00 40.13 243 THR B N 1
ATOM 3927 C CA . THR B 1 243 ? 13.951 25.418 -23.980 1.00 39.08 243 THR B CA 1
ATOM 3928 C C . THR B 1 243 ? 13.303 24.106 -23.594 1.00 38.32 243 THR B C 1
ATOM 3929 O O . THR B 1 243 ? 12.192 24.055 -22.982 1.00 38.23 243 THR B O 1
ATOM 3933 N N . LEU B 1 244 ? 14.009 23.045 -23.959 1.00 36.95 244 LEU B N 1
ATOM 3934 C CA . LEU B 1 244 ? 13.574 21.687 -23.688 1.00 36.83 244 LEU B CA 1
ATOM 3935 C C . LEU B 1 244 ? 13.355 21.498 -22.203 1.00 37.47 244 LEU B C 1
ATOM 3936 O O . LEU B 1 244 ? 12.307 20.962 -21.779 1.00 37.91 244 LEU B O 1
ATOM 3941 N N . ILE B 1 245 ? 14.338 21.961 -21.411 1.00 36.99 245 ILE B N 1
ATOM 3942 C CA . ILE B 1 245 ? 14.262 21.783 -19.994 1.00 36.31 245 ILE B CA 1
ATOM 3943 C C . ILE B 1 245 ? 13.148 22.659 -19.398 1.00 36.16 245 ILE B C 1
ATOM 3944 O O . ILE B 1 245 ? 12.375 22.216 -18.497 1.00 36.55 245 ILE B O 1
ATOM 3949 N N . GLY B 1 246 ? 13.014 23.882 -19.900 1.00 34.72 246 GLY B N 1
ATOM 3950 C CA . GLY B 1 246 ? 11.963 24.726 -19.365 1.00 34.31 246 GLY B CA 1
ATOM 3951 C C . GLY B 1 246 ? 10.632 24.050 -19.555 1.00 34.56 246 GLY B C 1
ATOM 3952 O O . GLY B 1 246 ? 9.733 24.129 -18.706 1.00 34.79 246 GLY B O 1
ATOM 3953 N N . LEU B 1 247 ? 10.524 23.323 -20.663 1.00 35.61 247 LEU B N 1
ATOM 3954 C CA . LEU B 1 247 ? 9.253 22.657 -21.034 1.00 35.80 247 LEU B CA 1
ATOM 3955 C C . LEU B 1 247 ? 8.943 21.497 -20.127 1.00 35.31 247 LEU B C 1
ATOM 3956 O O . LEU B 1 247 ? 7.823 21.399 -19.577 1.00 34.74 247 LEU B O 1
ATOM 3961 N N . GLU B 1 248 ? 9.936 20.635 -19.934 1.00 36.07 248 GLU B N 1
ATOM 3962 C CA . GLU B 1 248 ? 9.851 19.624 -18.860 1.00 37.38 248 GLU B CA 1
ATOM 3963 C C . GLU B 1 248 ? 9.293 20.141 -17.534 1.00 38.05 248 GLU B C 1
ATOM 3964 O O . GLU B 1 248 ? 8.430 19.511 -16.906 1.00 38.49 248 GLU B O 1
ATOM 3970 N N . ILE B 1 249 ? 9.784 21.294 -17.087 1.00 38.64 249 ILE B N 1
ATOM 3971 C CA . ILE B 1 249 ? 9.428 21.683 -15.742 1.00 39.07 249 ILE B CA 1
ATOM 3972 C C . ILE B 1 249 ? 8.021 22.176 -15.703 1.00 39.29 249 ILE B C 1
ATOM 3973 O O . ILE B 1 249 ? 7.248 21.816 -14.793 1.00 39.95 249 ILE B O 1
ATOM 3978 N N . ALA B 1 250 ? 7.685 22.992 -16.693 1.00 39.43 250 ALA B N 1
ATOM 3979 C CA . ALA B 1 250 ? 6.286 23.343 -16.937 1.00 39.62 250 ALA B CA 1
ATOM 3980 C C . ALA B 1 250 ? 5.412 22.141 -16.776 1.00 39.87 250 ALA B C 1
ATOM 3981 O O . ALA B 1 250 ? 4.458 22.194 -16.049 1.00 39.41 250 ALA B O 1
ATOM 3983 N N . GLY B 1 251 ? 5.768 21.045 -17.448 1.00 41.00 251 GLY B N 1
ATOM 3984 C CA . GLY B 1 251 ? 4.966 19.841 -17.407 1.00 42.34 251 GLY B CA 1
ATOM 3985 C C . GLY B 1 251 ? 4.988 19.144 -16.056 1.00 43.43 251 GLY B C 1
ATOM 3986 O O . GLY B 1 251 ? 3.923 18.776 -15.498 1.00 42.89 251 GLY B O 1
ATOM 3987 N N . ALA B 1 252 ? 6.193 18.927 -15.536 1.00 44.13 252 ALA B N 1
ATOM 3988 C CA . ALA B 1 252 ? 6.325 18.452 -14.167 1.00 45.33 252 ALA B CA 1
ATOM 3989 C C . ALA B 1 252 ? 5.419 19.287 -13.223 1.00 46.49 252 ALA B C 1
ATOM 3990 O O . ALA B 1 252 ? 4.633 18.730 -12.431 1.00 46.26 252 ALA B O 1
ATOM 3992 N N . LEU B 1 253 ? 5.473 20.614 -13.340 1.00 47.61 253 LEU B N 1
ATOM 3993 C CA . LEU B 1 253 ? 4.655 21.476 -12.454 1.00 49.46 253 LEU B CA 1
ATOM 3994 C C . LEU B 1 253 ? 3.185 21.646 -12.808 1.00 50.04 253 LEU B C 1
ATOM 3995 O O . LEU B 1 253 ? 2.514 22.492 -12.216 1.00 50.50 253 LEU B O 1
ATOM 4000 N N . ALA B 1 254 ? 2.670 20.878 -13.758 1.00 50.64 254 ALA B N 1
ATOM 4001 C CA . ALA B 1 254 ? 1.357 21.195 -14.298 1.00 51.13 254 ALA B CA 1
ATOM 4002 C C . ALA B 1 254 ? 0.169 21.138 -13.298 1.00 51.86 254 ALA B C 1
ATOM 4003 O O . ALA B 1 254 ? -0.146 20.106 -12.684 1.00 52.17 254 ALA B O 1
ATOM 4005 N N . SER B 1 258 ? 1.536 23.991 -5.996 1.00 82.36 258 SER B N 1
ATOM 4006 C CA . SER B 1 258 ? 2.794 24.398 -5.344 1.00 82.29 258 SER B CA 1
ATOM 4007 C C . SER B 1 258 ? 3.607 23.210 -4.805 1.00 81.94 258 SER B C 1
ATOM 4008 O O . SER B 1 258 ? 3.098 22.352 -4.072 1.00 81.80 258 SER B O 1
ATOM 4010 N N . VAL B 1 259 ? 4.872 23.173 -5.208 1.00 81.16 259 VAL B N 1
ATOM 4011 C CA . VAL B 1 259 ? 5.864 22.271 -4.635 1.00 80.00 259 VAL B CA 1
ATOM 4012 C C . VAL B 1 259 ? 7.101 23.143 -4.430 1.00 79.16 259 VAL B C 1
ATOM 4013 O O . VAL B 1 259 ? 7.327 24.078 -5.214 1.00 79.53 259 VAL B O 1
ATOM 4017 N N . ASP B 1 260 ? 7.898 22.852 -3.403 1.00 77.49 260 ASP B N 1
ATOM 4018 C CA . ASP B 1 260 ? 8.926 23.799 -2.965 1.00 75.68 260 ASP B CA 1
ATOM 4019 C C . ASP B 1 260 ? 10.386 23.556 -3.403 1.00 74.02 260 ASP B C 1
ATOM 4020 O O . ASP B 1 260 ? 11.091 24.506 -3.713 1.00 73.98 260 ASP B O 1
ATOM 4025 N N . GLY B 1 261 ? 10.862 22.319 -3.396 1.00 72.06 261 GLY B N 1
ATOM 4026 C CA . GLY B 1 261 ? 10.098 21.185 -2.930 1.00 69.64 261 GLY B CA 1
ATOM 4027 C C . GLY B 1 261 ? 10.359 19.951 -3.766 1.00 68.22 261 GLY B C 1
ATOM 4028 O O . GLY B 1 261 ? 9.485 19.048 -3.798 1.00 68.15 261 GLY B O 1
ATOM 4029 N N . VAL B 1 262 ? 11.532 19.905 -4.440 1.00 65.72 262 VAL B N 1
ATOM 4030 C CA . VAL B 1 262 ? 11.940 18.701 -5.207 1.00 63.55 262 VAL B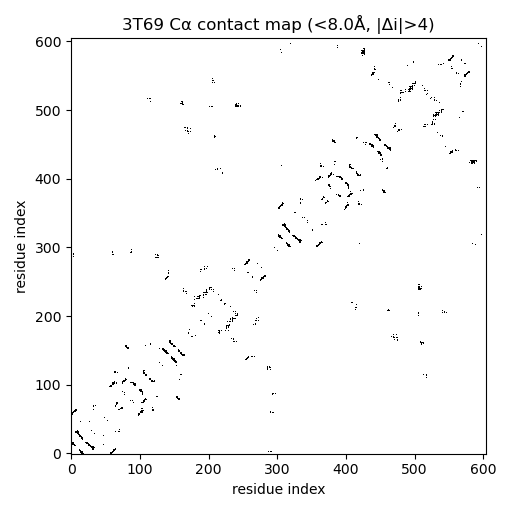 CA 1
ATOM 4031 C C . VAL B 1 262 ? 13.317 18.141 -4.882 1.00 62.86 262 VAL B C 1
ATOM 4032 O O . VAL B 1 262 ? 14.244 18.889 -4.578 1.00 62.03 262 VAL B O 1
ATOM 4036 N N . CYS B 1 263 ? 13.427 16.816 -4.995 1.00 62.10 263 CYS B N 1
ATOM 4037 C CA . CYS B 1 263 ? 14.669 16.076 -4.758 1.00 62.29 263 CYS B CA 1
ATOM 4038 C C . CYS B 1 263 ? 15.292 15.586 -6.052 1.00 61.25 263 CYS B C 1
ATOM 4039 O O . CYS B 1 263 ? 14.826 14.621 -6.648 1.00 61.48 263 CYS B O 1
ATOM 4042 N N . LEU B 1 264 ? 16.359 16.246 -6.482 1.00 59.73 264 LEU B N 1
ATOM 4043 C CA . LEU B 1 264 ? 17.036 15.863 -7.709 1.00 58.24 264 LEU B CA 1
ATOM 4044 C C . LEU B 1 264 ? 18.005 14.756 -7.434 1.00 57.68 264 LEU B C 1
ATOM 4045 O O . LEU B 1 264 ? 18.842 14.896 -6.559 1.00 57.87 264 LEU B O 1
ATOM 4050 N N . VAL B 1 265 ? 17.883 13.664 -8.189 1.00 57.41 265 VAL B N 1
ATOM 4051 C CA . VAL B 1 265 ? 18.855 12.570 -8.248 1.00 56.54 265 VAL B CA 1
ATOM 4052 C C . VAL B 1 265 ? 19.571 12.699 -9.560 1.00 57.04 265 VAL B C 1
ATOM 4053 O O . VAL B 1 265 ? 18.940 12.602 -10.596 1.00 58.13 265 VAL B O 1
ATOM 4057 N N . GLY B 1 266 ? 20.875 12.921 -9.549 1.00 57.59 266 GLY B N 1
ATOM 4058 C CA . GLY B 1 266 ? 21.648 12.951 -10.791 1.00 58.25 266 GLY B CA 1
ATOM 4059 C C . GLY B 1 266 ? 23.125 13.126 -10.520 1.00 59.60 266 GLY B C 1
ATOM 4060 O O . GLY B 1 266 ? 23.545 13.340 -9.370 1.00 59.69 266 GLY B O 1
ATOM 4061 N N . SER B 1 267 ? 23.931 13.029 -11.569 1.00 60.68 267 SER B N 1
ATOM 4062 C CA . SER B 1 267 ? 25.354 13.189 -11.395 1.00 61.97 267 SER B CA 1
ATOM 4063 C C . SER B 1 267 ? 25.924 14.250 -12.344 1.00 62.34 267 SER B C 1
ATOM 4064 O O . SER B 1 267 ? 25.231 14.694 -13.257 1.00 62.67 267 SER B O 1
ATOM 4067 N N . GLY B 1 268 ? 27.184 14.641 -12.118 1.00 62.67 268 GLY B N 1
ATOM 4068 C CA . GLY B 1 268 ? 28.003 15.338 -13.119 1.00 62.55 268 GLY B CA 1
ATOM 4069 C C . GLY B 1 268 ? 27.335 16.502 -13.841 1.00 62.58 268 GLY B C 1
ATOM 4070 O O . GLY B 1 268 ? 26.569 17.264 -13.231 1.00 62.50 268 GLY B O 1
ATOM 4071 N N . GLY B 1 269 ? 27.621 16.631 -15.143 1.00 62.22 269 GLY B N 1
ATOM 4072 C CA . GLY B 1 269 ? 27.195 17.803 -15.933 1.00 61.71 269 GLY B CA 1
ATOM 4073 C C . GLY B 1 269 ? 25.704 18.089 -15.826 1.00 61.40 269 GLY B C 1
ATOM 4074 O O . GLY B 1 269 ? 25.276 19.137 -15.285 1.00 61.34 269 GLY B O 1
ATOM 4075 N N . LEU B 1 270 ? 24.918 17.119 -16.299 1.00 60.62 270 LEU B N 1
ATOM 4076 C CA . LEU B 1 270 ? 23.466 17.204 -16.323 1.00 59.85 270 LEU B CA 1
ATOM 4077 C C . LEU B 1 270 ? 22.842 17.497 -14.961 1.00 60.08 270 LEU B C 1
ATOM 4078 O O . LEU B 1 270 ? 21.814 18.205 -14.869 1.00 60.28 270 LEU B O 1
ATOM 4083 N N . GLY B 1 271 ? 23.452 16.951 -13.906 1.00 59.75 271 GLY B N 1
ATOM 4084 C CA . GLY B 1 271 ? 23.003 17.204 -12.542 1.00 58.86 271 GLY B CA 1
ATOM 4085 C C . GLY B 1 271 ? 23.065 18.685 -12.231 1.00 58.80 271 GLY B C 1
ATOM 4086 O O . GLY B 1 271 ? 22.072 19.265 -11.751 1.00 58.98 271 GLY B O 1
ATOM 4087 N N . THR B 1 272 ? 24.223 19.297 -12.516 1.00 58.36 272 THR B N 1
ATOM 4088 C CA . THR B 1 272 ? 24.441 20.738 -12.305 1.00 57.84 272 THR B CA 1
ATOM 4089 C C . THR B 1 272 ? 23.367 21.501 -13.097 1.00 56.97 272 THR B C 1
ATOM 4090 O O . THR B 1 272 ? 22.470 22.163 -12.500 1.00 57.02 272 THR B O 1
ATOM 4094 N N . LEU B 1 273 ? 23.420 21.346 -14.420 1.00 55.49 273 LEU B N 1
ATOM 4095 C CA . LEU B 1 273 ? 22.393 21.868 -15.336 1.00 54.13 273 LEU B CA 1
ATOM 4096 C C . LEU B 1 273 ? 20.945 21.853 -14.805 1.00 52.77 273 LEU B C 1
ATOM 4097 O O . LEU B 1 273 ? 20.254 22.869 -14.863 1.00 52.52 273 LEU B O 1
ATOM 4102 N N . TYR B 1 274 ? 20.487 20.734 -14.252 1.00 51.47 274 TYR B N 1
ATOM 4103 C CA . TYR B 1 274 ? 19.144 20.702 -13.695 1.00 50.73 274 TYR B CA 1
ATOM 4104 C C . TYR B 1 274 ? 18.910 21.457 -12.387 1.00 51.93 274 TYR B C 1
ATOM 4105 O O . TYR B 1 274 ? 17.801 21.973 -12.157 1.00 51.15 274 TYR B O 1
ATOM 4114 N N . ARG B 1 275 ? 19.927 21.522 -11.516 1.00 53.53 275 ARG B N 1
ATOM 4115 C CA . ARG B 1 275 ? 19.738 22.188 -10.204 1.00 53.85 275 ARG B CA 1
ATOM 4116 C C . ARG B 1 275 ? 19.653 23.643 -10.557 1.00 53.95 275 ARG B C 1
ATOM 4117 O O . ARG B 1 275 ? 18.818 24.399 -10.024 1.00 53.88 275 ARG B O 1
ATOM 4119 N N . THR B 1 276 ? 20.529 24.010 -11.492 1.00 53.86 276 THR B N 1
ATOM 4120 C CA . THR B 1 276 ? 20.602 25.366 -12.003 1.00 54.86 276 THR B CA 1
ATOM 4121 C C . THR B 1 276 ? 19.233 25.742 -12.568 1.00 55.23 276 THR B C 1
ATOM 4122 O O . THR B 1 276 ? 18.622 26.767 -12.195 1.00 55.90 276 THR B O 1
ATOM 4126 N N . ALA B 1 277 ? 18.731 24.867 -13.431 1.00 54.82 277 ALA B N 1
ATOM 4127 C CA . ALA B 1 277 ? 17.480 25.119 -14.074 1.00 54.37 277 ALA B CA 1
ATOM 4128 C C . ALA B 1 277 ? 16.335 25.101 -13.059 1.00 53.98 277 ALA B C 1
ATOM 4129 O O . ALA B 1 277 ? 15.423 25.921 -13.131 1.00 54.65 277 ALA B O 1
ATOM 4131 N N . LEU B 1 278 ? 16.378 24.188 -12.104 1.00 53.91 278 LEU B N 1
ATOM 4132 C CA . LEU B 1 278 ? 15.279 24.094 -11.126 1.00 54.68 278 LEU B CA 1
ATOM 4133 C C . LEU B 1 278 ? 15.202 25.248 -10.094 1.00 55.43 278 LEU B C 1
ATOM 4134 O O . LEU B 1 278 ? 14.093 25.673 -9.678 1.00 56.19 278 LEU B O 1
ATOM 4139 N N . GLU B 1 279 ? 16.366 25.735 -9.659 1.00 55.41 279 GLU B N 1
ATOM 4140 C CA . GLU B 1 279 ? 16.384 26.827 -8.705 1.00 55.46 279 GLU B CA 1
ATOM 4141 C C . GLU B 1 279 ? 15.839 28.081 -9.366 1.00 55.46 279 GLU B C 1
ATOM 4142 O O . GLU B 1 279 ? 14.924 28.717 -8.815 1.00 55.59 279 GLU B O 1
ATOM 4148 N N . SER B 1 280 ? 16.353 28.395 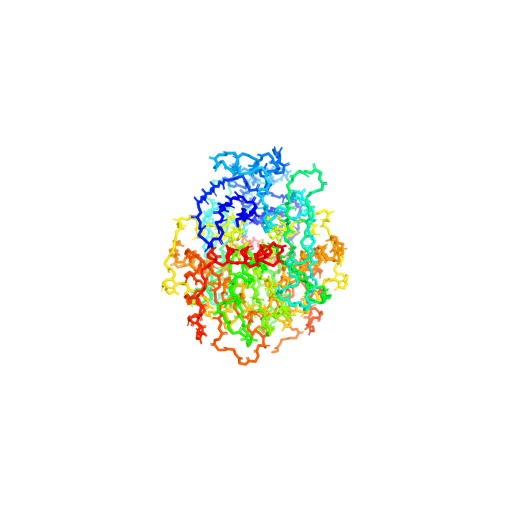-10.562 1.00 55.04 280 SER B N 1
ATOM 4149 C CA . SER B 1 280 ? 15.845 29.528 -11.355 1.00 54.78 280 SER B CA 1
ATOM 4150 C C . SER B 1 280 ? 14.319 29.579 -11.405 1.00 54.45 280 SER B C 1
ATOM 4151 O O . SER B 1 280 ? 13.751 30.652 -11.530 1.00 53.95 280 SER B O 1
ATOM 4154 N N . GLN B 1 281 ? 13.650 28.433 -11.271 1.00 54.65 281 GLN B N 1
ATOM 4155 C CA . GLN B 1 281 ? 12.178 28.444 -11.250 1.00 55.04 281 GLN B CA 1
ATOM 4156 C C . GLN B 1 281 ? 11.599 28.473 -9.864 1.00 55.91 281 GLN B C 1
ATOM 4157 O O . GLN B 1 281 ? 10.381 28.296 -9.699 1.00 55.52 281 GLN B O 1
ATOM 4163 N N . GLY B 1 282 ? 12.474 28.723 -8.885 1.00 57.21 282 GLY B N 1
ATOM 4164 C CA . GLY B 1 282 ? 12.074 28.954 -7.495 1.00 58.76 282 GLY B CA 1
ATOM 4165 C C . GLY B 1 282 ? 11.811 27.692 -6.684 1.00 60.02 282 GLY B C 1
ATOM 4166 O O . GLY B 1 282 ? 10.955 27.685 -5.792 1.00 59.92 282 GLY B O 1
ATOM 4167 N N . LEU B 1 283 ? 12.555 26.628 -6.991 1.00 60.83 283 LEU B N 1
ATOM 4168 C CA . LEU B 1 283 ? 12.470 25.388 -6.228 1.00 61.06 283 LEU B CA 1
ATOM 4169 C C . LEU B 1 283 ? 13.717 25.092 -5.422 1.00 60.98 283 LEU B C 1
ATOM 4170 O O . LEU B 1 283 ? 14.835 25.295 -5.887 1.00 60.26 283 LEU B O 1
ATOM 4175 N N . ASN B 1 284 ? 13.501 24.548 -4.229 1.00 61.93 284 ASN B N 1
ATOM 4176 C CA . ASN B 1 284 ? 14.577 23.947 -3.422 1.00 62.61 284 ASN B CA 1
ATOM 4177 C C . ASN B 1 284 ? 14.978 22.612 -3.995 1.00 62.17 284 ASN B C 1
ATOM 4178 O O . ASN B 1 284 ? 14.128 21.798 -4.361 1.00 62.74 284 ASN B O 1
ATOM 4183 N N . VAL B 1 285 ? 16.278 22.400 -4.061 1.00 61.88 285 VAL B N 1
ATOM 4184 C CA . VAL B 1 285 ? 16.840 21.175 -4.583 1.00 61.91 285 VAL B CA 1
ATOM 4185 C C . VAL B 1 285 ? 17.726 20.479 -3.545 1.00 62.30 285 VAL B C 1
ATOM 4186 O O . VAL B 1 285 ? 18.928 20.836 -3.392 1.00 63.04 285 VAL B O 1
ATOM 4190 N N . ARG B 1 286 ? 17.130 19.504 -2.838 1.00 61.77 286 ARG B N 1
ATOM 4191 C CA . ARG B 1 286 ? 17.870 18.454 -2.121 1.00 60.65 286 ARG B CA 1
ATOM 4192 C C . ARG B 1 286 ? 18.415 17.445 -3.139 1.00 59.91 286 ARG B C 1
ATOM 4193 O O . ARG B 1 286 ? 17.670 16.573 -3.562 1.00 60.74 286 ARG B O 1
ATOM 4195 N N . ALA B 1 287 ? 19.682 17.568 -3.541 1.00 58.85 287 ALA B N 1
ATOM 4196 C CA . ALA B 1 287 ? 20.328 16.656 -4.508 1.00 58.44 287 ALA B CA 1
ATOM 4197 C C . ALA B 1 287 ? 20.847 15.323 -3.927 1.00 58.83 287 ALA B C 1
ATOM 4198 O O . ALA B 1 287 ? 21.144 15.241 -2.740 1.00 58.97 287 ALA B O 1
ATOM 4200 N N . VAL B 1 288 ? 20.986 14.300 -4.784 1.00 58.80 288 VAL B N 1
ATOM 4201 C CA . VAL B 1 288 ? 21.409 12.936 -4.406 1.00 58.46 288 VAL B CA 1
ATOM 4202 C C . VAL B 1 288 ? 22.238 12.318 -5.544 1.00 58.66 288 VAL B C 1
ATOM 4203 O O . VAL B 1 288 ? 21.856 12.387 -6.705 1.00 58.51 288 VAL B O 1
ATOM 4207 N N . ASP B 1 289 ? 23.387 11.729 -5.240 1.00 59.04 289 ASP B N 1
ATOM 4208 C CA . ASP B 1 289 ? 24.270 11.339 -6.325 1.00 59.63 289 ASP B CA 1
ATOM 4209 C C . ASP B 1 289 ? 23.614 10.174 -7.040 1.00 60.33 289 ASP B C 1
ATOM 4210 O O . ASP B 1 289 ? 22.971 9.333 -6.398 1.00 60.09 289 ASP B O 1
ATOM 4215 N N . ALA B 1 290 ? 23.776 10.134 -8.363 1.00 60.90 290 ALA B N 1
ATOM 4216 C CA . ALA B 1 290 ? 23.064 9.170 -9.201 1.00 61.15 290 ALA B CA 1
ATOM 4217 C C . ALA B 1 290 ? 23.616 7.780 -9.020 1.00 61.20 290 ALA B C 1
ATOM 4218 O O . ALA B 1 290 ? 22.853 6.836 -8.740 1.00 60.96 290 ALA B O 1
ATOM 4220 N N . ASP B 1 291 ? 24.930 7.655 -9.188 1.00 60.97 291 ASP B N 1
ATOM 4221 C CA . ASP B 1 291 ? 25.588 6.358 -9.007 1.00 60.81 291 ASP B CA 1
ATOM 4222 C C . ASP B 1 291 ? 25.598 5.871 -7.520 1.00 59.36 291 ASP B C 1
ATOM 4223 O O . ASP B 1 291 ? 25.490 4.683 -7.229 1.00 58.94 291 ASP B O 1
ATOM 4228 N N . GLU B 1 292 ? 25.651 6.776 -6.564 1.00 57.87 292 GLU B N 1
ATOM 4229 C CA . GLU B 1 292 ? 25.505 6.295 -5.199 1.00 56.65 292 GLU B CA 1
ATOM 4230 C C . GLU B 1 292 ? 24.129 5.605 -5.003 1.00 55.30 292 GLU B C 1
ATOM 4231 O O . GLU B 1 292 ? 24.040 4.560 -4.386 1.00 55.46 292 GLU B O 1
ATOM 4233 N N . ALA B 1 293 ? 23.069 6.160 -5.577 1.00 54.15 293 ALA B N 1
ATOM 4234 C CA . ALA B 1 293 ? 21.740 5.538 -5.522 1.00 52.07 293 ALA B CA 1
ATOM 4235 C C . ALA B 1 293 ? 21.585 4.214 -6.289 1.00 51.06 293 ALA B C 1
ATOM 4236 O O . ALA B 1 293 ? 20.813 3.355 -5.824 1.00 50.38 293 ALA B O 1
ATOM 4238 N N . VAL B 1 294 ? 22.274 4.044 -7.433 1.00 49.49 294 VAL B N 1
ATOM 4239 C CA . VAL B 1 294 ? 22.203 2.750 -8.116 1.00 49.35 294 VAL B CA 1
ATOM 4240 C C . VAL B 1 294 ? 22.960 1.682 -7.387 1.00 49.87 294 VAL B C 1
ATOM 4241 O O . VAL B 1 294 ? 22.403 0.586 -7.199 1.00 50.37 294 VAL B O 1
ATOM 4245 N N . ARG B 1 295 ? 24.236 1.950 -7.030 1.00 49.26 295 ARG B N 1
ATOM 4246 C CA . ARG B 1 295 ? 25.008 0.937 -6.311 1.00 48.21 295 ARG B CA 1
ATOM 4247 C C . ARG B 1 295 ? 24.192 0.512 -5.066 1.00 47.14 295 ARG B C 1
ATOM 4248 O O . ARG B 1 295 ? 24.082 -0.685 -4.736 1.00 47.56 295 ARG B O 1
ATOM 4250 N N . ALA B 1 296 ? 23.498 1.467 -4.472 1.00 45.16 296 ALA B N 1
ATOM 4251 C CA . ALA B 1 296 ? 22.756 1.152 -3.283 1.00 44.60 296 ALA B CA 1
ATOM 4252 C C . ALA B 1 296 ? 21.535 0.309 -3.585 1.00 44.62 296 ALA B C 1
ATOM 4253 O O . ALA B 1 296 ? 21.130 -0.523 -2.764 1.00 45.44 296 ALA B O 1
ATOM 4255 N N . GLY B 1 297 ? 20.917 0.551 -4.740 1.00 44.23 297 GLY B N 1
ATOM 4256 C CA . GLY B 1 297 ? 19.711 -0.136 -5.113 1.00 43.16 297 GLY B CA 1
ATOM 4257 C C . GLY B 1 297 ? 20.109 -1.538 -5.518 1.00 43.75 297 GLY B C 1
ATOM 4258 O O . GLY B 1 297 ? 19.469 -2.498 -5.101 1.00 44.00 297 GLY B O 1
ATOM 4259 N N . LEU B 1 298 ? 21.171 -1.680 -6.302 1.00 43.28 298 LEU B N 1
ATOM 4260 C CA . LEU B 1 298 ? 21.652 -3.006 -6.582 1.00 45.04 298 LEU B CA 1
ATOM 4261 C C . LEU B 1 298 ? 22.131 -3.728 -5.299 1.00 46.20 298 LEU B C 1
ATOM 4262 O O . LEU B 1 298 ? 22.054 -4.953 -5.209 1.00 47.16 298 LEU B O 1
ATOM 4267 N N . SER B 1 299 ? 22.635 -2.995 -4.308 1.00 47.35 299 SER B N 1
ATOM 4268 C CA . SER B 1 299 ? 23.066 -3.655 -3.060 1.00 47.49 299 SER B CA 1
ATOM 4269 C C . SER B 1 299 ? 21.867 -4.221 -2.265 1.00 46.87 299 SER B C 1
ATOM 4270 O O . SER B 1 299 ? 21.878 -5.376 -1.833 1.00 46.36 299 SER B O 1
ATOM 4273 N N . ALA B 1 300 ? 20.815 -3.434 -2.118 1.00 47.08 300 ALA B N 1
ATOM 4274 C CA . ALA B 1 300 ? 19.668 -3.918 -1.360 1.00 48.31 300 ALA B CA 1
ATOM 4275 C C . ALA B 1 300 ? 19.028 -5.173 -1.998 1.00 49.19 300 ALA B C 1
ATOM 4276 O O . ALA B 1 300 ? 18.457 -6.010 -1.282 1.00 50.51 300 ALA B O 1
ATOM 4278 N N . ALA B 1 301 ? 19.151 -5.304 -3.325 1.00 48.36 301 ALA B N 1
ATOM 4279 C CA . ALA B 1 301 ? 18.642 -6.465 -4.039 1.00 48.09 301 ALA B CA 1
ATOM 4280 C C . ALA B 1 301 ? 19.539 -7.665 -3.838 1.00 47.37 301 ALA B C 1
ATOM 4281 O O . ALA B 1 301 ? 19.050 -8.726 -3.471 1.00 48.47 301 ALA B O 1
ATOM 4283 N N . ALA B 1 302 ? 20.825 -7.502 -4.094 1.00 46.71 302 ALA B N 1
ATOM 4284 C CA . ALA B 1 302 ? 21.834 -8.512 -3.790 1.00 47.16 302 ALA B CA 1
ATOM 4285 C C . ALA B 1 302 ? 21.766 -9.049 -2.349 1.00 47.93 302 ALA B C 1
ATOM 4286 O O . ALA B 1 302 ? 21.776 -10.232 -2.148 1.00 47.53 302 ALA B O 1
ATOM 4288 N N . ARG B 1 303 ? 21.674 -8.182 -1.346 1.00 49.89 303 ARG B N 1
ATOM 4289 C CA . ARG B 1 303 ? 21.663 -8.659 0.040 1.00 51.28 303 ARG B CA 1
ATOM 4290 C C . ARG B 1 303 ? 20.438 -9.555 0.195 1.00 51.95 303 ARG B C 1
ATOM 4291 O O . ARG B 1 303 ? 20.447 -10.483 1.024 1.00 52.29 303 ARG B O 1
ATOM 4299 N N . ALA B 1 304 ? 19.375 -9.255 -0.572 1.00 51.89 304 ALA B N 1
ATOM 4300 C CA . ALA B 1 304 ? 18.062 -9.916 -0.382 1.00 51.89 304 ALA B CA 1
ATOM 4301 C C . ALA B 1 304 ? 17.947 -11.300 -1.023 1.00 52.40 304 ALA B C 1
ATOM 4302 O O . ALA B 1 304 ? 17.198 -12.148 -0.546 1.00 52.36 304 ALA B O 1
ATOM 4304 N N . ILE B 1 305 ? 18.683 -11.557 -2.091 1.00 53.08 305 ILE B N 1
ATOM 4305 C CA . ILE B 1 305 ? 18.513 -12.860 -2.672 1.00 54.20 305 ILE B CA 1
ATOM 4306 C C . ILE B 1 305 ? 19.680 -13.767 -2.357 1.00 54.15 305 ILE B C 1
ATOM 4307 O O . ILE B 1 305 ? 19.547 -14.995 -2.396 1.00 53.57 305 ILE B O 1
ATOM 4312 N N . TRP B 1 306 ? 20.808 -13.155 -2.018 1.00 54.27 306 TRP B N 1
ATOM 4313 C CA . TRP B 1 306 ? 21.983 -13.918 -1.578 1.00 54.99 306 TRP B CA 1
ATOM 4314 C C . TRP B 1 306 ? 22.417 -13.413 -0.223 1.00 55.31 306 TRP B C 1
ATOM 4315 O O . TRP B 1 306 ? 23.521 -12.905 -0.095 1.00 54.62 306 TRP B O 1
ATOM 4326 N N . PRO B 1 307 ? 21.545 -13.544 0.796 1.00 56.31 307 PRO B N 1
ATOM 4327 C CA . PRO B 1 307 ? 21.907 -13.025 2.115 1.00 57.56 307 PRO B CA 1
ATOM 4328 C C . PRO B 1 307 ? 23.136 -13.772 2.580 1.00 58.51 307 PRO B C 1
ATOM 4329 O O . PRO B 1 307 ? 23.313 -14.924 2.240 1.00 58.60 307 PRO B O 1
ATOM 4333 N N . LEU B 1 308 ? 24.015 -13.104 3.295 1.00 60.12 308 LEU B N 1
ATOM 4334 C CA . LEU B 1 308 ? 25.249 -13.747 3.692 1.00 62.25 308 LEU B CA 1
ATOM 4335 C C . LEU B 1 308 ? 25.101 -14.456 5.059 1.00 62.47 308 LEU B C 1
ATOM 4336 O O . LEU B 1 308 ? 24.196 -14.137 5.832 1.00 61.90 308 LEU B O 1
ATOM 4341 N N . ALA B 1 309 ? 25.907 -15.494 5.288 1.00 63.61 309 ALA B N 1
ATOM 4342 C CA . ALA B 1 309 ? 26.028 -16.096 6.640 1.00 65.11 309 ALA B CA 1
ATOM 4343 C C . ALA B 1 309 ? 26.489 -15.031 7.682 1.00 65.37 309 ALA B C 1
ATOM 4344 O O . ALA B 1 309 ? 27.635 -14.497 7.587 1.00 65.18 309 ALA B O 1
ATOM 4346 N N . GLU B 1 310 ? 25.590 -14.688 8.614 1.00 64.83 310 GLU B N 1
ATOM 4347 C CA . GLU B 1 310 ? 25.915 -13.765 9.729 1.00 65.53 310 GLU B CA 1
ATOM 4348 C C . GLU B 1 310 ? 26.882 -14.409 10.814 1.00 63.88 310 GLU B C 1
ATOM 4349 O O . GLU B 1 310 ? 27.079 -15.633 10.855 1.00 63.38 310 GLU B O 1
ATOM 4355 N N . ASN B 1 311 ? 27.510 -13.578 11.652 1.00 62.12 311 ASN B N 1
ATOM 4356 C CA . ASN B 1 311 ? 28.125 -14.055 12.912 1.00 59.73 311 ASN B CA 1
ATOM 4357 C C . ASN B 1 311 ? 27.078 -13.850 13.992 1.00 58.39 311 ASN B C 1
ATOM 4358 O O . ASN B 1 311 ? 26.618 -12.744 14.220 1.00 58.19 311 ASN B O 1
ATOM 4363 N N . LEU B 1 312 ? 26.678 -14.925 14.640 1.00 56.69 312 LEU B N 1
ATOM 4364 C CA . LEU B 1 312 ? 25.581 -14.862 15.559 1.00 54.67 312 LEU B CA 1
ATOM 4365 C C . LEU B 1 312 ? 25.859 -13.909 16.722 1.00 53.54 312 LEU B C 1
ATOM 4366 O O . LEU B 1 312 ? 24.925 -13.316 17.274 1.00 53.22 312 LEU B O 1
ATOM 4371 N N . TYR B 1 313 ? 27.138 -13.754 17.071 1.00 51.82 313 TYR B N 1
ATOM 4372 C CA . TYR B 1 313 ? 27.587 -12.856 18.142 1.00 50.38 313 TYR B CA 1
ATOM 4373 C C . TYR B 1 313 ? 27.715 -11.384 17.770 1.00 51.93 313 TYR B C 1
ATOM 4374 O O . TYR B 1 313 ? 27.991 -10.545 18.631 1.00 51.04 313 TYR B O 1
ATOM 4383 N N . PHE B 1 314 ? 27.541 -11.067 16.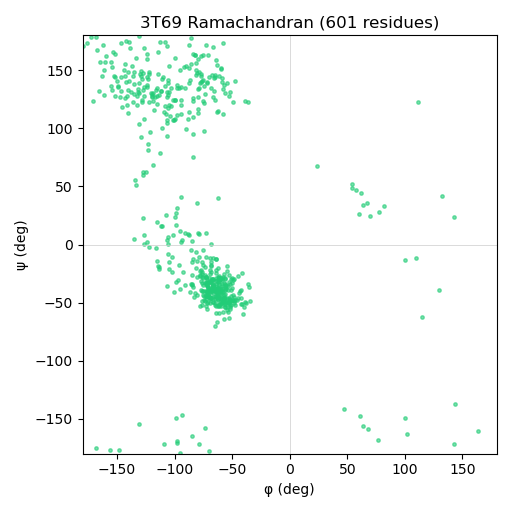488 1.00 53.70 314 PHE B N 1
ATOM 4384 C CA . PHE B 1 314 ? 27.568 -9.671 16.031 1.00 55.67 314 PHE B CA 1
ATOM 4385 C C . PHE B 1 314 ? 26.170 -9.153 15.612 1.00 57.25 314 PHE B C 1
ATOM 4386 O O . PHE B 1 314 ? 25.162 -9.828 15.850 1.00 57.63 314 PHE B O 1
ATOM 4394 N N . GLN B 1 315 ? 26.087 -7.956 15.027 1.00 59.01 315 GLN B N 1
ATOM 4395 C CA . GLN B 1 315 ? 24.777 -7.450 14.549 1.00 60.94 315 GLN B CA 1
ATOM 4396 C C . GLN B 1 315 ? 24.781 -7.123 13.060 1.00 60.68 315 GLN B C 1
ATOM 4397 O O . GLN B 1 315 ? 25.827 -6.751 12.523 1.00 60.95 315 GLN B O 1
#

Organism: Rhizobium meliloti (strain 1021) (NCBI:txid266834)

InterPro domains:
  IPR007729 2-keto-3-deoxy-galactonokinase [PF05035] (11-298)
  IPR042257 2-keto-3-deoxy-galactonokinase, C-terminal domain [G3DSA:3.30.420.310] (81-306)
  IPR042258 2-keto-3-deoxy-galactonokinase, N-terminal [G3DSA:3.30.420.300] (1-80)
  IPR043129 ATPase, nucleotide binding domain [SSF53067] (6-296)